Protein AF-0000000070055529 (afdb_homodimer)

Organism: Salmonella arizonae (strain ATCC BAA-731 / CDC346-86 / RSK2980) (NCBI:txid41514)

Secondary structure (DSSP, 8-state):
-PPEEEEEE-S-HHHHHHHHHHHGGGS-EEEEEE---SSHHHHHHHHHTT--SEEEE-S-TTSSS--S--HHHHHHHHHHHSTT--EEEEES-HHHHHHH-SSGGGEEETHHHHSS-HHHHHHHHHHHHHHHHHHHHHHHHHHHHHHHHHH-SS--HHHHHHHHHHHHHHHHHTT------THHHHS--THHHHHHHHHHHHHHHHHHHHHS-----/-PPEEEEEE-S-HHHHHHHHHHHGGGS-EEEEEE---SSHHHHHHHHHTT--SEEEE-S-TTSSS--S--HHHHHHHHHHHSTT--EEEEES-HHHHHHH-SSGGGEEETHHHHSS-HHHHHHHHHHHHHHHHHHHHHHHHHHHHHHHHHH-SS--HHHHHHHHHHHHHHHHHTT------THHHHS--THHHHHHHHHHHHHHHHHHHHHS-----

Nearest PDB structures (foldseek):
  6eo3-assembly1_B  TM=4.671E-01  e=2.169E-03  Salmonella enterica subsp. enterica serovar Typhimurium
  8gju-assembly1_J  TM=6.290E-01  e=1.145E-01  Homo sapiens
  8gju-assembly1_K  TM=6.561E-01  e=5.355E-01  Homo sapiens
  3ndn-assembly1_D  TM=5.455E-01  e=3.848E-01  Mycobacterium tuberculosis
  8rwj-assembly1_D  TM=6.544E-01  e=3.298E+00  Saccharomyces cerevisiae SK1

Foldseek 3Di:
DAAAEEEEEAADPVLLVLVCVLPVVVVRYDYHYDADDQDLVVRLLVVLVPLGLEYEFEFPRCPVPPHDHGRLVNVCVLCVLAPLRHYAYEYCPLVVCLVVHPPSPRYYYSCQSNPDDPVSSVVVVVVSVVSSVVVLVVLVVLLVLLLVLLPDPDDDPVSLVSNLVSLSNLCSNNSPPPDDDPVLSPDDDPPVSVVSNVVSVVSVVVSCVVPPDDPPD/DAAAEEEEEAADPVLLVLVCVLPVVVVRYDYHYDADDQDLVVRLLVVLVPLGLEYEYEFPRCPVPPHDHGRLVNVCVLCVLAPLRHYAYEYCPLVVCLVVHPPSPRYYYSCQSNHDDPVSSVVVVVVSVVSSVVVLVVLVVLLVLLLVLLPDPDDDPVSLVSNLVSLSNLCSNNSPPPDDDPVLSPDDDPPVSVVSNVVSVVSVVVSCVVPPDPPPD

Radius of gyration: 23.01 Å; Cα contacts (8 Å, |Δi|>4): 552; chains: 2; bounding box: 61×57×78 Å

pLDDT: mean 82.04, std 20.73, range [24.8, 98.81]

Sequence (434 aa):
MNKFRMGYLDEDESDIARFYDFIKKYDIYEFIDFKPKPSIEELIDEINSSNLDILVIDFQINEYVNINYNGVRVFDSIRNKRKNFPCIILTSFADDAISESFDTHIVYSKSIPFGCDTESKKLFELKIRKSIEHYISELQKASDEFAKLTSLTSLTLDQENRLVELDEFLESSLNNDVKIPKHLKTSQHIGNIKELINRAEDILEKMDTLYVPAEKKMNKFRMGYLDEDESDIARFYDFIKKYDIYEFIDFKPKPSIEELIDEINSSNLDILVIDFQINEYVNINYNGVRVFDSIRNKRKNFPCIILTSFADDAISESFDTHIVYSKSIPFGCDTESKKLFELKIRKSIEHYISELQKASDEFAKLTSLTSLTLDQENRLVELDEFLESSLNNDVKIPKHLKTSQHIGNIKELINRAEDILEKMDTLYVPAEKK

InterPro domains:
  IPR011006 CheY-like superfamily [SSF52172] (39-135)

Solvent-accessible surface area (backbone atoms only — not comparable to full-atom values): 24050 Å² total; per-residue (Å²): 128,89,53,45,33,35,35,36,37,46,70,49,65,67,60,52,50,51,50,48,62,53,54,59,75,69,71,50,60,41,84,44,78,39,60,81,45,81,45,66,65,59,40,51,50,53,53,55,71,61,71,57,49,29,39,40,26,25,39,75,44,34,76,89,38,94,43,94,57,42,25,58,56,52,51,48,56,49,41,72,51,19,74,82,56,40,62,36,35,43,21,91,54,45,70,61,47,28,70,67,30,70,68,22,56,43,54,37,49,41,63,42,68,70,44,85,53,63,65,57,33,51,51,50,50,49,34,52,53,40,28,35,53,45,44,53,50,50,51,50,52,44,47,53,50,45,51,53,59,60,69,47,92,74,74,53,73,66,51,48,52,48,47,44,51,41,50,53,52,51,35,35,63,59,60,46,82,70,74,76,59,69,72,71,58,69,63,92,73,76,68,55,52,48,54,48,40,53,46,46,50,51,48,46,50,49,47,43,67,71,66,50,74,78,71,89,119,128,90,53,44,34,35,35,36,38,47,69,49,66,67,59,52,51,52,50,48,64,51,54,57,74,70,71,48,59,40,84,43,78,40,61,82,45,80,45,66,65,60,40,51,51,53,54,55,70,60,70,57,47,30,39,40,26,25,40,76,43,34,74,90,38,94,43,92,56,40,25,58,56,52,52,50,56,48,42,72,51,19,73,81,55,38,60,36,36,42,21,90,52,44,70,62,47,28,70,68,30,69,68,22,56,42,54,37,49,42,62,43,69,71,45,84,53,64,67,58,33,50,52,51,50,48,33,52,52,38,29,33,52,43,44,52,49,51,51,50,52,45,46,51,50,45,52,54,58,59,69,45,93,74,73,52,73,67,51,47,52,48,47,45,52,41,50,54,52,52,36,35,64,60,60,47,82,71,73,75,61,68,70,73,60,69,66,94,72,79,68,55,54,48,54,48,40,54,46,46,50,51,48,45,50,49,46,41,65,71,66,50,75,79,71,90,120

Structure (mmCIF, N/CA/C/O backbone):
data_AF-0000000070055529-model_v1
#
loop_
_entity.id
_entity.type
_entity.pdbx_description
1 polymer 'Response regulatory domain-containing protein'
#
loop_
_atom_site.group_PDB
_atom_site.id
_atom_site.type_symbol
_atom_site.label_atom_id
_atom_site.label_alt_id
_atom_site.label_comp_id
_atom_site.label_asym_id
_atom_site.label_entity_id
_atom_site.label_seq_id
_atom_site.pdbx_PDB_ins_code
_atom_site.Cartn_x
_atom_site.Cartn_y
_atom_site.Cartn_z
_atom_site.occupancy
_atom_site.B_iso_or_equiv
_atom_site.auth_seq_id
_atom_site.auth_comp_id
_atom_site.auth_asym_id
_atom_site.auth_atom_id
_atom_site.pdbx_PDB_model_num
ATOM 1 N N . MET A 1 1 ? -0.042 6.52 28.141 1 55.47 1 MET A N 1
ATOM 2 C CA . MET A 1 1 ? 0.584 6.027 26.922 1 55.47 1 MET A CA 1
ATOM 3 C C . MET A 1 1 ? 0.494 7.066 25.812 1 55.47 1 MET A C 1
ATOM 5 O O . MET A 1 1 ? -0.478 7.82 25.734 1 55.47 1 MET A O 1
ATOM 9 N N . ASN A 1 2 ? 1.613 7.461 25.188 1 81.44 2 ASN A N 1
ATOM 10 C CA . ASN A 1 2 ? 1.598 8.57 24.234 1 81.44 2 ASN A CA 1
ATOM 11 C C . ASN A 1 2 ? 0.664 8.289 23.062 1 81.44 2 ASN A C 1
ATOM 13 O O . ASN A 1 2 ? 0.581 7.152 22.594 1 81.44 2 ASN A O 1
ATOM 17 N N . LYS A 1 3 ? -0.323 9.156 22.828 1 94.25 3 LYS A N 1
ATOM 18 C CA . LYS A 1 3 ? -1.304 9.039 21.75 1 94.25 3 LYS A CA 1
ATOM 19 C C . LYS A 1 3 ? -0.642 9.188 20.391 1 94.25 3 LYS A C 1
ATOM 21 O O . LYS A 1 3 ? 0.371 9.883 20.25 1 94.25 3 LYS A O 1
ATOM 26 N N . PHE A 1 4 ? -1.188 8.469 19.375 1 95.38 4 PHE A N 1
ATOM 27 C CA . PHE A 1 4 ? -0.739 8.641 18 1 95.38 4 PHE A CA 1
ATOM 28 C C . PHE A 1 4 ? -1.213 9.984 17.453 1 95.38 4 PHE A C 1
ATOM 30 O O . PHE A 1 4 ? -2.385 10.336 17.594 1 95.38 4 PHE A O 1
ATOM 37 N N . ARG A 1 5 ? -0.347 10.695 16.906 1 95.62 5 ARG A N 1
ATOM 38 C CA . ARG A 1 5 ? -0.714 11.969 16.297 1 95.62 5 ARG A CA 1
ATOM 39 C C . ARG A 1 5 ? -1.277 11.758 14.891 1 95.62 5 ARG A C 1
ATOM 41 O O . ARG A 1 5 ? -0.547 11.375 13.969 1 95.62 5 ARG A O 1
ATOM 48 N N . MET A 1 6 ? -2.539 12.062 14.75 1 98.12 6 MET A N 1
ATOM 49 C CA . MET A 1 6 ? -3.238 11.844 13.492 1 98.12 6 MET A CA 1
ATOM 50 C C . MET A 1 6 ? -3.586 13.172 12.82 1 98.12 6 MET A C 1
ATOM 52 O O . MET A 1 6 ? -4.293 13.992 13.398 1 98.12 6 MET A O 1
ATOM 56 N N . GLY A 1 7 ? -3.033 13.305 11.609 1 98.38 7 GLY A N 1
ATOM 57 C CA . GLY A 1 7 ? -3.439 14.43 10.789 1 98.38 7 GLY A CA 1
ATOM 58 C C . GLY A 1 7 ? -4.625 14.125 9.891 1 98.38 7 GLY A C 1
ATOM 59 O O . GLY A 1 7 ? -4.727 13.023 9.344 1 98.38 7 GLY A O 1
ATOM 60 N N . TYR A 1 8 ? -5.488 15.062 9.719 1 98.62 8 TYR A N 1
ATOM 61 C CA . TYR A 1 8 ? -6.633 14.977 8.82 1 98.62 8 TYR A CA 1
ATOM 62 C C . TYR A 1 8 ? -6.707 16.188 7.914 1 98.62 8 TYR A C 1
ATOM 64 O O . TYR A 1 8 ? -6.863 17.328 8.391 1 98.62 8 TYR A O 1
ATOM 72 N N . LEU A 1 9 ? -6.555 15.953 6.605 1 98.38 9 LEU A N 1
ATOM 73 C CA . LEU A 1 9 ? -6.613 17.031 5.625 1 98.38 9 LEU A CA 1
ATOM 74 C C . LEU A 1 9 ? -7.965 17.047 4.914 1 98.38 9 LEU A C 1
ATOM 76 O O . LEU A 1 9 ? -8.297 16.109 4.18 1 98.38 9 LEU A O 1
ATOM 80 N N . ASP A 1 10 ? -8.703 18.016 5.086 1 96.94 10 ASP A N 1
ATOM 81 C CA . ASP A 1 10 ? -10.039 18.203 4.527 1 96.94 10 ASP A CA 1
ATOM 82 C C . ASP A 1 10 ? -10.453 19.672 4.578 1 96.94 10 ASP A C 1
ATOM 84 O O . ASP A 1 10 ? -10.062 20.406 5.492 1 96.94 10 ASP A O 1
ATOM 88 N N . GLU A 1 11 ? -11.141 20.156 3.635 1 93.88 11 GLU A N 1
ATOM 89 C CA . GLU A 1 11 ? -11.562 21.547 3.641 1 93.88 11 GLU A CA 1
ATOM 90 C C . GLU A 1 11 ? -12.961 21.703 4.242 1 93.88 11 GLU A C 1
ATOM 92 O O . GLU A 1 11 ? -13.375 22.812 4.598 1 93.88 11 GLU A O 1
ATOM 97 N N . ASP A 1 12 ? -13.75 20.656 4.352 1 94.31 12 ASP A N 1
ATOM 98 C CA . ASP A 1 12 ? -15.133 20.688 4.82 1 94.31 12 ASP A CA 1
ATOM 99 C C . ASP A 1 12 ? -15.203 20.469 6.332 1 94.31 12 ASP A C 1
ATOM 101 O O . ASP A 1 12 ? -14.938 19.375 6.82 1 94.31 12 ASP A O 1
ATOM 105 N N . GLU A 1 13 ? -15.695 21.438 7.035 1 94.88 13 GLU A N 1
ATOM 106 C CA . GLU A 1 13 ? -15.75 21.406 8.492 1 94.88 13 GLU A CA 1
ATOM 107 C C . GLU A 1 13 ? -16.656 20.281 8.992 1 94.88 13 GLU A C 1
ATOM 109 O O . GLU A 1 13 ? -16.406 19.703 10.039 1 94.88 13 GLU A O 1
ATOM 114 N N . SER A 1 14 ? -17.688 20.031 8.297 1 96.25 14 SER A N 1
ATOM 115 C CA . SER A 1 14 ? -18.609 18.969 8.68 1 96.25 14 SER A CA 1
ATOM 116 C C . SER A 1 14 ? -17.922 17.609 8.617 1 96.25 14 SER A C 1
ATOM 118 O O . SER A 1 14 ? -18.078 16.781 9.523 1 96.25 14 SER A O 1
ATOM 120 N N . ASP A 1 15 ? -17.203 17.359 7.547 1 96.44 15 ASP A N 1
ATOM 121 C CA . ASP A 1 15 ? -16.484 16.094 7.402 1 96.44 15 ASP A CA 1
ATOM 122 C C . ASP A 1 15 ? -15.406 15.961 8.469 1 96.44 15 ASP A C 1
ATOM 124 O O . ASP A 1 15 ? -15.195 14.867 9.016 1 96.44 15 ASP A O 1
ATOM 128 N N . ILE A 1 16 ? -14.719 17.094 8.781 1 97.69 16 ILE A N 1
ATOM 129 C CA . ILE A 1 16 ? -13.695 17.094 9.82 1 97.69 16 ILE A CA 1
ATOM 130 C C . ILE A 1 16 ? -14.32 16.703 11.156 1 97.69 16 ILE A C 1
ATOM 132 O O . ILE A 1 16 ? -13.797 15.828 11.859 1 97.69 16 ILE A O 1
ATOM 136 N N . ALA A 1 17 ? -15.414 17.281 11.484 1 98 17 ALA A N 1
ATOM 137 C CA . ALA A 1 17 ? -16.094 17.016 12.75 1 98 17 ALA A CA 1
ATOM 138 C C . ALA A 1 17 ? -16.562 15.555 12.82 1 98 17 ALA A C 1
ATOM 140 O O . ALA A 1 17 ? -16.438 14.914 13.867 1 98 17 ALA A O 1
ATOM 141 N N . ARG A 1 18 ? -17.078 15.055 11.727 1 97.88 18 ARG A N 1
ATOM 142 C CA . ARG A 1 18 ? -17.562 13.68 11.688 1 97.88 18 ARG A CA 1
ATOM 143 C C . ARG A 1 18 ? -16.422 12.695 11.898 1 97.88 18 ARG A C 1
ATOM 145 O O . ARG A 1 18 ? -16.562 11.711 12.625 1 97.88 18 ARG A O 1
ATOM 152 N N . PHE A 1 19 ? -15.344 12.961 11.258 1 98.44 19 PHE A N 1
ATOM 153 C CA . PHE A 1 19 ? -14.203 12.062 11.43 1 98.44 19 PHE A CA 1
ATOM 154 C C . PHE A 1 19 ? -13.68 12.117 12.859 1 98.44 19 PHE A C 1
ATOM 156 O O . PHE A 1 19 ? -13.32 11.086 13.43 1 98.44 19 PHE A O 1
ATOM 163 N N . TYR A 1 20 ? -13.609 13.32 13.383 1 98.25 20 TYR A N 1
ATOM 164 C CA . TYR A 1 20 ? -13.203 13.461 14.773 1 98.25 20 TYR A CA 1
ATOM 165 C C . TYR A 1 20 ? -14.109 12.656 15.695 1 98.25 20 TYR A C 1
ATOM 167 O O . TYR A 1 20 ? -13.641 11.969 16.609 1 98.25 20 TYR A O 1
ATOM 175 N N . ASP A 1 21 ? -15.375 12.711 15.484 1 97.75 21 ASP A N 1
ATOM 176 C CA . ASP A 1 21 ? -16.344 11.969 16.297 1 97.75 21 ASP A CA 1
ATOM 177 C C . ASP A 1 21 ? -16.094 10.461 16.188 1 97.75 21 ASP A C 1
ATOM 179 O O . ASP A 1 21 ? -16.328 9.727 17.156 1 97.75 21 ASP A O 1
ATOM 183 N N . PHE A 1 22 ? -15.727 10.031 15.047 1 97.94 22 PHE A N 1
ATOM 184 C CA . PHE A 1 22 ? -15.43 8.625 14.828 1 97.94 22 PHE A CA 1
ATOM 185 C C . PHE A 1 22 ? -14.18 8.203 15.594 1 97.94 22 PHE A C 1
ATOM 187 O O . PHE A 1 22 ? -14.195 7.219 16.328 1 97.94 22 PHE A O 1
ATOM 194 N N . ILE A 1 23 ? -13.125 9.039 15.492 1 97.75 23 ILE A N 1
ATOM 195 C CA . ILE A 1 23 ? -11.812 8.586 15.93 1 97.75 23 ILE A CA 1
ATOM 196 C C . ILE A 1 23 ? -11.656 8.812 17.438 1 97.75 23 ILE A C 1
ATOM 198 O O . ILE A 1 23 ? -10.922 8.078 18.109 1 97.75 23 ILE A O 1
ATOM 202 N N . LYS A 1 24 ? -12.305 9.773 18 1 96.69 24 LYS A N 1
ATOM 203 C CA . LYS A 1 24 ? -12.156 10.125 19.422 1 96.69 24 LYS A CA 1
ATOM 204 C C . LYS A 1 24 ? -12.617 8.977 20.312 1 96.69 24 LYS A C 1
ATOM 206 O O . LYS A 1 24 ? -12.195 8.875 21.469 1 96.69 24 LYS A O 1
ATOM 211 N N . LYS A 1 25 ? -13.414 8.094 19.828 1 95.38 25 LYS A N 1
ATOM 212 C CA . LYS A 1 25 ? -13.961 6.977 20.594 1 95.38 25 LYS A CA 1
ATOM 213 C C . LYS A 1 25 ? -12.859 5.988 20.984 1 95.38 25 LYS A C 1
ATOM 215 O O . LYS A 1 25 ? -13.023 5.219 21.938 1 95.38 25 LYS A O 1
ATOM 220 N N . TYR A 1 26 ? -11.859 5.938 20.297 1 95.56 26 TYR A N 1
ATOM 221 C CA . TYR A 1 26 ? -10.797 4.969 20.531 1 95.56 26 TYR A CA 1
ATOM 222 C C . TYR A 1 26 ? -9.789 5.5 21.547 1 95.56 26 TYR A C 1
ATOM 224 O O . TYR A 1 26 ? -9.031 4.734 22.141 1 95.56 26 TYR A O 1
ATOM 232 N N . ASP A 1 27 ? -9.625 6.754 21.859 1 94.06 27 ASP A N 1
ATOM 233 C CA . ASP A 1 27 ? -8.867 7.453 22.906 1 94.06 27 ASP A CA 1
ATOM 234 C C . ASP A 1 27 ? -7.379 7.145 22.797 1 94.06 27 ASP A C 1
ATOM 236 O O . ASP A 1 27 ? -6.707 6.965 23.828 1 94.06 27 ASP A O 1
ATOM 240 N N . ILE A 1 28 ? -6.832 6.898 21.641 1 96.31 28 ILE A N 1
ATOM 241 C CA . ILE A 1 28 ? -5.406 6.641 21.469 1 96.31 28 ILE A CA 1
ATOM 242 C C . ILE A 1 28 ? -4.84 7.574 20.406 1 96.31 28 ILE A C 1
ATOM 244 O O . ILE A 1 28 ? -3.676 7.445 20.016 1 96.31 28 ILE A O 1
ATOM 248 N N . TYR A 1 29 ? -5.723 8.516 20 1 97.06 29 TYR A N 1
ATOM 249 C CA . TYR A 1 29 ? -5.285 9.422 18.953 1 97.06 29 TYR A CA 1
ATOM 250 C C . TYR A 1 29 ? -5.34 10.867 19.422 1 97.06 29 TYR A C 1
ATOM 252 O O . TYR A 1 29 ? -6.27 11.266 20.125 1 97.06 29 TYR A O 1
ATOM 260 N N . GLU A 1 30 ? -4.336 11.562 19.125 1 97.25 30 GLU A N 1
ATOM 261 C CA . GLU A 1 30 ? -4.379 13.016 19.094 1 97.25 30 GLU A CA 1
ATOM 262 C C . GLU A 1 30 ? -4.727 13.531 17.703 1 97.25 30 GLU A C 1
ATOM 264 O O . GLU A 1 30 ? -4.02 13.242 16.734 1 97.25 30 GLU A O 1
ATOM 269 N N . PHE A 1 31 ? -5.777 14.297 17.625 1 97.75 31 PHE A N 1
ATOM 270 C CA . PHE A 1 31 ? -6.348 14.68 16.344 1 97.75 31 PHE A CA 1
ATOM 271 C C . PHE A 1 31 ? -5.91 16.094 15.953 1 97.75 31 PHE A C 1
ATOM 273 O O . PHE A 1 31 ? -6.082 17.031 16.719 1 97.75 31 PHE A O 1
ATOM 280 N N . ILE A 1 32 ? -5.285 16.219 14.734 1 97.25 32 ILE A N 1
ATOM 281 C CA . ILE A 1 32 ? -4.848 17.484 14.172 1 97.25 32 ILE A CA 1
ATOM 282 C C . ILE A 1 32 ? -5.434 17.672 12.773 1 97.25 32 ILE A C 1
ATOM 284 O O . ILE A 1 32 ? -5.211 16.828 11.891 1 97.25 32 ILE A O 1
ATOM 288 N N . ASP A 1 33 ? -6.203 18.688 12.492 1 96.94 33 ASP A N 1
ATOM 289 C CA . ASP A 1 33 ? -6.785 18.891 11.164 1 96.94 33 ASP A CA 1
ATOM 290 C C . ASP A 1 33 ? -5.988 19.906 10.359 1 96.94 33 ASP A C 1
ATOM 292 O O . ASP A 1 33 ? -5.414 20.844 10.93 1 96.94 33 ASP A O 1
ATOM 296 N N . PHE A 1 34 ? -5.914 19.719 9.109 1 97.06 34 PHE A N 1
ATOM 297 C CA . PHE A 1 34 ? -5.254 20.594 8.156 1 97.06 34 PHE A CA 1
ATOM 298 C C . PHE A 1 34 ? -6.23 21.047 7.078 1 97.06 34 PHE A C 1
ATOM 300 O O . PHE A 1 34 ? -7.156 20.312 6.719 1 97.06 34 PHE A O 1
ATOM 307 N N . LYS A 1 35 ? -5.938 22.234 6.617 1 95.69 35 LYS A N 1
ATOM 308 C CA . LYS A 1 35 ? -6.66 22.781 5.469 1 95.69 35 LYS A CA 1
ATOM 309 C C . LYS A 1 35 ? -5.738 22.953 4.27 1 95.69 35 LYS A C 1
ATOM 311 O O . LYS A 1 35 ? -4.539 23.188 4.43 1 95.69 35 LYS A O 1
ATOM 316 N N . PRO A 1 36 ? -6.344 22.75 3.072 1 95.38 36 PRO A N 1
ATOM 317 C CA . PRO A 1 36 ? -5.5 22.984 1.898 1 95.38 36 PRO A CA 1
ATOM 318 C C . PRO A 1 36 ? -4.93 24.406 1.864 1 95.38 36 PRO A C 1
ATOM 320 O O . PRO A 1 36 ? -5.539 25.344 2.395 1 95.38 36 PRO A O 1
ATOM 323 N N . LYS A 1 37 ? -3.766 24.531 1.298 1 94.62 37 LYS A N 1
ATOM 324 C CA . LYS A 1 37 ? -3.074 25.812 1.127 1 94.62 37 LYS A CA 1
ATOM 325 C C . LYS A 1 37 ? -2.889 26.141 -0.351 1 94.62 37 LYS A C 1
ATOM 327 O O . LYS A 1 37 ? -2.936 25.25 -1.202 1 94.62 37 LYS A O 1
ATOM 332 N N . PRO A 1 38 ? -2.707 27.422 -0.632 1 92.44 38 PRO A N 1
ATOM 333 C CA . PRO A 1 38 ? -2.512 27.781 -2.037 1 92.44 38 PRO A CA 1
ATOM 334 C C . PRO A 1 38 ? -1.335 27.062 -2.678 1 92.44 38 PRO A C 1
ATOM 336 O O . PRO A 1 38 ? -1.435 26.594 -3.818 1 92.44 38 PRO A O 1
ATOM 339 N N . SER A 1 39 ? -0.312 26.906 -1.903 1 94 39 SER A N 1
ATOM 340 C CA . SER A 1 39 ? 0.854 26.172 -2.373 1 94 39 SER A CA 1
ATOM 341 C C . SER A 1 39 ? 0.933 24.781 -1.723 1 94 39 SER A C 1
ATOM 343 O O . SER A 1 39 ? 0.922 24.672 -0.496 1 94 39 SER A O 1
ATOM 345 N N . ILE A 1 40 ? 1.014 23.781 -2.561 1 95.69 40 ILE A N 1
ATOM 346 C CA . ILE A 1 40 ? 1.111 22.422 -2.035 1 95.69 40 ILE A CA 1
ATOM 347 C C . ILE A 1 40 ? 2.385 22.281 -1.205 1 95.69 40 ILE A C 1
ATOM 349 O O . ILE A 1 40 ? 2.41 21.531 -0.218 1 95.69 40 ILE A O 1
ATOM 353 N N . GLU A 1 41 ? 3.416 22.984 -1.6 1 94.81 41 GLU A N 1
ATOM 354 C CA . GLU A 1 41 ? 4.688 22.922 -0.883 1 94.81 41 GLU A CA 1
ATOM 355 C C . GLU A 1 41 ? 4.531 23.422 0.552 1 94.81 41 GLU A C 1
ATOM 357 O O . GLU A 1 41 ? 5.074 22.828 1.483 1 94.81 41 GLU A O 1
ATOM 362 N N . GLU A 1 42 ? 3.826 24.5 0.648 1 94.75 42 GLU A N 1
ATOM 363 C CA . GLU A 1 42 ? 3.58 25.047 1.979 1 94.75 42 GLU A CA 1
ATOM 364 C C . GLU A 1 42 ? 2.809 24.062 2.848 1 94.75 42 GLU A C 1
ATOM 366 O O . GLU A 1 42 ? 3.105 23.906 4.035 1 94.75 42 GLU A O 1
ATOM 371 N N . LEU A 1 43 ? 1.833 23.422 2.258 1 96.5 43 LEU A N 1
ATOM 372 C CA . LEU A 1 43 ? 1.037 22.438 2.977 1 96.5 43 LEU A CA 1
ATOM 373 C C . LEU A 1 43 ? 1.903 21.266 3.424 1 96.5 43 LEU A C 1
ATOM 375 O O . LEU A 1 43 ? 1.843 20.844 4.582 1 96.5 43 LEU A O 1
ATOM 379 N N . ILE A 1 44 ? 2.705 20.75 2.504 1 95.62 44 ILE A N 1
ATOM 380 C CA . ILE A 1 44 ? 3.566 19.609 2.783 1 95.62 44 ILE A CA 1
ATOM 381 C C . ILE A 1 44 ? 4.547 19.953 3.898 1 95.62 44 ILE A C 1
ATOM 383 O O . ILE A 1 44 ? 4.793 19.141 4.797 1 95.62 44 ILE A O 1
ATOM 387 N N . ASP A 1 45 ? 5.066 21.172 3.861 1 92 45 ASP A N 1
ATOM 388 C CA . ASP A 1 45 ? 5.988 21.625 4.898 1 92 45 ASP A CA 1
ATOM 389 C C . ASP A 1 45 ? 5.305 21.656 6.266 1 92 45 ASP A C 1
ATOM 391 O O . ASP A 1 45 ? 5.887 21.234 7.266 1 92 45 ASP A O 1
ATOM 395 N N . GLU A 1 46 ? 4.148 22.156 6.305 1 94.44 46 GLU A N 1
ATOM 396 C CA . GLU A 1 46 ? 3.387 22.219 7.551 1 94.44 46 GLU A CA 1
ATOM 397 C C . GLU A 1 46 ? 3.123 20.812 8.102 1 94.44 46 GLU A C 1
ATOM 399 O O . GLU A 1 46 ? 3.311 20.562 9.289 1 94.44 46 GLU A O 1
ATOM 404 N N . ILE A 1 47 ? 2.74 19.906 7.246 1 94.75 47 ILE A N 1
ATOM 405 C CA . ILE A 1 47 ? 2.428 18.531 7.637 1 94.75 47 ILE A CA 1
ATOM 406 C C . ILE A 1 47 ? 3.689 17.844 8.148 1 94.75 47 ILE A C 1
ATOM 408 O O . ILE A 1 47 ? 3.672 17.203 9.211 1 94.75 47 ILE A O 1
ATOM 412 N N . ASN A 1 48 ? 4.703 18 7.445 1 90.06 48 ASN A N 1
ATOM 413 C CA . ASN A 1 48 ? 5.961 17.344 7.809 1 90.06 48 ASN A CA 1
ATOM 414 C C . ASN A 1 48 ? 6.508 17.891 9.125 1 90.06 48 ASN A C 1
ATOM 416 O O . ASN A 1 48 ? 7.211 17.188 9.852 1 90.06 48 ASN A O 1
ATOM 420 N N . SER A 1 49 ? 6.18 19.125 9.461 1 87 49 SER A N 1
ATOM 421 C CA . SER A 1 49 ? 6.664 19.766 10.68 1 87 49 SER A CA 1
ATOM 422 C C . SER A 1 49 ? 5.777 19.422 11.875 1 87 49 SER A C 1
ATOM 424 O O . SER A 1 49 ? 6.066 19.828 13.008 1 87 49 SER A O 1
ATOM 426 N N . SER A 1 50 ? 4.762 18.656 11.695 1 90.69 50 SER A N 1
ATOM 427 C CA . SER A 1 50 ? 3.783 18.422 12.758 1 90.69 50 SER A CA 1
ATOM 428 C C . SER A 1 50 ? 4.008 17.062 13.422 1 90.69 50 SER A C 1
ATOM 430 O O . SER A 1 50 ? 3.213 16.641 14.266 1 90.69 50 SER A O 1
ATOM 432 N N . ASN A 1 51 ? 4.973 16.297 13.133 1 86.94 51 ASN A N 1
ATOM 433 C CA . ASN A 1 51 ? 5.348 15.023 13.75 1 86.94 51 ASN A CA 1
ATOM 434 C C . ASN A 1 51 ? 4.172 14.047 13.789 1 86.94 51 ASN A C 1
ATOM 436 O O . ASN A 1 51 ? 3.848 13.508 14.852 1 86.94 51 ASN A O 1
ATOM 440 N N . LEU A 1 52 ? 3.629 13.82 12.672 1 94.5 52 LEU A N 1
ATOM 441 C CA . LEU A 1 52 ? 2.463 12.945 12.57 1 94.5 52 LEU A CA 1
ATOM 442 C C . LEU A 1 52 ? 2.883 11.477 12.531 1 94.5 52 LEU A C 1
ATOM 444 O O . LEU A 1 52 ? 3.971 11.156 12.047 1 94.5 52 LEU A O 1
ATOM 448 N N . ASP A 1 53 ? 1.96 10.711 13.047 1 94.12 53 ASP A N 1
ATOM 449 C CA . ASP A 1 53 ? 2.125 9.273 12.914 1 94.12 53 ASP A CA 1
ATOM 450 C C . ASP A 1 53 ? 1.324 8.734 11.727 1 94.12 53 ASP A C 1
ATOM 452 O O . ASP A 1 53 ? 1.596 7.637 11.234 1 94.12 53 ASP A O 1
ATOM 456 N N . ILE A 1 54 ? 0.381 9.492 11.32 1 97.31 54 ILE A N 1
ATOM 457 C CA . ILE A 1 54 ? -0.418 9.133 10.156 1 97.31 54 ILE A CA 1
ATOM 458 C C . ILE A 1 54 ? -1.12 10.367 9.602 1 97.31 54 ILE A C 1
ATOM 460 O O . ILE A 1 54 ? -1.393 11.32 10.352 1 97.31 54 ILE A O 1
ATOM 464 N N . LEU A 1 55 ? -1.363 10.344 8.297 1 98.31 55 LEU A N 1
ATOM 465 C CA . LEU A 1 55 ? -2.131 11.391 7.637 1 98.31 55 LEU A CA 1
ATOM 466 C C . LEU A 1 55 ? -3.311 10.805 6.871 1 98.31 55 LEU A C 1
ATOM 468 O O . LEU A 1 55 ? -3.145 9.859 6.098 1 98.31 55 LEU A O 1
ATOM 472 N N . VAL A 1 56 ? -4.5 11.289 7.121 1 98.81 56 VAL A N 1
ATOM 473 C CA . VAL A 1 56 ? -5.715 10.961 6.383 1 98.81 56 VAL A CA 1
ATOM 474 C C . VAL A 1 56 ? -6.098 12.133 5.477 1 98.81 56 VAL A C 1
ATOM 476 O O . VAL A 1 56 ? -6.258 13.258 5.941 1 98.81 56 VAL A O 1
ATOM 479 N N . ILE A 1 57 ? -6.281 11.828 4.188 1 98.62 57 ILE A N 1
ATOM 480 C CA . ILE A 1 57 ? -6.402 12.906 3.213 1 98.62 57 ILE A CA 1
ATOM 481 C C . ILE A 1 57 ? -7.727 12.781 2.465 1 98.62 57 ILE A C 1
ATOM 483 O O . ILE A 1 57 ? -8.055 11.711 1.949 1 98.62 57 ILE A O 1
ATOM 487 N N . ASP A 1 58 ? -8.484 13.797 2.375 1 97.94 58 ASP A N 1
ATOM 488 C CA . ASP A 1 58 ? -9.617 13.836 1.453 1 97.94 58 ASP A CA 1
ATOM 489 C C . ASP A 1 58 ? -9.141 13.969 0.008 1 97.94 58 ASP A C 1
ATOM 491 O O . ASP A 1 58 ? -8.148 14.648 -0.263 1 97.94 58 ASP A O 1
ATOM 495 N N . PHE A 1 59 ? -9.852 13.414 -0.925 1 97.62 59 PHE A N 1
ATOM 496 C CA . PHE A 1 59 ? -9.477 13.391 -2.334 1 97.62 59 PHE A CA 1
ATOM 497 C C . PHE A 1 59 ? -9.789 14.727 -3 1 97.62 59 PHE A C 1
ATOM 499 O O . PHE A 1 59 ? -8.922 15.328 -3.639 1 97.62 59 PHE A O 1
ATOM 506 N N . GLN A 1 60 ? -11.008 15.18 -2.795 1 94 60 GLN A N 1
ATOM 507 C CA . GLN A 1 60 ? -11.445 16.422 -3.422 1 94 60 GLN A CA 1
ATOM 508 C C . GLN A 1 60 ? -11.266 17.609 -2.477 1 94 60 GLN A C 1
ATOM 510 O O . GLN A 1 60 ? -12.242 18.188 -2.002 1 94 60 GLN A O 1
ATOM 515 N N . ILE A 1 61 ? -10.148 18.031 -2.322 1 91.94 61 ILE A N 1
ATOM 516 C CA . ILE A 1 61 ? -9.883 19.141 -1.421 1 91.94 61 ILE A CA 1
ATOM 517 C C . ILE A 1 61 ? -9.883 20.453 -2.203 1 91.94 61 ILE A C 1
ATOM 519 O O . ILE A 1 61 ? -9.664 21.516 -1.634 1 91.94 61 ILE A O 1
ATOM 523 N N . ASN A 1 62 ? -10.062 20.375 -3.447 1 83.12 62 ASN A N 1
ATOM 524 C CA . ASN A 1 62 ? -10.086 21.562 -4.309 1 83.12 62 ASN A CA 1
ATOM 525 C C . ASN A 1 62 ? -11.508 21.938 -4.703 1 83.12 62 ASN A C 1
ATOM 527 O O . ASN A 1 62 ? -11.711 22.75 -5.609 1 83.12 62 ASN A O 1
ATOM 531 N N . GLU A 1 63 ? -12.422 21.344 -4.105 1 75.12 63 GLU A N 1
ATOM 532 C CA . GLU A 1 63 ? -13.812 21.609 -4.473 1 75.12 63 GLU A CA 1
ATOM 533 C C . GLU A 1 63 ? -14.234 23.016 -4.098 1 75.12 63 GLU A C 1
ATOM 535 O O . GLU A 1 63 ? -14.898 23.703 -4.879 1 75.12 63 GLU A O 1
ATOM 540 N N . TYR A 1 64 ? -13.836 23.438 -2.949 1 73.12 64 TYR A N 1
ATOM 541 C CA . TYR A 1 64 ? -14.32 24.734 -2.469 1 73.12 64 TYR A CA 1
ATOM 542 C C . TYR A 1 64 ? -13.172 25.719 -2.344 1 73.12 64 TYR A C 1
ATOM 544 O O . TYR A 1 64 ? -13.344 26.812 -1.796 1 73.12 64 TYR A O 1
ATOM 552 N N . VAL A 1 65 ? -12.008 25.25 -2.756 1 78.12 65 VAL A N 1
ATOM 553 C CA . VAL A 1 65 ? -10.828 26.109 -2.645 1 78.12 65 VAL A CA 1
ATOM 554 C C . VAL A 1 65 ? -10.117 26.203 -3.994 1 78.12 65 VAL A C 1
ATOM 556 O O . VAL A 1 65 ? -10.047 25.203 -4.73 1 78.12 65 VAL A O 1
ATOM 559 N N . ASN A 1 66 ? -9.648 27.312 -4.32 1 85.69 66 ASN A N 1
ATOM 560 C CA . ASN A 1 66 ? -8.969 27.531 -5.598 1 85.69 66 ASN A CA 1
ATOM 561 C C . ASN A 1 66 ? -7.531 27.016 -5.559 1 85.69 66 ASN A C 1
ATOM 563 O O . ASN A 1 66 ? -6.59 27.812 -5.48 1 85.69 66 ASN A O 1
ATOM 567 N N . ILE A 1 67 ? -7.395 25.734 -5.625 1 89.5 67 ILE A N 1
ATOM 568 C CA . ILE A 1 67 ? -6.07 25.125 -5.664 1 89.5 67 ILE A CA 1
ATOM 569 C C . ILE A 1 67 ? -5.977 24.188 -6.863 1 89.5 67 ILE A C 1
ATOM 571 O O . ILE A 1 67 ? -6.996 23.719 -7.379 1 89.5 67 ILE A O 1
ATOM 575 N N . ASN A 1 68 ? -4.719 23.844 -7.219 1 91.06 68 ASN A N 1
ATOM 576 C CA . ASN A 1 68 ? -4.5 23.094 -8.445 1 91.06 68 ASN A CA 1
ATOM 577 C C . ASN A 1 68 ? -4.055 21.656 -8.156 1 91.06 68 ASN A C 1
ATOM 579 O O . ASN A 1 68 ? -3.441 21.016 -9 1 91.06 68 ASN A O 1
ATOM 583 N N . TYR A 1 69 ? -4.211 21.266 -6.949 1 95.75 69 TYR A N 1
ATOM 584 C CA . TYR A 1 69 ? -3.855 19.891 -6.605 1 95.75 69 TYR A CA 1
ATOM 585 C C . TYR A 1 69 ? -4.973 19.219 -5.824 1 95.75 69 TYR A C 1
ATOM 587 O O . TYR A 1 69 ? -5.844 19.891 -5.266 1 95.75 69 TYR A O 1
ATOM 595 N N . ASN A 1 70 ? -5 17.922 -5.848 1 95.94 70 ASN A N 1
ATOM 596 C CA . ASN A 1 70 ? -5.992 17.141 -5.105 1 95.94 70 ASN A CA 1
ATOM 597 C C . ASN A 1 70 ? -5.336 16.25 -4.059 1 95.94 70 ASN A C 1
ATOM 599 O O . ASN A 1 70 ? -4.133 16.344 -3.82 1 95.94 70 ASN A O 1
ATOM 603 N N . GLY A 1 71 ? -6.105 15.477 -3.418 1 97.56 71 GLY A N 1
ATOM 604 C CA . GLY A 1 71 ? -5.609 14.656 -2.326 1 97.56 71 GLY A CA 1
ATOM 605 C C . GLY A 1 71 ? -4.562 13.648 -2.766 1 97.56 71 GLY A C 1
ATOM 606 O O . GLY A 1 71 ? -3.656 13.312 -2 1 97.56 71 GLY A O 1
ATOM 607 N N . VAL A 1 72 ? -4.68 13.109 -3.963 1 97.44 72 VAL A N 1
ATOM 608 C CA . VAL A 1 72 ? -3.732 12.125 -4.477 1 97.44 72 VAL A CA 1
ATOM 609 C C . VAL A 1 72 ? -2.355 12.766 -4.629 1 97.44 72 VAL A C 1
ATOM 611 O O . VAL A 1 72 ? -1.338 12.148 -4.301 1 97.44 72 VAL A O 1
ATOM 614 N N . ARG A 1 73 ? -2.322 13.977 -5.066 1 96.81 73 ARG A N 1
ATOM 615 C CA . ARG A 1 73 ? -1.06 14.695 -5.211 1 96.81 73 ARG A CA 1
ATOM 616 C C . ARG A 1 73 ? -0.395 14.914 -3.857 1 96.81 73 ARG A C 1
ATOM 618 O O . ARG A 1 73 ? 0.829 14.828 -3.738 1 96.81 73 ARG A O 1
ATOM 625 N N . VAL A 1 74 ? -1.205 15.25 -2.879 1 97.56 74 VAL A N 1
ATOM 626 C CA . VAL A 1 74 ? -0.674 15.406 -1.528 1 97.56 74 VAL A CA 1
ATOM 627 C C . VAL A 1 74 ? -0.081 14.086 -1.045 1 97.56 74 VAL A C 1
ATOM 629 O O . VAL A 1 74 ? 1.04 14.055 -0.533 1 97.56 74 VAL A O 1
ATOM 632 N N . PHE A 1 75 ? -0.817 13 -1.214 1 97.75 75 PHE A N 1
ATOM 633 C CA . PHE A 1 75 ? -0.354 11.672 -0.836 1 97.75 75 PHE A CA 1
ATOM 634 C C . PHE A 1 75 ? 1.001 11.367 -1.467 1 97.75 75 PHE A C 1
ATOM 636 O O . PHE A 1 75 ? 1.939 10.969 -0.773 1 97.75 75 PHE A O 1
ATOM 643 N N . ASP A 1 76 ? 1.011 11.586 -2.768 1 96.75 76 ASP A N 1
ATOM 644 C CA . ASP A 1 76 ? 2.236 11.297 -3.506 1 96.75 76 ASP A CA 1
ATOM 645 C C . ASP A 1 76 ? 3.402 12.133 -2.988 1 96.75 76 ASP A C 1
ATOM 647 O O . ASP A 1 76 ? 4.52 11.641 -2.848 1 96.75 76 ASP A O 1
ATOM 651 N N . SER A 1 77 ? 3.141 13.391 -2.709 1 95.5 77 SER A N 1
ATOM 652 C CA . SER A 1 77 ? 4.184 14.289 -2.232 1 95.5 77 SER A CA 1
ATOM 653 C C . SER A 1 77 ? 4.727 13.844 -0.88 1 95.5 77 SER A C 1
ATOM 655 O O . SER A 1 77 ? 5.941 13.836 -0.663 1 95.5 77 SER A O 1
ATOM 657 N N . ILE A 1 78 ? 3.852 13.422 -0.029 1 94.75 78 ILE A N 1
ATOM 658 C CA . ILE A 1 78 ? 4.25 12.984 1.306 1 94.75 78 ILE A CA 1
ATOM 659 C C . ILE A 1 78 ? 5.047 11.68 1.207 1 94.75 78 ILE A C 1
ATOM 661 O O . ILE A 1 78 ? 6.121 11.562 1.799 1 94.75 78 ILE A O 1
ATOM 665 N N . ARG A 1 79 ? 4.566 10.734 0.437 1 93.56 79 ARG A N 1
ATOM 666 C CA . ARG A 1 79 ? 5.18 9.406 0.344 1 93.56 79 ARG A CA 1
ATOM 667 C C . ARG A 1 79 ? 6.504 9.469 -0.409 1 93.56 79 ARG A C 1
ATOM 669 O O . ARG A 1 79 ? 7.398 8.656 -0.17 1 93.56 79 ARG A O 1
ATOM 676 N N . ASN A 1 80 ? 6.59 10.406 -1.277 1 90.62 80 ASN A N 1
ATOM 677 C CA . ASN A 1 80 ? 7.863 10.609 -1.957 1 90.62 80 ASN A CA 1
ATOM 678 C C . ASN A 1 80 ? 8.953 11.047 -0.985 1 90.62 80 ASN A C 1
ATOM 680 O O . ASN A 1 80 ? 10.125 10.719 -1.17 1 90.62 80 ASN A O 1
ATOM 684 N N . LYS A 1 81 ? 8.562 11.758 -0.002 1 86.62 81 LYS A N 1
ATOM 685 C CA . LYS A 1 81 ? 9.523 12.258 0.977 1 86.62 81 LYS A CA 1
ATOM 686 C C . LYS A 1 81 ? 9.688 11.281 2.141 1 86.62 81 LYS A C 1
ATOM 688 O O . LYS A 1 81 ? 10.781 11.133 2.684 1 86.62 81 LYS A O 1
ATOM 693 N N . ARG A 1 82 ? 8.609 10.703 2.5 1 88.81 82 ARG A N 1
ATOM 694 C CA . ARG A 1 82 ? 8.602 9.773 3.619 1 88.81 82 ARG A CA 1
ATOM 695 C C . ARG A 1 82 ? 8.109 8.398 3.182 1 88.81 82 ARG A C 1
ATOM 697 O O . ARG A 1 82 ? 6.91 8.117 3.234 1 88.81 82 ARG A O 1
ATOM 704 N N . LYS A 1 83 ? 9.07 7.539 2.953 1 89.19 83 LYS A N 1
ATOM 705 C CA . LYS A 1 83 ? 8.742 6.211 2.451 1 89.19 83 LYS A CA 1
ATOM 706 C C . LYS A 1 83 ? 7.93 5.422 3.477 1 89.19 83 LYS A C 1
ATOM 708 O O . LYS A 1 83 ? 8.242 5.438 4.668 1 89.19 83 LYS A O 1
ATOM 713 N N . ASN A 1 84 ? 6.91 4.781 3.105 1 91.44 84 ASN A N 1
ATOM 714 C CA . ASN A 1 84 ? 6.074 3.859 3.869 1 91.44 84 ASN A CA 1
ATOM 715 C C . ASN A 1 84 ? 5.305 4.582 4.969 1 91.44 84 ASN A C 1
ATOM 717 O O . ASN A 1 84 ? 4.629 3.943 5.781 1 91.44 84 ASN A O 1
ATOM 721 N N . PHE A 1 85 ? 5.453 5.957 5.012 1 94.31 85 PHE A N 1
ATOM 722 C CA . PHE A 1 85 ? 4.715 6.703 6.023 1 94.31 85 PHE A CA 1
ATOM 723 C C . PHE A 1 85 ? 3.223 6.395 5.941 1 94.31 85 PHE A C 1
ATOM 725 O O . PHE A 1 85 ? 2.641 6.398 4.855 1 94.31 85 PHE A O 1
ATOM 732 N N . PRO A 1 86 ? 2.609 6.082 7.102 1 97.12 86 PRO A N 1
ATOM 733 C CA . PRO A 1 86 ? 1.176 5.781 7.09 1 97.12 86 PRO A CA 1
ATOM 734 C C . PRO A 1 86 ? 0.335 6.945 6.566 1 97.12 86 PRO A C 1
ATOM 736 O O . PRO A 1 86 ? 0.328 8.023 7.168 1 97.12 86 PRO A O 1
ATOM 739 N N . CYS A 1 87 ? -0.286 6.727 5.484 1 97.94 87 CYS A N 1
ATOM 740 C CA . CYS A 1 87 ? -1.086 7.734 4.801 1 97.94 87 CYS A CA 1
ATOM 741 C C . CYS A 1 87 ? -2.203 7.09 3.99 1 97.94 87 CYS A C 1
ATOM 743 O O . CYS A 1 87 ? -1.978 6.098 3.295 1 97.94 87 CYS A O 1
ATOM 745 N N . ILE A 1 88 ? -3.422 7.637 4.141 1 98.69 88 ILE A N 1
ATOM 746 C CA . ILE A 1 88 ? -4.535 7.074 3.385 1 98.69 88 ILE A CA 1
ATOM 747 C C . ILE A 1 88 ? -5.375 8.203 2.787 1 98.69 88 ILE A C 1
ATOM 749 O O . ILE A 1 88 ? -5.25 9.359 3.193 1 98.69 88 ILE A O 1
ATOM 753 N N . ILE A 1 89 ? -6.16 7.867 1.802 1 98.62 89 ILE A N 1
ATOM 754 C CA . ILE A 1 89 ? -7.141 8.773 1.203 1 98.62 89 ILE A CA 1
ATOM 755 C C . ILE A 1 89 ? -8.547 8.352 1.623 1 98.62 89 ILE A C 1
ATOM 757 O O . ILE A 1 89 ? -8.922 7.184 1.499 1 98.62 89 ILE A O 1
ATOM 761 N N . LEU A 1 90 ? -9.297 9.227 2.205 1 98.56 90 LEU A N 1
ATOM 762 C CA . LEU A 1 90 ? -10.68 9.039 2.629 1 98.56 90 LEU A CA 1
ATOM 763 C C . LEU A 1 90 ? -11.617 9.992 1.891 1 98.56 90 LEU A C 1
ATOM 765 O O . LEU A 1 90 ? -11.516 11.211 2.047 1 98.56 90 LEU A O 1
ATOM 769 N N . THR A 1 91 ? -12.578 9.445 1.114 1 97.69 91 THR A N 1
ATOM 770 C CA . THR A 1 91 ? -13.32 10.328 0.217 1 97.69 91 THR A CA 1
ATOM 771 C C . THR A 1 91 ? -14.703 9.758 -0.077 1 97.69 91 THR A C 1
ATOM 773 O O . THR A 1 91 ? -14.953 8.57 0.127 1 97.69 91 THR A O 1
ATOM 776 N N . SER A 1 92 ? -15.594 10.625 -0.536 1 95.69 92 SER A N 1
ATOM 777 C CA . SER A 1 92 ? -16.891 10.203 -1.048 1 95.69 92 SER A CA 1
ATOM 778 C C . SER A 1 92 ? -16.812 9.852 -2.531 1 95.69 92 SER A C 1
ATOM 780 O O . SER A 1 92 ? -17.797 9.398 -3.119 1 95.69 92 SER A O 1
ATOM 782 N N . PHE A 1 93 ? -15.664 10.07 -3.156 1 95.69 93 PHE A N 1
ATOM 783 C CA . PHE A 1 93 ? -15.43 9.828 -4.574 1 95.69 93 PHE A CA 1
ATOM 784 C C . PHE A 1 93 ? -14.398 8.719 -4.762 1 95.69 93 PHE A C 1
ATOM 786 O O . PHE A 1 93 ? -13.43 8.883 -5.5 1 95.69 93 PHE A O 1
ATOM 793 N N . ALA A 1 94 ? -14.664 7.609 -4.203 1 95.62 94 ALA A N 1
ATOM 794 C CA . ALA A 1 94 ? -13.703 6.512 -4.141 1 95.62 94 ALA A CA 1
ATOM 795 C C . ALA A 1 94 ? -13.336 6.027 -5.539 1 95.62 94 ALA A C 1
ATOM 797 O O . ALA A 1 94 ? -12.164 5.758 -5.824 1 95.62 94 ALA A O 1
ATOM 798 N N . ASP A 1 95 ? -14.273 5.961 -6.488 1 96.38 95 ASP A N 1
ATOM 799 C CA . ASP A 1 95 ? -14 5.484 -7.844 1 96.38 95 ASP A CA 1
ATOM 800 C C . ASP A 1 95 ? -12.938 6.348 -8.523 1 96.38 95 ASP A C 1
ATOM 802 O O . ASP A 1 95 ? -11.977 5.828 -9.094 1 96.38 95 ASP A O 1
ATOM 806 N N . ASP A 1 96 ? -13.141 7.629 -8.414 1 96.69 96 ASP A N 1
ATOM 807 C CA . ASP A 1 96 ? -12.203 8.562 -9.031 1 96.69 96 ASP A CA 1
ATOM 808 C C . ASP A 1 96 ? -10.836 8.5 -8.359 1 96.69 96 ASP A C 1
ATOM 810 O O . ASP A 1 96 ? -9.805 8.5 -9.039 1 96.69 96 ASP A O 1
ATOM 814 N N . ALA A 1 97 ? -10.844 8.461 -7.051 1 97.5 97 ALA A N 1
ATOM 815 C CA . ALA A 1 97 ? -9.594 8.422 -6.305 1 97.5 97 ALA A CA 1
ATOM 816 C C . ALA A 1 97 ? -8.805 7.152 -6.613 1 97.5 97 ALA A C 1
ATOM 818 O O . ALA A 1 97 ? -7.586 7.191 -6.781 1 97.5 97 ALA A O 1
ATOM 819 N N . ILE A 1 98 ? -9.477 6.02 -6.707 1 97.88 98 ILE A N 1
ATOM 820 C CA . ILE A 1 98 ? -8.859 4.738 -7.023 1 97.88 98 ILE A CA 1
ATOM 821 C C . ILE A 1 98 ? -8.234 4.793 -8.414 1 97.88 98 ILE A C 1
ATOM 823 O O . ILE A 1 98 ? -7.125 4.297 -8.625 1 97.88 98 ILE A O 1
ATOM 827 N N . SER A 1 99 ? -8.859 5.402 -9.32 1 97.31 99 SER A N 1
ATOM 828 C CA . SER A 1 99 ? -8.391 5.496 -10.695 1 97.31 99 SER A CA 1
ATOM 829 C C . SER A 1 99 ? -7.141 6.371 -10.797 1 97.31 99 SER A C 1
ATOM 831 O O . SER A 1 99 ? -6.281 6.141 -11.648 1 97.31 99 SER A O 1
ATOM 833 N N . GLU A 1 100 ? -7.055 7.25 -9.922 1 96.5 100 GLU A N 1
ATOM 834 C CA . GLU A 1 100 ? -5.969 8.219 -10.031 1 96.5 100 GLU A CA 1
ATOM 835 C C . GLU A 1 100 ? -4.781 7.816 -9.164 1 96.5 100 GLU A C 1
ATOM 837 O O . GLU A 1 100 ? -3.631 8.094 -9.508 1 96.5 100 GLU A O 1
ATOM 842 N N . SER A 1 101 ? -5.051 7.199 -8.062 1 96.81 101 SER A N 1
ATOM 843 C CA . SER A 1 101 ? -4.004 6.84 -7.117 1 96.81 101 SER A CA 1
ATOM 844 C C . SER A 1 101 ? -3.254 5.59 -7.562 1 96.81 101 SER A C 1
ATOM 846 O O . SER A 1 101 ? -3.871 4.566 -7.863 1 96.81 101 SER A O 1
ATOM 848 N N . PHE A 1 102 ? -1.96 5.645 -7.566 1 95.38 102 PHE A N 1
ATOM 849 C CA . PHE A 1 102 ? -1.192 4.445 -7.883 1 95.38 102 PHE A CA 1
ATOM 850 C C . PHE A 1 102 ? -1.478 3.338 -6.875 1 95.38 102 PHE A C 1
ATOM 852 O O . PHE A 1 102 ? -1.766 2.201 -7.258 1 95.38 102 PHE A O 1
ATOM 859 N N . ASP A 1 103 ? -1.376 3.686 -5.609 1 95.19 103 ASP A N 1
ATOM 860 C CA . ASP A 1 103 ? -1.744 2.742 -4.559 1 95.19 103 ASP A CA 1
ATOM 861 C C . ASP A 1 103 ? -3.256 2.727 -4.34 1 95.19 103 ASP A C 1
ATOM 863 O O . ASP A 1 103 ? -3.783 3.525 -3.562 1 95.19 103 ASP A O 1
ATOM 867 N N . THR A 1 104 ? -3.891 1.859 -4.926 1 98 104 THR A N 1
ATOM 868 C CA . THR A 1 104 ? -5.348 1.852 -4.945 1 98 104 THR A CA 1
ATOM 869 C C . THR A 1 104 ? -5.906 1.427 -3.592 1 98 104 THR A C 1
ATOM 871 O O . THR A 1 104 ? -7.027 1.8 -3.232 1 98 104 THR A O 1
ATOM 874 N N . HIS A 1 105 ? -5.121 0.716 -2.844 1 97.88 105 HIS A N 1
ATOM 875 C CA . HIS A 1 105 ? -5.648 0.037 -1.666 1 97.88 105 HIS A CA 1
ATOM 876 C C . HIS A 1 105 ? -5.664 0.965 -0.456 1 97.88 105 HIS A C 1
ATOM 878 O O . HIS A 1 105 ? -6.27 0.646 0.569 1 97.88 105 HIS A O 1
ATOM 884 N N . ILE A 1 106 ? -5.102 2.145 -0.577 1 98 106 ILE A N 1
ATOM 885 C CA . ILE A 1 106 ? -5.098 3.107 0.52 1 98 106 ILE A CA 1
ATOM 886 C C . ILE A 1 106 ? -6.32 4.012 0.418 1 98 106 ILE A C 1
ATOM 888 O O . ILE A 1 106 ? -6.531 4.883 1.265 1 98 106 ILE A O 1
ATOM 892 N N . VAL A 1 107 ? -7.176 3.82 -0.567 1 98.5 107 VAL A N 1
ATOM 893 C CA . VAL A 1 107 ? -8.359 4.652 -0.773 1 98.5 107 VAL A CA 1
ATOM 894 C C . VAL A 1 107 ? -9.555 4.043 -0.047 1 98.5 107 VAL A C 1
ATOM 896 O O . VAL A 1 107 ? -9.883 2.871 -0.255 1 98.5 107 VAL A O 1
ATOM 899 N N . TYR A 1 108 ? -10.188 4.832 0.781 1 98.12 108 TYR A N 1
ATOM 900 C CA . TYR A 1 108 ? -11.367 4.406 1.529 1 98.12 108 TYR A CA 1
ATOM 901 C C . TYR A 1 108 ? -12.531 5.355 1.294 1 98.12 108 TYR A C 1
ATOM 903 O O . TYR A 1 108 ? -12.336 6.559 1.111 1 98.12 108 TYR A O 1
ATOM 911 N N . SER A 1 109 ? -13.703 4.762 1.343 1 97.19 109 SER A N 1
ATOM 912 C CA . SER A 1 109 ? -14.914 5.57 1.282 1 97.19 109 SER A CA 1
ATOM 913 C C . SER A 1 109 ? -15.258 6.16 2.646 1 97.19 109 SER A C 1
ATOM 915 O O . SER A 1 109 ? -15.141 5.477 3.668 1 97.19 109 SER A O 1
ATOM 917 N N . LYS A 1 110 ? -15.711 7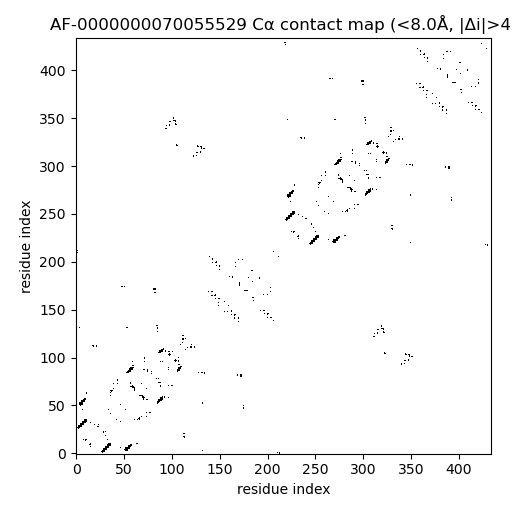.367 2.68 1 97.62 110 LYS A N 1
ATOM 918 C CA . LYS A 1 110 ? -16.156 8.008 3.916 1 97.62 110 LYS A CA 1
ATOM 919 C C . LYS A 1 110 ? -17.344 7.258 4.516 1 97.62 110 LYS A C 1
ATOM 921 O O . LYS A 1 110 ? -17.625 7.387 5.711 1 97.62 110 LYS A O 1
ATOM 926 N N . SER A 1 111 ? -18 6.438 3.705 1 95.81 111 SER A N 1
ATOM 927 C CA . SER A 1 111 ? -19.141 5.676 4.191 1 95.81 111 SER A CA 1
ATOM 928 C C . SER A 1 111 ? -18.719 4.645 5.23 1 95.81 111 SER A C 1
ATOM 930 O O . SER A 1 111 ? -19.547 4.137 5.984 1 95.81 111 SER A O 1
ATOM 932 N N . ILE A 1 112 ? -17.453 4.371 5.301 1 96.12 112 ILE A N 1
ATOM 933 C CA . ILE A 1 112 ? -16.969 3.373 6.25 1 96.12 112 ILE A CA 1
ATOM 934 C C . ILE A 1 112 ? -16.938 3.971 7.656 1 96.12 112 ILE A C 1
ATOM 936 O O . ILE A 1 112 ? -17.75 3.6 8.516 1 96.12 112 ILE A O 1
ATOM 940 N N . PRO A 1 113 ? -16.156 5.016 7.895 1 97.19 113 PRO A N 1
ATOM 941 C CA . PRO A 1 113 ? -16.156 5.582 9.242 1 97.19 113 PRO A CA 1
ATOM 942 C C . PRO A 1 113 ? -17.438 6.348 9.57 1 97.19 113 PRO A C 1
ATOM 944 O O . PRO A 1 113 ? -17.781 6.516 10.742 1 97.19 113 PRO A O 1
ATOM 947 N N . PHE A 1 114 ? -18.125 6.836 8.516 1 96.56 114 PHE A N 1
ATOM 948 C CA . PHE A 1 114 ? -19.297 7.672 8.75 1 96.56 114 PHE A CA 1
ATOM 949 C C . PHE A 1 114 ? -20.578 6.836 8.75 1 96.56 114 PHE A C 1
ATOM 951 O O . PHE A 1 114 ? -21.656 7.336 9.078 1 96.56 114 PHE A O 1
ATOM 958 N N . GLY A 1 115 ? -20.422 5.578 8.414 1 93.5 115 GLY A N 1
ATOM 959 C CA . GLY A 1 115 ? -21.578 4.715 8.305 1 93.5 115 GLY A CA 1
ATOM 960 C C . GLY A 1 115 ? -21.953 4.059 9.625 1 93.5 115 GLY A C 1
ATOM 961 O O . GLY A 1 115 ? -21.531 4.512 10.688 1 93.5 115 GLY A O 1
ATOM 962 N N . CYS A 1 116 ? -22.844 2.992 9.477 1 91.62 116 CYS A N 1
ATOM 963 C CA . CYS A 1 116 ? -23.391 2.377 10.672 1 91.62 116 CYS A CA 1
ATOM 964 C C . CYS A 1 116 ? -22.859 0.96 10.852 1 91.62 116 CYS A C 1
ATOM 966 O O . CYS A 1 116 ? -23.156 0.3 11.852 1 91.62 116 CYS A O 1
ATOM 968 N N . ASP A 1 117 ? -22.062 0.542 9.922 1 92.56 117 ASP A N 1
ATOM 969 C CA . ASP A 1 117 ? -21.516 -0.813 10.016 1 92.56 117 ASP A CA 1
ATOM 970 C C . ASP A 1 117 ? -20.391 -0.887 11.031 1 92.56 117 ASP A C 1
ATOM 972 O O . ASP A 1 117 ? -19.25 -0.536 10.727 1 92.56 117 ASP A O 1
ATOM 976 N N . THR A 1 118 ? -20.625 -1.505 12.133 1 93.62 118 THR A N 1
ATOM 977 C CA . THR A 1 118 ? -19.688 -1.535 13.25 1 93.62 118 THR A CA 1
ATOM 978 C C . THR A 1 118 ? -18.453 -2.361 12.898 1 93.62 118 THR A C 1
ATOM 980 O O . THR A 1 118 ? -17.344 -2.008 13.281 1 93.62 118 THR A O 1
ATOM 983 N N . GLU A 1 119 ? -18.594 -3.389 12.211 1 92.31 119 GLU A N 1
ATOM 984 C CA . GLU A 1 119 ? -17.484 -4.258 11.852 1 92.31 119 GLU A CA 1
ATOM 985 C C . GLU A 1 119 ? -16.516 -3.561 10.891 1 92.31 119 GLU A C 1
ATOM 987 O O . GLU A 1 119 ? -15.305 -3.611 11.078 1 92.31 119 GLU A O 1
ATOM 992 N N . SER A 1 120 ? -17.062 -2.928 9.906 1 93.38 120 SER A N 1
ATOM 993 C CA . SER A 1 120 ? -16.234 -2.197 8.945 1 93.38 120 SER A CA 1
ATOM 994 C C . SER A 1 120 ? -15.484 -1.055 9.617 1 93.38 120 SER A C 1
ATOM 996 O O . SER A 1 120 ? -14.32 -0.792 9.297 1 93.38 120 SER A O 1
ATOM 998 N N . LYS A 1 121 ? -16.125 -0.414 10.594 1 96.25 121 LYS A N 1
ATOM 999 C CA . LYS A 1 121 ? -15.492 0.677 11.328 1 96.25 121 LYS A CA 1
ATOM 1000 C C . LYS A 1 121 ? -14.312 0.172 12.156 1 96.25 121 LYS A C 1
ATOM 1002 O O . LYS A 1 121 ? -13.242 0.788 12.164 1 96.25 121 LYS A O 1
ATOM 1007 N N . LYS A 1 122 ? -14.555 -0.935 12.758 1 96 122 LYS A N 1
ATOM 1008 C CA . LYS A 1 122 ? -13.516 -1.532 13.602 1 96 122 LYS A CA 1
ATOM 1009 C C . LYS A 1 122 ? -12.312 -1.958 12.766 1 96 122 LYS A C 1
ATOM 1011 O O . LYS A 1 122 ? -11.172 -1.716 13.148 1 96 122 LYS A O 1
ATOM 1016 N N . LEU A 1 123 ? -12.594 -2.594 11.664 1 96.44 123 LEU A N 1
ATOM 1017 C CA . LEU A 1 123 ? -11.523 -3.051 10.797 1 96.44 123 LEU A CA 1
ATOM 1018 C C . LEU A 1 123 ? -10.75 -1.868 10.219 1 96.44 123 LEU A C 1
ATOM 1020 O O . LEU A 1 123 ? -9.523 -1.929 10.086 1 96.44 123 LEU A O 1
ATOM 1024 N N . PHE A 1 124 ? -11.492 -0.835 9.898 1 97.62 124 PHE A N 1
ATOM 1025 C CA . PHE A 1 124 ? -10.875 0.374 9.375 1 97.62 124 PHE A CA 1
ATOM 1026 C C . PHE A 1 124 ? -9.898 0.965 10.383 1 97.62 124 PHE A C 1
ATOM 1028 O O . PHE A 1 124 ? -8.742 1.239 10.047 1 97.62 124 PHE A O 1
ATOM 1035 N N . GLU A 1 125 ? -10.312 1.128 11.562 1 98.25 125 GLU A N 1
ATOM 1036 C CA . GLU A 1 125 ? -9.453 1.668 12.617 1 98.25 125 GLU A CA 1
ATOM 1037 C C . GLU A 1 125 ? -8.289 0.729 12.914 1 98.25 125 GLU A C 1
ATOM 1039 O O . GLU A 1 125 ? -7.164 1.181 13.156 1 98.25 125 GLU A O 1
ATOM 1044 N N . LEU A 1 126 ? -8.555 -0.546 12.891 1 98.06 126 LEU A N 1
ATOM 1045 C CA . LEU A 1 126 ? -7.488 -1.514 13.125 1 98.06 126 LEU A CA 1
ATOM 1046 C C . LEU A 1 126 ? -6.395 -1.378 12.078 1 98.06 126 LEU A C 1
ATOM 1048 O O . LEU A 1 126 ? -5.207 -1.403 12.406 1 98.06 126 LEU A O 1
ATOM 1052 N N . LYS A 1 127 ? -6.781 -1.222 10.82 1 98.38 127 LYS A N 1
ATOM 1053 C CA . LYS A 1 127 ? -5.805 -1.039 9.75 1 98.38 127 LYS A CA 1
ATOM 1054 C C . LYS A 1 127 ? -4.953 0.206 9.984 1 98.38 127 LYS A C 1
ATOM 1056 O O . LYS A 1 127 ? -3.738 0.179 9.789 1 98.38 127 LYS A O 1
ATOM 1061 N N . ILE A 1 128 ? -5.598 1.235 10.398 1 98.12 128 ILE A N 1
ATOM 1062 C CA . ILE A 1 128 ? -4.918 2.494 10.68 1 98.12 128 ILE A CA 1
ATOM 1063 C C . ILE A 1 128 ? -3.926 2.297 11.828 1 98.12 128 ILE A C 1
ATOM 1065 O O . ILE A 1 128 ? -2.738 2.607 11.688 1 98.12 128 ILE A O 1
ATOM 1069 N N . ARG A 1 129 ? -4.406 1.762 12.875 1 97.88 129 ARG A N 1
ATOM 1070 C CA . ARG A 1 129 ? -3.6 1.584 14.078 1 97.88 129 ARG A CA 1
ATOM 1071 C C . ARG A 1 129 ? -2.396 0.688 13.805 1 97.88 129 ARG A C 1
ATOM 1073 O O . ARG A 1 129 ? -1.268 1.026 14.164 1 97.88 129 ARG A O 1
ATOM 1080 N N . LYS A 1 130 ? -2.625 -0.39 13.164 1 98.06 130 LYS A N 1
ATOM 1081 C CA . LYS A 1 130 ? -1.539 -1.328 12.898 1 98.06 130 LYS A CA 1
ATOM 1082 C C . LYS A 1 130 ? -0.546 -0.749 11.891 1 98.06 130 LYS A C 1
ATOM 1084 O O . LYS A 1 130 ? 0.654 -1.017 11.977 1 98.06 130 LYS A O 1
ATOM 1089 N N . SER A 1 131 ? -1.048 0.039 10.945 1 97.69 131 SER A N 1
ATOM 1090 C CA . SER A 1 131 ? -0.129 0.692 10.016 1 97.69 131 SER A CA 1
ATOM 1091 C C . SER A 1 131 ? 0.84 1.61 10.758 1 97.69 131 SER A C 1
ATOM 1093 O O . SER A 1 131 ? 2.025 1.668 10.422 1 97.69 131 SER A O 1
ATOM 1095 N N . ILE A 1 132 ? 0.376 2.311 11.773 1 95.62 132 ILE A N 1
ATOM 1096 C CA . ILE A 1 132 ? 1.203 3.195 12.594 1 95.62 132 ILE A CA 1
ATOM 1097 C C . ILE A 1 132 ? 2.215 2.369 13.383 1 95.62 132 ILE A C 1
ATOM 1099 O O . ILE A 1 132 ? 3.416 2.646 13.352 1 95.62 132 ILE A O 1
ATOM 1103 N N . GLU A 1 133 ? 1.689 1.384 14.008 1 95.06 133 GLU A N 1
ATOM 1104 C CA . GLU A 1 133 ? 2.533 0.547 14.859 1 95.06 133 GLU A CA 1
ATOM 1105 C C . GLU A 1 133 ? 3.643 -0.118 14.047 1 95.06 133 GLU A C 1
ATOM 1107 O O . GLU A 1 133 ? 4.793 -0.168 14.492 1 95.06 133 GLU A O 1
ATOM 1112 N N . HIS A 1 134 ? 3.234 -0.641 12.93 1 95.94 134 HIS A N 1
ATOM 1113 C CA . HIS A 1 134 ? 4.219 -1.29 12.07 1 95.94 134 HIS A CA 1
ATOM 1114 C C . HIS A 1 134 ? 5.273 -0.297 11.594 1 95.94 134 HIS A C 1
ATOM 1116 O O . HIS A 1 134 ? 6.461 -0.628 11.523 1 95.94 134 HIS A O 1
ATOM 1122 N N . TYR A 1 135 ? 4.891 0.874 11.219 1 92.69 135 TYR A N 1
ATOM 1123 C CA . TYR A 1 135 ? 5.824 1.898 10.766 1 92.69 135 TYR A CA 1
ATOM 1124 C C . TYR A 1 135 ? 6.785 2.293 11.883 1 92.69 135 TYR A C 1
ATOM 1126 O O . TYR A 1 135 ? 7.992 2.4 11.656 1 92.69 135 TYR A O 1
ATOM 1134 N N . ILE A 1 136 ? 6.273 2.467 13.086 1 89.69 136 ILE A N 1
ATOM 1135 C CA . ILE A 1 136 ? 7.098 2.809 14.234 1 89.69 136 ILE A CA 1
ATOM 1136 C C . ILE A 1 136 ? 8.109 1.694 14.5 1 89.69 136 ILE A C 1
ATOM 1138 O O . ILE A 1 136 ? 9.289 1.961 14.742 1 89.69 136 ILE A O 1
ATOM 1142 N N . SER A 1 137 ? 7.617 0.504 14.43 1 90.44 137 SER A N 1
ATOM 1143 C CA . SER A 1 137 ? 8.5 -0.645 14.633 1 90.44 137 SER A CA 1
ATOM 1144 C C . SER A 1 137 ? 9.602 -0.681 13.578 1 90.44 137 SER A C 1
ATOM 1146 O O . SER A 1 137 ? 10.758 -0.987 13.898 1 90.44 137 SER A O 1
ATOM 1148 N N . GLU A 1 138 ? 9.203 -0.407 12.344 1 90.56 138 GLU A N 1
ATOM 1149 C CA . GLU A 1 138 ? 10.188 -0.371 11.266 1 90.56 138 GLU A CA 1
ATOM 1150 C C . GLU A 1 138 ? 11.25 0.692 11.523 1 90.56 138 GLU A C 1
ATOM 1152 O O . GLU A 1 138 ? 12.438 0.453 11.297 1 90.56 138 GLU A O 1
ATOM 1157 N N . LEU A 1 139 ? 10.836 1.802 11.961 1 84.06 139 LEU A N 1
ATOM 1158 C CA . LEU A 1 139 ? 11.758 2.889 12.273 1 84.06 139 LEU A CA 1
ATOM 1159 C C . LEU A 1 139 ? 12.703 2.49 13.406 1 84.06 139 LEU A C 1
ATOM 1161 O O . LEU A 1 139 ? 13.906 2.756 13.336 1 84.06 139 LEU A O 1
ATOM 1165 N N . GLN A 1 140 ? 12.188 1.861 14.375 1 83.38 140 GLN A N 1
ATOM 1166 C CA . GLN A 1 140 ? 13 1.423 15.508 1 83.38 140 GLN A CA 1
ATOM 1167 C C . GLN A 1 140 ? 14.031 0.386 15.078 1 83.38 140 GLN A C 1
ATOM 1169 O O . GLN A 1 140 ? 15.195 0.469 15.461 1 83.38 140 GLN A O 1
ATOM 1174 N N . LYS A 1 141 ? 13.578 -0.561 14.32 1 88.25 141 LYS A N 1
ATOM 1175 C CA . LYS A 1 141 ? 14.5 -1.583 13.82 1 88.25 141 LYS A CA 1
ATOM 1176 C C . LYS A 1 141 ? 15.617 -0.963 12.984 1 88.25 141 LYS A C 1
ATOM 1178 O O . LYS A 1 141 ? 16.781 -1.352 13.109 1 88.25 141 LYS A O 1
ATOM 1183 N N . ALA A 1 142 ? 15.203 -0.046 12.156 1 84.19 142 ALA A N 1
ATOM 1184 C CA . ALA A 1 142 ? 16.172 0.646 11.32 1 84.19 142 ALA A CA 1
ATOM 1185 C C . ALA A 1 142 ? 17.172 1.428 12.172 1 84.19 142 ALA A C 1
ATOM 1187 O O . ALA A 1 142 ? 18.375 1.433 11.883 1 84.19 142 ALA A O 1
ATOM 1188 N N . SER A 1 143 ? 16.688 2.025 13.148 1 81.25 143 SER A N 1
ATOM 1189 C CA . SER A 1 143 ? 17.531 2.783 14.062 1 81.25 143 SER A CA 1
ATOM 1190 C C . SER A 1 143 ? 18.5 1.868 14.797 1 81.25 143 SER A C 1
ATOM 1192 O O . SER A 1 143 ? 19.703 2.18 14.906 1 81.25 143 SER A O 1
ATOM 1194 N N . ASP A 1 144 ? 18 0.773 15.266 1 80.94 144 ASP A N 1
ATOM 1195 C CA . ASP A 1 144 ? 18.844 -0.193 15.969 1 80.94 144 ASP A CA 1
ATOM 1196 C C . ASP A 1 144 ? 19.922 -0.747 15.047 1 80.94 144 ASP A C 1
ATOM 1198 O O . ASP A 1 144 ? 21.078 -0.875 15.453 1 80.94 144 ASP A O 1
ATOM 1202 N N . GLU A 1 145 ? 19.531 -1.085 13.852 1 87.44 145 GLU A N 1
ATOM 1203 C CA . GLU A 1 145 ? 20.484 -1.597 12.883 1 87.44 145 GLU A CA 1
ATOM 1204 C C . GLU A 1 145 ? 21.547 -0.544 12.539 1 87.44 145 GLU A C 1
ATOM 1206 O O . GLU A 1 145 ? 22.719 -0.863 12.398 1 87.44 145 GLU A O 1
ATOM 1211 N N . PHE A 1 146 ? 21.078 0.608 12.391 1 80.75 146 PHE A N 1
ATOM 1212 C CA . PHE A 1 146 ? 21.984 1.722 12.117 1 80.75 146 PHE A CA 1
ATOM 1213 C C . PHE A 1 146 ? 23.016 1.8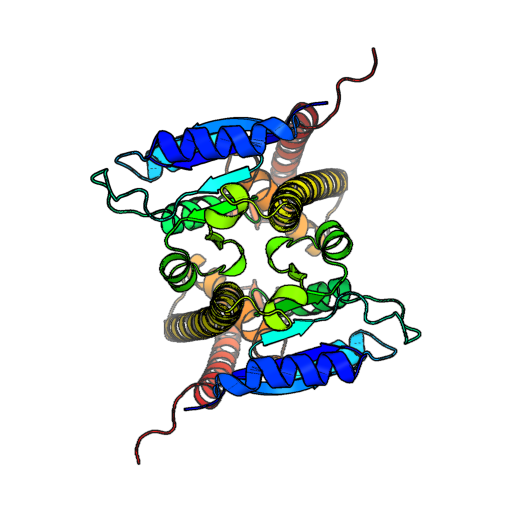8 13.227 1 80.75 146 PHE A C 1
ATOM 1215 O O . PHE A 1 146 ? 24.203 2.01 12.961 1 80.75 146 PHE A O 1
ATOM 1222 N N . ALA A 1 147 ? 22.562 1.825 14.422 1 75.88 147 ALA A N 1
ATOM 1223 C CA . ALA A 1 147 ? 23.438 1.942 15.586 1 75.88 147 ALA A CA 1
ATOM 1224 C C . ALA A 1 147 ? 24.438 0.789 15.641 1 75.88 147 ALA A C 1
ATOM 1226 O O . ALA A 1 147 ? 25.625 0.997 15.922 1 75.88 147 ALA A O 1
ATOM 1227 N N . LYS A 1 148 ? 23.969 -0.354 15.32 1 83.62 148 LYS A N 1
ATOM 1228 C CA . LYS A 1 148 ? 24.828 -1.536 15.328 1 83.62 148 LYS A CA 1
ATOM 1229 C C . LYS A 1 148 ? 25.938 -1.424 14.281 1 83.62 148 LYS A C 1
ATOM 1231 O O . LYS A 1 148 ? 27.109 -1.682 14.57 1 83.62 148 LYS A O 1
ATOM 1236 N N . LEU A 1 149 ? 25.562 -1.004 13.125 1 80.44 149 LEU A N 1
ATOM 1237 C CA . LEU A 1 149 ? 26.531 -0.9 12.031 1 80.44 149 LEU A CA 1
ATOM 1238 C C . LEU A 1 149 ? 27.547 0.2 12.305 1 80.44 149 LEU A C 1
ATOM 1240 O O . LEU A 1 149 ? 28.719 0.06 11.961 1 80.44 149 LEU A O 1
ATOM 1244 N N . THR A 1 150 ? 27.078 1.214 12.898 1 78 150 THR A N 1
ATOM 1245 C CA . THR A 1 150 ? 27.969 2.34 13.18 1 78 150 THR A CA 1
ATOM 1246 C C . THR A 1 150 ? 28.922 2.002 14.312 1 78 150 THR A C 1
ATOM 1248 O O . THR A 1 150 ? 29.969 2.641 14.453 1 78 150 THR A O 1
ATOM 1251 N N . SER A 1 151 ? 28.625 1.011 15.094 1 75.75 151 SER A N 1
ATOM 1252 C CA . SER A 1 151 ? 29.484 0.606 16.203 1 75.75 151 SER A CA 1
ATOM 1253 C C . SER A 1 151 ? 30.609 -0.311 15.742 1 75.75 151 SER A C 1
ATOM 1255 O O . SER A 1 151 ? 31.578 -0.537 16.469 1 75.75 151 SER A O 1
ATOM 1257 N N . LEU A 1 152 ? 30.484 -0.719 14.508 1 73.31 152 LEU A N 1
ATOM 1258 C CA . LEU A 1 152 ? 31.516 -1.604 13.977 1 73.31 152 LEU A CA 1
ATOM 1259 C C . LEU A 1 152 ? 32.75 -0.812 13.555 1 73.31 152 LEU A C 1
ATOM 1261 O O . LEU A 1 152 ? 32.625 0.323 13.086 1 73.31 152 LEU A O 1
ATOM 1265 N N . THR A 1 153 ? 33.938 -1.367 13.758 1 74.12 153 THR A N 1
ATOM 1266 C CA . THR A 1 153 ? 35.188 -0.703 13.461 1 74.12 153 THR A CA 1
ATOM 1267 C C . THR A 1 153 ? 35.469 -0.702 11.953 1 74.12 153 THR A C 1
ATOM 1269 O O . THR A 1 153 ? 36.125 0.209 11.438 1 74.12 153 THR A O 1
ATOM 1272 N N . SER A 1 154 ? 35.062 -1.739 11.258 1 80.25 154 SER A N 1
ATOM 1273 C CA . SER A 1 154 ? 35.219 -1.869 9.812 1 80.25 154 SER A CA 1
ATOM 1274 C C . SER A 1 154 ? 33.938 -2.428 9.156 1 80.25 154 SER A C 1
ATOM 1276 O O . SER A 1 154 ? 33.312 -3.32 9.711 1 80.25 154 SER A O 1
ATOM 1278 N N . LEU A 1 155 ? 33.625 -1.701 7.996 1 76.5 155 LEU A N 1
ATOM 1279 C CA . LEU A 1 155 ? 32.438 -2.145 7.305 1 76.5 155 LEU A CA 1
ATOM 1280 C C . LEU A 1 155 ? 32.781 -2.781 5.961 1 76.5 155 LEU A C 1
ATOM 1282 O O . LEU A 1 155 ? 33.688 -2.314 5.266 1 76.5 155 LEU A O 1
ATOM 1286 N N . THR A 1 156 ? 32.062 -3.891 5.754 1 85.88 156 THR A N 1
ATOM 1287 C CA . THR A 1 156 ? 32.125 -4.434 4.402 1 85.88 156 THR A CA 1
ATOM 1288 C C . THR A 1 156 ? 31.391 -3.527 3.42 1 85.88 156 THR A C 1
ATOM 1290 O O . THR A 1 156 ? 30.672 -2.615 3.828 1 85.88 156 THR A O 1
ATOM 1293 N N . LEU A 1 157 ? 31.609 -3.742 2.162 1 78.94 157 LEU A N 1
ATOM 1294 C CA . LEU A 1 157 ? 30.938 -2.951 1.143 1 78.94 157 LEU A CA 1
ATOM 1295 C C . LEU A 1 157 ? 29.422 -3.082 1.275 1 78.94 157 LEU A C 1
ATOM 1297 O O . LEU A 1 157 ? 28.688 -2.092 1.158 1 78.94 157 LEU A O 1
ATOM 1301 N N . ASP A 1 158 ? 29 -4.23 1.606 1 83.69 158 ASP A N 1
ATOM 1302 C CA . ASP A 1 158 ? 27.578 -4.48 1.771 1 83.69 158 ASP A CA 1
ATOM 1303 C C . ASP A 1 158 ? 27.031 -3.75 2.992 1 83.69 158 ASP A C 1
ATOM 1305 O O . ASP A 1 158 ? 25.922 -3.191 2.945 1 83.69 158 ASP A O 1
ATOM 1309 N N . GLN A 1 159 ? 27.797 -3.77 3.957 1 81.62 159 GLN A N 1
ATOM 1310 C CA . GLN A 1 159 ? 27.375 -3.109 5.188 1 81.62 159 GLN A CA 1
ATOM 1311 C C . GLN A 1 159 ? 27.359 -1.593 5.023 1 81.62 159 GLN A C 1
ATOM 1313 O O . GLN A 1 159 ? 26.5 -0.913 5.566 1 81.62 159 GLN A O 1
ATOM 1318 N N . GLU A 1 160 ? 28.281 -1.123 4.266 1 77.88 160 GLU A N 1
ATOM 1319 C CA . GLU A 1 160 ? 28.312 0.305 3.967 1 77.88 160 GLU A CA 1
ATOM 1320 C C . GLU A 1 160 ? 27.078 0.729 3.17 1 77.88 160 GLU A C 1
ATOM 1322 O O . GLU A 1 160 ? 26.453 1.75 3.473 1 77.88 160 GLU A O 1
ATOM 1327 N N . ASN A 1 161 ? 26.828 -0.055 2.197 1 81.44 161 ASN A N 1
ATOM 1328 C CA . ASN A 1 161 ? 25.656 0.229 1.387 1 81.44 161 ASN A CA 1
ATOM 1329 C C . ASN A 1 161 ? 24.375 0.195 2.221 1 81.44 161 ASN A C 1
ATOM 1331 O O . ASN A 1 161 ? 23.5 1.04 2.051 1 81.44 161 ASN A O 1
ATOM 1335 N N . ARG A 1 162 ? 24.359 -0.749 3.09 1 86.25 162 ARG A N 1
ATOM 1336 C CA . ARG A 1 162 ? 23.203 -0.867 3.969 1 86.25 162 ARG A CA 1
ATOM 1337 C C . ARG A 1 162 ? 23.094 0.339 4.895 1 86.25 162 ARG A C 1
ATOM 1339 O O . ARG A 1 162 ? 22 0.843 5.137 1 86.25 162 ARG A O 1
ATOM 1346 N N . LEU A 1 163 ? 24.141 0.78 5.363 1 80.69 163 LEU A N 1
ATOM 1347 C CA . LEU A 1 163 ? 24.188 1.94 6.246 1 80.69 163 LEU A CA 1
ATOM 1348 C C . LEU A 1 163 ? 23.641 3.178 5.539 1 80.69 163 LEU A C 1
ATOM 1350 O O . LEU A 1 163 ? 22.875 3.953 6.129 1 80.69 163 LEU A O 1
ATOM 1354 N N . VAL A 1 164 ? 23.984 3.307 4.262 1 78.56 164 VAL A N 1
ATOM 1355 C CA . VAL A 1 164 ? 23.516 4.434 3.465 1 78.56 164 VAL A CA 1
ATOM 1356 C C . VAL A 1 164 ? 22 4.344 3.283 1 78.56 164 VAL A C 1
ATOM 1358 O O . VAL A 1 164 ? 21.297 5.348 3.42 1 78.56 164 VAL A O 1
ATOM 1361 N N . GLU A 1 165 ? 21.547 3.174 3.061 1 84.62 165 GLU A N 1
ATOM 1362 C CA . GLU A 1 165 ? 20.109 2.957 2.896 1 84.62 165 GLU A CA 1
ATOM 1363 C C . GLU A 1 165 ? 19.344 3.311 4.172 1 84.62 165 GLU A C 1
ATOM 1365 O O . GLU A 1 165 ? 18.297 3.965 4.117 1 84.62 165 GLU A O 1
ATOM 1370 N N . LEU A 1 166 ? 19.922 2.881 5.262 1 84.44 166 LEU A N 1
ATOM 1371 C CA . LEU A 1 166 ? 19.297 3.135 6.555 1 84.44 166 LEU A CA 1
ATOM 1372 C C . LEU A 1 166 ? 19.281 4.625 6.875 1 84.44 166 LEU A C 1
ATOM 1374 O O . LEU A 1 166 ? 18.297 5.156 7.375 1 84.44 166 LEU A O 1
ATOM 1378 N N . ASP A 1 167 ? 20.312 5.273 6.543 1 78.62 167 ASP A N 1
ATOM 1379 C CA . ASP A 1 167 ? 20.422 6.711 6.773 1 78.62 167 ASP A CA 1
ATOM 1380 C C . ASP A 1 167 ? 19.375 7.477 5.965 1 78.62 167 ASP A C 1
ATOM 1382 O O . ASP A 1 167 ? 18.703 8.367 6.496 1 78.62 167 ASP A O 1
ATOM 1386 N N . GLU A 1 168 ? 19.25 7.105 4.746 1 80 168 GLU A N 1
ATOM 1387 C CA . GLU A 1 168 ? 18.266 7.754 3.877 1 80 168 GLU A CA 1
ATOM 1388 C C . GLU A 1 168 ? 16.844 7.531 4.387 1 80 168 GLU A C 1
ATOM 1390 O O . GLU A 1 168 ? 16.047 8.461 4.406 1 80 168 GLU A O 1
ATOM 1395 N N . PHE A 1 169 ? 16.641 6.355 4.832 1 85.12 169 PHE A N 1
ATOM 1396 C CA . PHE A 1 169 ? 15.32 6 5.34 1 85.12 169 PHE A CA 1
ATOM 1397 C C . PHE A 1 169 ? 15 6.777 6.613 1 85.12 169 PHE A C 1
ATOM 1399 O O . PHE A 1 169 ? 13.93 7.379 6.727 1 85.12 169 PHE A O 1
ATOM 1406 N N . LEU A 1 170 ? 15.883 6.812 7.484 1 80.69 170 LEU A N 1
ATOM 1407 C CA . LEU A 1 170 ? 15.664 7.457 8.773 1 80.69 170 LEU A CA 1
ATOM 1408 C C . LEU A 1 170 ? 15.594 8.977 8.617 1 80.69 170 LEU A C 1
ATOM 1410 O O . LEU A 1 170 ? 14.797 9.633 9.289 1 80.69 170 LEU A O 1
ATOM 1414 N N . GLU A 1 171 ? 16.312 9.5 7.711 1 75.38 171 GLU A N 1
ATOM 1415 C CA . GLU A 1 171 ? 16.297 10.938 7.457 1 75.38 171 GLU A CA 1
ATOM 1416 C C . GLU A 1 171 ? 14.969 11.375 6.848 1 75.38 171 GLU A C 1
ATOM 1418 O O . GLU A 1 171 ? 14.438 12.43 7.191 1 75.38 171 GLU A O 1
ATOM 1423 N N . SER A 1 172 ? 14.562 10.578 6.008 1 76.31 172 SER A N 1
ATOM 1424 C CA . SER A 1 172 ? 13.312 10.898 5.332 1 76.31 172 SER A CA 1
ATOM 1425 C C . SER A 1 172 ? 12.133 10.836 6.297 1 76.31 172 SER A C 1
ATOM 1427 O O . SER A 1 172 ? 11.125 11.523 6.098 1 76.31 172 SER A O 1
ATOM 1429 N N . SER A 1 173 ? 12.305 10.047 7.27 1 74.69 173 SER A N 1
ATOM 1430 C CA . SER A 1 173 ? 11.211 9.859 8.219 1 74.69 173 SER A CA 1
ATOM 1431 C C . SER A 1 173 ? 11.211 10.953 9.289 1 74.69 173 SER A C 1
ATOM 1433 O O . SER A 1 173 ? 10.164 11.289 9.836 1 74.69 173 SER A O 1
ATOM 1435 N N . LEU A 1 174 ? 12.422 11.359 9.68 1 60.66 174 LEU A N 1
ATOM 1436 C CA . LEU A 1 174 ? 12.562 12.289 10.797 1 60.66 174 LEU A CA 1
ATOM 1437 C C . LEU A 1 174 ? 12.508 13.734 10.305 1 60.66 174 LEU A C 1
ATOM 1439 O O . LEU A 1 174 ? 12.477 14.672 11.109 1 60.66 174 LEU A O 1
ATOM 1443 N N . ASN A 1 175 ? 11.633 14.062 9.336 1 50.88 175 ASN A N 1
ATOM 1444 C CA . ASN A 1 175 ? 11.555 15.445 8.883 1 50.88 175 ASN A CA 1
ATOM 1445 C C . ASN A 1 175 ? 12.867 16.188 9.109 1 50.88 175 ASN A C 1
ATOM 1447 O O . ASN A 1 175 ? 12.883 17.406 9.297 1 50.88 175 ASN A O 1
ATOM 1451 N N . ASN A 1 176 ? 13.891 15.57 9.422 1 42.5 176 ASN A N 1
ATOM 1452 C CA . ASN A 1 176 ? 15.078 16.359 9.727 1 42.5 176 ASN A CA 1
ATOM 1453 C C . ASN A 1 176 ? 15.781 16.828 8.461 1 42.5 176 ASN A C 1
ATOM 1455 O O . ASN A 1 176 ? 15.93 16.078 7.504 1 42.5 176 ASN A O 1
ATOM 1459 N N . ASP A 1 177 ? 15.562 18.047 8.078 1 39.41 177 ASP A N 1
ATOM 1460 C CA . ASP A 1 177 ? 16.234 18.828 7.043 1 39.41 177 ASP A CA 1
ATOM 1461 C C . ASP A 1 177 ? 17.719 18.438 6.934 1 39.41 177 ASP A C 1
ATOM 1463 O O . ASP A 1 177 ? 18.5 19.125 6.273 1 39.41 177 ASP A O 1
ATOM 1467 N N . VAL A 1 178 ? 18.172 17.703 7.684 1 37.56 178 VAL A N 1
ATOM 1468 C CA . VAL A 1 178 ? 19.609 17.547 7.516 1 37.56 178 VAL A CA 1
ATOM 1469 C C . VAL A 1 178 ? 19.906 16.422 6.531 1 37.56 178 VAL A C 1
ATOM 1471 O O . VAL A 1 178 ? 19.844 15.234 6.891 1 37.56 178 VAL A O 1
ATOM 1474 N N . LYS A 1 179 ? 19.656 16.734 5.254 1 42.69 179 LYS A N 1
ATOM 1475 C CA . LYS A 1 179 ? 19.969 15.797 4.172 1 42.69 179 LYS A CA 1
ATOM 1476 C C . LYS A 1 179 ? 21.469 15.602 4.02 1 42.69 179 LYS A C 1
ATOM 1478 O O . LYS A 1 179 ? 22.219 16.578 3.928 1 42.69 179 LYS A O 1
ATOM 1483 N N . ILE A 1 180 ? 22.047 14.531 4.309 1 41.41 180 ILE A N 1
ATOM 1484 C CA . ILE A 1 180 ? 23.406 14.258 3.859 1 41.41 180 ILE A CA 1
ATOM 1485 C C . ILE A 1 180 ? 23.422 14.047 2.346 1 41.41 180 ILE A C 1
ATOM 1487 O O . ILE A 1 180 ? 22.672 13.227 1.82 1 41.41 180 ILE A O 1
ATOM 1491 N N . PRO A 1 181 ? 24.078 14.805 1.51 1 36.75 181 PRO A N 1
ATOM 1492 C CA . PRO A 1 181 ? 24.156 14.648 0.055 1 36.75 181 PRO A CA 1
ATOM 1493 C C . PRO A 1 181 ? 24.516 13.227 -0.371 1 36.75 181 PRO A C 1
ATOM 1495 O O . PRO A 1 181 ? 25.344 12.586 0.262 1 36.75 181 PRO A O 1
ATOM 1498 N N . LYS A 1 182 ? 23.859 12.625 -1.37 1 40.91 182 LYS A N 1
ATOM 1499 C CA . LYS A 1 182 ? 24 11.266 -1.891 1 40.91 182 LYS A CA 1
ATOM 1500 C C . LYS A 1 182 ? 25.453 10.922 -2.154 1 40.91 182 LYS A C 1
ATOM 1502 O O . LYS A 1 182 ? 25.891 9.805 -1.893 1 40.91 182 LYS A O 1
ATOM 1507 N N . HIS A 1 183 ? 26.078 11.852 -2.811 1 39.72 183 HIS A N 1
ATOM 1508 C CA . HIS A 1 183 ? 27.469 11.641 -3.207 1 39.72 183 HIS A CA 1
ATOM 1509 C C . HIS A 1 183 ? 28.375 11.469 -1.989 1 39.72 183 HIS A C 1
ATOM 1511 O O . HIS A 1 183 ? 29.484 10.945 -2.1 1 39.72 183 HIS A O 1
ATOM 1517 N N . LEU A 1 184 ? 28.078 12.117 -0.995 1 38.91 184 LEU A N 1
ATOM 1518 C CA . LEU A 1 184 ? 28.844 11.969 0.23 1 38.91 184 LEU A CA 1
ATOM 1519 C C . LEU A 1 184 ? 28.609 10.602 0.858 1 38.91 184 LEU A C 1
ATOM 1521 O O . LEU A 1 184 ? 29.328 10.203 1.779 1 38.91 184 LEU A O 1
ATOM 1525 N N . LYS A 1 185 ? 27.531 9.883 0.358 1 41.22 185 LYS A N 1
ATOM 1526 C CA . LYS A 1 185 ? 27.141 8.562 0.85 1 41.22 185 LYS A CA 1
ATOM 1527 C C . LYS A 1 185 ? 27.953 7.469 0.154 1 41.22 185 LYS A C 1
ATOM 1529 O O . LYS A 1 185 ? 28 6.332 0.629 1 41.22 185 LYS A O 1
ATOM 1534 N N . THR A 1 186 ? 28.219 7.543 -1.034 1 36.81 186 THR A N 1
ATOM 1535 C CA . THR A 1 186 ? 28.953 6.562 -1.834 1 36.81 186 THR A CA 1
ATOM 1536 C C . THR A 1 186 ? 30.438 6.57 -1.486 1 36.81 186 THR A C 1
ATOM 1538 O O . THR A 1 186 ? 31.203 5.738 -1.985 1 36.81 186 THR A O 1
ATOM 1541 N N . SER A 1 187 ? 31.125 7.758 -1.561 1 34.41 187 SER A N 1
ATOM 1542 C CA . SER A 1 187 ? 32.562 7.633 -1.549 1 34.41 187 SER A CA 1
ATOM 1543 C C . SER A 1 187 ? 33.062 6.883 -0.31 1 34.41 187 SER A C 1
ATOM 1545 O O . SER A 1 187 ? 32.344 6.84 0.706 1 34.41 187 SER A O 1
ATOM 1547 N N . GLN A 1 188 ? 34.469 6.484 -0.13 1 35.06 188 GLN A N 1
ATOM 1548 C CA . GLN A 1 188 ? 35.438 5.746 0.64 1 35.06 188 GLN A CA 1
ATOM 1549 C C . GLN A 1 188 ? 35.312 6.031 2.133 1 35.06 188 GLN A C 1
ATOM 1551 O O . GLN A 1 188 ? 35.375 5.113 2.955 1 35.06 188 GLN A O 1
ATOM 1556 N N . HIS A 1 189 ? 36.125 7.203 2.863 1 34.66 189 HIS A N 1
ATOM 1557 C CA . HIS A 1 189 ? 36.906 7.332 4.09 1 34.66 189 HIS A CA 1
ATOM 1558 C C . HIS A 1 189 ? 36 7.5 5.305 1 34.66 189 HIS A C 1
ATOM 1560 O O . HIS A 1 189 ? 34.844 7.934 5.172 1 34.66 189 HIS A O 1
ATOM 1566 N N . ILE A 1 190 ? 36.438 7.191 6.664 1 37.06 190 ILE A N 1
ATOM 1567 C CA . ILE A 1 190 ? 36.219 7.145 8.109 1 37.06 190 ILE A CA 1
ATOM 1568 C C . ILE A 1 190 ? 35.438 8.375 8.547 1 37.06 190 ILE A C 1
ATOM 1570 O O . ILE A 1 190 ? 34.812 8.367 9.617 1 37.06 190 ILE A O 1
ATOM 1574 N N . GLY A 1 191 ? 35.719 9.461 7.855 1 39.34 191 GLY A N 1
ATOM 1575 C CA . GLY A 1 191 ? 35.188 10.672 8.461 1 39.34 191 GLY A CA 1
ATOM 1576 C C . GLY A 1 191 ? 33.688 10.766 8.391 1 39.34 191 GLY A C 1
ATOM 1577 O O . GLY A 1 191 ? 33.031 11.352 9.266 1 39.34 191 GLY A O 1
ATOM 1578 N N . ASN A 1 192 ? 33.094 10.305 7.312 1 45.53 192 ASN A N 1
ATOM 1579 C CA . ASN A 1 192 ? 31.688 10.469 7.012 1 45.53 192 ASN A CA 1
ATOM 1580 C C . ASN A 1 192 ? 30.828 9.523 7.844 1 45.53 192 ASN A C 1
ATOM 1582 O O . ASN A 1 192 ? 29.641 9.766 8.039 1 45.53 192 ASN A O 1
ATOM 1586 N N . ILE A 1 193 ? 31.422 8.516 8.195 1 47.28 193 ILE A N 1
ATOM 1587 C CA . ILE A 1 193 ? 30.734 7.586 9.086 1 47.28 193 ILE A CA 1
ATOM 1588 C C . ILE A 1 193 ? 30.422 8.273 10.414 1 47.28 193 ILE A C 1
ATOM 1590 O O . ILE A 1 193 ? 29.344 8.086 10.984 1 47.28 193 ILE A O 1
ATOM 1594 N N . LYS A 1 194 ? 31.422 9.047 10.766 1 46.34 194 LYS A N 1
ATOM 1595 C CA . LYS A 1 194 ? 31.203 9.734 12.039 1 46.34 194 LYS A CA 1
ATOM 1596 C C . LYS A 1 194 ? 29.969 10.625 11.977 1 46.34 194 LYS A C 1
ATOM 1598 O O . LYS A 1 194 ? 29.188 10.688 12.922 1 46.34 194 LYS A O 1
ATOM 1603 N N . GLU A 1 195 ? 29.953 11.234 10.859 1 50.72 195 GLU A N 1
ATOM 1604 C CA . GLU A 1 195 ? 28.797 12.117 10.711 1 50.72 195 GLU A CA 1
ATOM 1605 C C . GLU A 1 195 ? 27.5 11.312 10.656 1 50.72 195 GLU A C 1
ATOM 1607 O O . GLU A 1 195 ? 26.484 11.727 11.211 1 50.72 195 GLU A O 1
ATOM 1612 N N . LEU A 1 196 ? 27.703 10.195 10.141 1 51.59 196 LEU A N 1
ATOM 1613 C CA . LEU A 1 196 ? 26.547 9.312 10.086 1 51.59 196 LEU A CA 1
ATOM 1614 C C . LEU A 1 196 ? 26.172 8.82 11.477 1 51.59 196 LEU A C 1
ATOM 1616 O O . LEU A 1 196 ? 24.984 8.734 11.82 1 51.59 196 LEU A O 1
ATOM 1620 N N . ILE A 1 197 ? 27.266 8.57 12.18 1 50.16 197 ILE A N 1
ATOM 1621 C CA . ILE A 1 197 ? 27.047 8.086 13.539 1 50.16 197 ILE A CA 1
ATOM 1622 C C . ILE A 1 197 ? 26.391 9.18 14.375 1 50.16 197 ILE A C 1
ATOM 1624 O O . ILE A 1 197 ? 25.438 8.914 15.117 1 50.16 197 ILE A O 1
ATOM 1628 N N . ASN A 1 198 ? 26.938 10.312 14.242 1 52.03 198 ASN A N 1
ATOM 1629 C CA . ASN A 1 198 ? 26.375 11.422 15 1 52.03 198 ASN A CA 1
ATOM 1630 C C . ASN A 1 198 ? 24.906 11.641 14.656 1 52.03 198 ASN A C 1
ATOM 1632 O O . ASN A 1 198 ? 24.078 11.883 15.539 1 52.03 198 ASN A O 1
ATOM 1636 N N . ARG A 1 199 ? 24.719 11.43 13.484 1 50.62 199 ARG A N 1
ATOM 1637 C CA . ARG A 1 199 ? 23.344 11.648 13.031 1 50.62 199 ARG A CA 1
ATOM 1638 C C . ARG A 1 199 ? 22.422 10.539 13.523 1 50.62 199 ARG A C 1
ATOM 1640 O O . ARG A 1 199 ? 21.281 10.797 13.898 1 50.62 199 ARG A O 1
ATOM 1647 N N . ALA A 1 200 ? 22.984 9.43 13.523 1 51.88 200 ALA A N 1
ATOM 1648 C CA . ALA A 1 200 ? 22.219 8.305 14.055 1 51.88 200 ALA A CA 1
ATOM 1649 C C . ALA A 1 200 ? 21.844 8.547 15.516 1 51.88 200 ALA A C 1
ATOM 1651 O O . ALA A 1 200 ? 20.719 8.242 15.93 1 51.88 200 ALA A O 1
ATOM 1652 N N . GLU A 1 201 ? 22.797 9.023 16.125 1 51.03 201 GLU A N 1
ATOM 1653 C CA . GLU A 1 201 ? 22.547 9.297 17.547 1 51.03 201 GLU A CA 1
ATOM 1654 C C . GLU A 1 201 ? 21.438 10.336 17.703 1 51.03 201 GLU A C 1
ATOM 1656 O O . GLU A 1 201 ? 20.578 10.195 18.578 1 51.03 201 GLU A O 1
ATOM 1661 N N . ASP A 1 202 ? 21.531 11.242 16.891 1 53.25 202 ASP A N 1
ATOM 1662 C CA . ASP A 1 202 ? 20.516 12.289 16.953 1 53.25 202 ASP A CA 1
ATOM 1663 C C . ASP A 1 202 ? 19.125 11.734 16.641 1 53.25 202 ASP A C 1
ATOM 1665 O O . ASP A 1 202 ? 18.141 12.078 17.297 1 53.25 202 ASP A O 1
ATOM 1669 N N . ILE A 1 203 ? 19.172 10.906 15.695 1 52.62 203 ILE A N 1
ATOM 1670 C CA . ILE A 1 203 ? 17.922 10.289 15.266 1 52.62 203 ILE A CA 1
ATOM 1671 C C . ILE A 1 203 ? 17.375 9.398 16.375 1 52.62 203 ILE A C 1
ATOM 1673 O O . ILE A 1 203 ? 16.188 9.445 16.688 1 52.62 203 ILE A O 1
ATOM 1677 N N . LEU A 1 204 ? 18.297 8.688 16.906 1 52.44 204 LEU A N 1
ATOM 1678 C CA . LEU A 1 204 ? 17.891 7.766 17.969 1 52.44 204 LEU A CA 1
ATOM 1679 C C . LEU A 1 204 ? 17.359 8.531 19.172 1 52.44 204 LEU A C 1
ATOM 1681 O O . LEU A 1 204 ? 16.391 8.109 19.797 1 52.44 204 LEU A O 1
ATOM 1685 N N . GLU A 1 205 ? 18 9.562 19.391 1 53.03 205 GLU A N 1
ATOM 1686 C CA . GLU A 1 205 ? 17.562 10.406 20.5 1 53.03 205 GLU A CA 1
ATOM 1687 C C . GLU A 1 205 ? 16.156 10.953 20.25 1 53.03 205 GLU A C 1
ATOM 1689 O O . GLU A 1 205 ? 15.328 10.992 21.156 1 53.03 205 GLU A O 1
ATOM 1694 N N . LYS A 1 206 ? 16.016 11.266 19.094 1 52.28 206 LYS A N 1
ATOM 1695 C CA . LYS A 1 206 ? 14.703 11.812 18.75 1 52.28 206 LYS A CA 1
ATOM 1696 C C . LYS A 1 206 ? 13.625 10.734 18.781 1 52.28 206 LYS A C 1
ATOM 1698 O O . LYS A 1 206 ? 12.5 10.977 19.234 1 52.28 206 LYS A O 1
ATOM 1703 N N . MET A 1 207 ? 14.023 9.648 18.25 1 50.28 207 MET A N 1
ATOM 1704 C CA . MET A 1 207 ? 13.086 8.531 18.281 1 50.28 207 MET A CA 1
ATOM 1705 C C . MET A 1 207 ? 12.773 8.133 19.719 1 50.28 207 MET A C 1
ATOM 1707 O O . MET A 1 207 ? 11.625 7.816 20.047 1 50.28 207 MET A O 1
ATOM 1711 N N . ASP A 1 208 ? 13.836 8.047 20.516 1 49.03 208 ASP A N 1
ATOM 1712 C CA . ASP A 1 208 ? 13.656 7.73 21.922 1 49.03 208 ASP A CA 1
ATOM 1713 C C . ASP A 1 208 ? 12.742 8.742 22.609 1 49.03 208 ASP A C 1
ATOM 1715 O O . ASP A 1 208 ? 11.969 8.391 23.5 1 49.03 208 ASP A O 1
ATOM 1719 N N . THR A 1 209 ? 12.977 9.914 22.172 1 47.59 209 THR A N 1
ATOM 1720 C CA . THR A 1 209 ? 12.141 10.945 22.766 1 47.59 209 THR A CA 1
ATOM 1721 C C . THR A 1 209 ? 10.695 10.812 22.312 1 47.59 209 THR A C 1
ATOM 1723 O O . THR A 1 209 ? 9.766 11.117 23.062 1 47.59 209 THR A O 1
ATOM 1726 N N . LEU A 1 210 ? 10.641 10.398 21.125 1 46.44 210 LEU A N 1
ATOM 1727 C CA . LEU A 1 210 ? 9.297 10.352 20.562 1 46.44 210 LEU A CA 1
ATOM 1728 C C . LEU A 1 210 ? 8.562 9.094 21.016 1 46.44 210 LEU A C 1
ATOM 1730 O O . LEU A 1 210 ? 7.344 9.109 21.188 1 46.44 210 LEU A O 1
ATOM 1734 N N . TYR A 1 211 ? 9.312 7.949 21.094 1 43.56 211 TYR A N 1
ATOM 1735 C CA . TYR A 1 211 ? 8.594 6.707 21.344 1 43.56 211 TYR A CA 1
ATOM 1736 C C . TYR A 1 211 ? 8.977 6.105 22.688 1 43.56 211 TYR A C 1
ATOM 1738 O O . TYR A 1 211 ? 8.508 5.023 23.047 1 43.56 211 TYR A O 1
ATOM 1746 N N . VAL A 1 212 ? 10.031 6.387 23.359 1 38.44 212 VAL A N 1
ATOM 1747 C CA . VAL A 1 212 ? 10.359 5.707 24.609 1 38.44 212 VAL A CA 1
ATOM 1748 C C . VAL A 1 212 ? 9.461 6.219 25.734 1 38.44 212 VAL A C 1
ATOM 1750 O O . VAL A 1 212 ? 9.391 7.426 25.984 1 38.44 212 VAL A O 1
ATOM 1753 N N . PRO A 1 213 ? 8.531 5.324 26.188 1 39.38 213 PRO A N 1
ATOM 1754 C CA . PRO A 1 213 ? 7.809 5.652 27.422 1 39.38 213 PRO A CA 1
ATOM 1755 C C . PRO A 1 213 ? 8.727 6.141 28.531 1 39.38 213 PRO A C 1
ATOM 1757 O O . PRO A 1 213 ? 9.891 5.723 28.609 1 39.38 213 PRO A O 1
ATOM 1760 N N . ALA A 1 214 ? 8.508 7.371 29.141 1 33.41 214 ALA A N 1
ATOM 1761 C CA . ALA A 1 214 ? 9.188 7.812 30.344 1 33.41 214 ALA A CA 1
ATOM 1762 C C . ALA A 1 214 ? 9.375 6.656 31.328 1 33.41 214 ALA A C 1
ATOM 1764 O O . ALA A 1 214 ? 8.477 5.828 31.5 1 33.41 214 ALA A O 1
ATOM 1765 N N . GLU A 1 215 ? 10.578 6.195 31.547 1 30.84 215 GLU A N 1
ATOM 1766 C CA . GLU A 1 215 ? 10.867 5.297 32.656 1 30.84 215 GLU A CA 1
ATOM 1767 C C . GLU A 1 215 ? 9.984 5.598 33.844 1 30.84 215 GLU A C 1
ATOM 1769 O O . GLU A 1 215 ? 9.727 6.762 34.156 1 30.84 215 GLU A O 1
ATOM 1774 N N . LYS A 1 216 ? 9.289 4.582 34.375 1 35.38 216 LYS A N 1
ATOM 1775 C CA . LYS A 1 216 ? 8.797 4.637 35.75 1 35.38 216 LYS A CA 1
ATOM 1776 C C . LYS A 1 216 ? 9.859 5.18 36.688 1 35.38 216 LYS A C 1
ATOM 1778 O O . LYS A 1 216 ? 10.914 4.566 36.875 1 35.38 216 LYS A O 1
ATOM 1783 N N . LYS A 1 217 ? 9.938 6.531 36.625 1 24.8 217 LYS A N 1
ATOM 1784 C CA . LYS A 1 217 ? 10.539 6.953 37.875 1 24.8 217 LYS A CA 1
ATOM 1785 C C . LYS A 1 217 ? 9.617 6.66 39.062 1 24.8 217 LYS A C 1
ATOM 1787 O O . LYS A 1 217 ? 8.414 6.918 39 1 24.8 217 LYS A O 1
ATOM 1792 N N . MET B 1 1 ? -9.164 -8.289 -26.484 1 55.09 1 MET B N 1
ATOM 1793 C CA . MET B 1 1 ? -8.281 -7.586 -25.562 1 55.09 1 MET B CA 1
ATOM 1794 C C . MET B 1 1 ? -7.652 -8.555 -24.562 1 55.09 1 MET B C 1
ATOM 1796 O O . MET B 1 1 ? -8.289 -9.531 -24.156 1 55.09 1 MET B O 1
ATOM 1800 N N . ASN B 1 2 ? -6.316 -8.641 -24.453 1 81.31 2 ASN B N 1
ATOM 1801 C CA . ASN B 1 2 ? -5.668 -9.656 -23.625 1 81.31 2 ASN B CA 1
ATOM 1802 C C . ASN B 1 2 ? -6.117 -9.562 -22.172 1 81.31 2 ASN B C 1
ATOM 1804 O O . ASN B 1 2 ? -6.32 -8.469 -21.641 1 81.31 2 ASN B O 1
ATOM 1808 N N . LYS B 1 3 ? -6.656 -10.648 -21.609 1 94.19 3 LYS B N 1
ATOM 1809 C CA . LYS B 1 3 ? -7.141 -10.734 -20.234 1 94.19 3 LYS B CA 1
ATOM 1810 C C . LYS B 1 3 ? -5.992 -10.633 -19.25 1 94.19 3 LYS B C 1
ATOM 1812 O O . LYS B 1 3 ? -4.863 -11.031 -19.547 1 94.19 3 LYS B O 1
ATOM 1817 N N . PHE B 1 4 ? -6.285 -10.031 -18.078 1 95.31 4 PHE B N 1
ATOM 1818 C CA . PHE B 1 4 ? -5.312 -10.016 -17 1 95.31 4 PHE B CA 1
ATOM 1819 C C . PHE B 1 4 ? -5.176 -11.398 -16.375 1 95.31 4 PHE B C 1
ATOM 1821 O O . PHE B 1 4 ? -6.176 -12.055 -16.062 1 95.31 4 PHE B O 1
ATOM 1828 N N . ARG B 1 5 ? -4.008 -11.836 -16.234 1 95.56 5 ARG B N 1
ATOM 1829 C CA . ARG B 1 5 ? -3.771 -13.125 -15.594 1 95.56 5 ARG B CA 1
ATOM 1830 C C . ARG B 1 5 ? -3.787 -12.984 -14.078 1 95.56 5 ARG B C 1
ATOM 1832 O O . ARG B 1 5 ? -2.887 -12.383 -13.492 1 95.56 5 ARG B O 1
ATOM 1839 N N . MET B 1 6 ? -4.77 -13.602 -13.484 1 98.06 6 MET B N 1
ATOM 1840 C CA . MET B 1 6 ? -4.965 -13.5 -12.047 1 98.06 6 MET B CA 1
ATOM 1841 C C . MET B 1 6 ? -4.676 -14.828 -11.359 1 98.06 6 MET B C 1
ATOM 1843 O O . MET B 1 6 ? -5.312 -15.836 -11.664 1 98.06 6 MET B O 1
ATOM 1847 N N . GLY B 1 7 ? -3.689 -14.75 -10.469 1 98.38 7 GLY B N 1
ATOM 1848 C CA . GLY B 1 7 ? -3.443 -15.906 -9.617 1 98.38 7 GLY B CA 1
ATOM 1849 C C . GLY B 1 7 ? -4.23 -15.867 -8.32 1 98.38 7 GLY B C 1
ATOM 1850 O O . GLY B 1 7 ? -4.391 -14.805 -7.715 1 98.38 7 GLY B O 1
ATOM 1851 N N . TYR B 1 8 ? -4.688 -16.984 -7.875 1 98.62 8 TYR B N 1
ATOM 1852 C CA . TYR B 1 8 ? -5.379 -17.156 -6.602 1 98.62 8 TYR B CA 1
ATOM 1853 C C . TYR B 1 8 ? -4.777 -18.297 -5.801 1 98.62 8 TYR B C 1
ATOM 1855 O O . TYR B 1 8 ? -4.812 -19.453 -6.238 1 98.62 8 TYR B O 1
ATOM 1863 N N . LEU B 1 9 ? -4.203 -17.953 -4.645 1 98.38 9 LEU B N 1
ATOM 1864 C CA . LEU B 1 9 ? -3.6 -18.969 -3.775 1 98.38 9 LEU B CA 1
ATOM 1865 C C . LEU B 1 9 ? -4.523 -19.297 -2.607 1 98.38 9 LEU B C 1
ATOM 1867 O O . LEU B 1 9 ? -4.777 -18.438 -1.753 1 98.38 9 LEU B O 1
ATOM 1871 N N . ASP B 1 10 ? -4.992 -20.422 -2.537 1 96.88 10 ASP B N 1
ATOM 1872 C CA . ASP B 1 10 ? -5.91 -20.922 -1.517 1 96.88 10 ASP B CA 1
ATOM 1873 C C . ASP B 1 10 ? -5.918 -22.453 -1.483 1 96.88 10 ASP B C 1
ATOM 1875 O O . ASP B 1 10 ? -5.738 -23.109 -2.516 1 96.88 10 ASP B O 1
ATOM 1879 N N . GLU B 1 11 ? -6.035 -23.047 -0.375 1 93.81 11 GLU B N 1
ATOM 1880 C CA . GLU B 1 11 ? -6.055 -24.5 -0.29 1 93.81 11 GLU B CA 1
ATOM 1881 C C . GLU B 1 11 ? -7.48 -25.047 -0.315 1 93.81 11 GLU B C 1
ATOM 1883 O O . GLU B 1 11 ? -7.699 -26.234 -0.542 1 93.81 11 GLU B O 1
ATOM 1888 N N . ASP B 1 12 ? -8.492 -24.234 -0.053 1 94.31 12 ASP B N 1
ATOM 1889 C CA . ASP B 1 12 ? -9.891 -24.641 0.04 1 94.31 12 ASP B CA 1
ATOM 1890 C C . ASP B 1 12 ? -10.586 -24.531 -1.315 1 94.31 12 ASP B C 1
ATOM 1892 O O . ASP B 1 12 ? -10.82 -23.438 -1.812 1 94.31 12 ASP B O 1
ATOM 1896 N N . GLU B 1 13 ? -11.047 -25.641 -1.831 1 94.81 13 GLU B N 1
ATOM 1897 C CA . GLU B 1 13 ? -11.656 -25.703 -3.154 1 94.81 13 GLU B CA 1
ATOM 1898 C C . GLU B 1 13 ? -12.945 -24.875 -3.203 1 94.81 13 GLU B C 1
ATOM 1900 O O . GLU B 1 13 ? -13.281 -24.297 -4.238 1 94.81 13 GLU B O 1
ATOM 1905 N N . SER B 1 14 ? -13.656 -24.859 -2.145 1 96.19 14 SER B N 1
ATOM 1906 C CA . SER B 1 14 ? -14.891 -24.094 -2.092 1 96.19 14 SER B CA 1
ATOM 1907 C C . SER B 1 14 ? -14.617 -22.594 -2.223 1 96.19 14 SER B C 1
ATOM 1909 O O . SER B 1 14 ? -15.32 -21.891 -2.953 1 96.19 14 SER B O 1
ATOM 1911 N N . ASP B 1 15 ? -13.633 -22.125 -1.506 1 96.38 15 ASP B N 1
ATOM 1912 C CA . ASP B 1 15 ? -13.266 -20.703 -1.585 1 96.38 15 ASP B CA 1
ATOM 1913 C C . ASP B 1 15 ? -12.75 -20.344 -2.979 1 96.38 15 ASP B C 1
ATOM 1915 O O . ASP B 1 15 ? -13.055 -19.281 -3.5 1 96.38 15 ASP B O 1
ATOM 1919 N N . ILE B 1 16 ? -11.977 -21.281 -3.584 1 97.69 16 ILE B N 1
ATOM 1920 C CA . ILE B 1 16 ? -11.469 -21.078 -4.938 1 97.69 16 ILE B CA 1
ATOM 1921 C C . ILE B 1 16 ? -12.633 -20.922 -5.91 1 97.69 16 ILE B C 1
ATOM 1923 O O . ILE B 1 16 ? -12.672 -20 -6.715 1 97.69 16 ILE B O 1
ATOM 1927 N N . ALA B 1 17 ? -13.578 -21.781 -5.816 1 98 17 ALA B N 1
ATOM 1928 C CA . ALA B 1 17 ? -14.742 -21.766 -6.699 1 98 17 ALA B CA 1
ATOM 1929 C C . ALA B 1 17 ? -15.547 -20.484 -6.512 1 98 17 ALA B C 1
ATOM 1931 O O . ALA B 1 17 ? -16.016 -19.891 -7.488 1 98 17 ALA B O 1
ATOM 1932 N N . ARG B 1 18 ? -15.727 -20.078 -5.277 1 97.88 18 ARG B N 1
ATOM 1933 C CA . ARG B 1 18 ? -16.5 -18.875 -4.984 1 97.88 18 ARG B CA 1
ATOM 1934 C C . ARG B 1 18 ? -15.812 -17.641 -5.566 1 97.88 18 ARG B C 1
ATOM 1936 O O . ARG B 1 18 ? -16.484 -16.766 -6.129 1 97.88 18 ARG B O 1
ATOM 1943 N N . PHE B 1 19 ? -14.539 -17.594 -5.406 1 98.44 19 PHE B N 1
ATOM 1944 C CA . PHE B 1 19 ? -13.828 -16.438 -5.949 1 98.44 19 PHE B CA 1
ATOM 1945 C C . PHE B 1 19 ? -13.898 -16.438 -7.473 1 98.44 19 PHE B C 1
ATOM 1947 O O . PHE B 1 19 ? -14.07 -15.375 -8.086 1 98.44 19 PHE B O 1
ATOM 1954 N N . TYR B 1 20 ? -13.734 -17.594 -8.047 1 98.25 20 TYR B N 1
ATOM 1955 C CA . TYR B 1 20 ? -13.875 -17.703 -9.492 1 98.25 20 TYR B CA 1
ATOM 1956 C C . TYR B 1 20 ? -15.242 -17.203 -9.945 1 98.25 20 TYR B C 1
ATOM 1958 O O . TYR B 1 20 ? -15.352 -16.469 -10.93 1 98.25 20 TYR B O 1
ATOM 1966 N N . ASP B 1 21 ? -16.266 -17.578 -9.273 1 97.69 21 ASP B N 1
ATOM 1967 C CA . ASP B 1 21 ? -17.625 -17.156 -9.602 1 97.69 21 ASP B CA 1
ATOM 1968 C C . ASP B 1 21 ? -17.75 -15.633 -9.523 1 97.69 21 ASP B C 1
ATOM 1970 O O . ASP B 1 21 ? -18.516 -15.031 -10.281 1 97.69 21 ASP B O 1
ATOM 1974 N N . PHE B 1 22 ? -17.094 -15.062 -8.594 1 97.94 22 PHE B N 1
ATOM 1975 C CA . PHE B 1 22 ? -17.109 -13.617 -8.43 1 97.94 22 PHE B CA 1
ATOM 1976 C C . PHE B 1 22 ? -16.406 -12.93 -9.586 1 97.94 22 PHE B C 1
ATOM 1978 O O . PHE B 1 22 ? -16.953 -12.016 -10.211 1 97.94 22 PHE B O 1
ATOM 1985 N N . ILE B 1 23 ? -15.234 -13.453 -9.953 1 97.75 23 ILE B N 1
ATOM 1986 C CA . ILE B 1 23 ? -14.352 -12.695 -10.836 1 97.75 23 ILE B CA 1
ATOM 1987 C C . ILE B 1 23 ? -14.742 -12.953 -12.289 1 97.75 23 ILE B C 1
ATOM 1989 O O . ILE B 1 23 ? -14.539 -12.094 -13.156 1 97.75 23 ILE B O 1
ATOM 1993 N N . LYS B 1 24 ? -15.273 -14.086 -12.625 1 96.62 24 LYS B N 1
ATOM 1994 C CA . LYS B 1 24 ? -15.602 -14.461 -14 1 96.62 24 LYS B CA 1
ATOM 1995 C C . LYS B 1 24 ? -16.641 -13.516 -14.594 1 96.62 24 LYS B C 1
ATOM 1997 O O . LYS B 1 24 ? -16.734 -13.375 -15.812 1 96.62 24 LYS B O 1
ATOM 2002 N N . LYS B 1 25 ? -17.391 -12.852 -13.797 1 95.38 25 LYS B N 1
ATOM 2003 C CA . LYS B 1 25 ? -18.453 -11.953 -14.234 1 95.38 25 LYS B CA 1
ATOM 2004 C C . LYS B 1 25 ? -17.891 -10.742 -14.961 1 95.38 25 LYS B C 1
ATOM 2006 O O . LYS B 1 25 ? -18.594 -10.086 -15.734 1 95.38 25 LYS B O 1
ATOM 2011 N N . TYR B 1 26 ? -16.75 -10.383 -14.695 1 95.5 26 TYR B N 1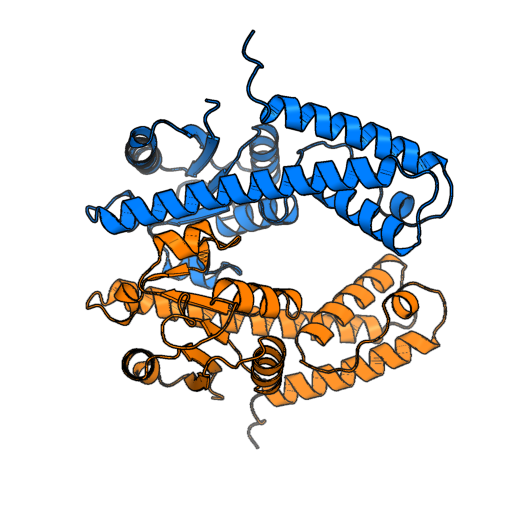
ATOM 2012 C CA . TYR B 1 26 ? -16.156 -9.188 -15.273 1 95.5 26 TYR B CA 1
ATOM 2013 C C . TYR B 1 26 ? -15.516 -9.492 -16.625 1 95.5 26 TYR B C 1
ATOM 2015 O O . TYR B 1 26 ? -15.273 -8.586 -17.422 1 95.5 26 TYR B O 1
ATOM 2023 N N . ASP B 1 27 ? -15.156 -10.672 -17.047 1 94 27 ASP B N 1
ATOM 2024 C CA . ASP B 1 27 ? -14.711 -11.211 -18.328 1 94 27 ASP B CA 1
ATOM 2025 C C . ASP B 1 27 ? -13.43 -10.523 -18.797 1 94 27 ASP B C 1
ATOM 2027 O O . ASP B 1 27 ? -13.266 -10.234 -19.984 1 94 27 ASP B O 1
ATOM 2031 N N . ILE B 1 28 ? -12.562 -10.078 -17.906 1 96.31 28 ILE B N 1
ATOM 2032 C CA . ILE B 1 28 ? -11.297 -9.453 -18.281 1 96.31 28 ILE B CA 1
ATOM 2033 C C . ILE B 1 28 ? -10.141 -10.156 -17.562 1 96.31 28 ILE B C 1
ATOM 2035 O O . ILE B 1 28 ? -9 -9.703 -17.641 1 96.31 28 ILE B O 1
ATOM 2039 N N . TYR B 1 29 ? -10.531 -11.266 -16.922 1 97.06 29 TYR B N 1
ATOM 2040 C CA . TYR B 1 29 ? -9.508 -11.977 -16.156 1 97.06 29 TYR B CA 1
ATOM 2041 C C . TYR B 1 29 ? -9.359 -13.414 -16.641 1 97.06 29 TYR B C 1
ATOM 2043 O O . TYR B 1 29 ? -10.352 -14.07 -16.953 1 97.06 29 TYR B O 1
ATOM 2051 N N . GLU B 1 30 ? -8.172 -13.805 -16.797 1 97.25 30 GLU B N 1
ATOM 2052 C CA . GLU B 1 30 ? -7.824 -15.219 -16.844 1 97.25 30 GLU B CA 1
ATOM 2053 C C . GLU B 1 30 ? -7.461 -15.734 -15.453 1 97.25 30 GLU B C 1
ATOM 2055 O O . GLU B 1 30 ? -6.535 -15.227 -14.812 1 97.25 30 GLU B O 1
ATOM 2060 N N . PHE B 1 31 ? -8.18 -16.734 -15.016 1 97.75 31 PHE B N 1
ATOM 2061 C CA . PHE B 1 31 ? -8.086 -17.188 -13.633 1 97.75 31 PHE B CA 1
ATOM 2062 C C . PHE B 1 31 ? -7.184 -18.406 -13.516 1 97.75 31 PHE B C 1
ATOM 2064 O O . PHE B 1 31 ? -7.383 -19.406 -14.211 1 97.75 31 PHE B O 1
ATOM 2071 N N . ILE B 1 32 ? -6.125 -18.312 -12.641 1 97.19 32 ILE B N 1
ATOM 2072 C CA . ILE B 1 32 ? -5.191 -19.391 -12.359 1 97.19 32 ILE B CA 1
ATOM 2073 C C . ILE B 1 32 ? -5.125 -19.641 -10.852 1 97.19 32 ILE B C 1
ATOM 2075 O O . ILE B 1 32 ? -4.809 -18.734 -10.086 1 97.19 32 ILE B O 1
ATOM 2079 N N . ASP B 1 33 ? -5.43 -20.812 -10.352 1 96.88 33 ASP B N 1
ATOM 2080 C CA . ASP B 1 33 ? -5.383 -21.078 -8.914 1 96.88 33 ASP B CA 1
ATOM 2081 C C . ASP B 1 33 ? -4.105 -21.812 -8.531 1 96.88 33 ASP B C 1
ATOM 2083 O O . ASP B 1 33 ? -3.566 -22.594 -9.328 1 96.88 33 ASP B O 1
ATOM 2087 N N . PHE B 1 34 ? -3.617 -21.547 -7.398 1 97 34 PHE B N 1
ATOM 2088 C CA . PHE B 1 34 ? -2.438 -22.172 -6.812 1 97 34 PHE B CA 1
ATOM 2089 C C . PHE B 1 34 ? -2.773 -22.812 -5.469 1 97 34 PHE B C 1
ATOM 2091 O O . PHE B 1 34 ? -3.648 -22.328 -4.75 1 97 34 PHE B O 1
ATOM 2098 N N . LYS B 1 35 ? -2.029 -23.844 -5.219 1 95.56 35 LYS B N 1
ATOM 2099 C CA . LYS B 1 35 ? -2.094 -24.5 -3.914 1 95.56 35 LYS B CA 1
ATOM 2100 C C . LYS B 1 35 ? -0.769 -24.359 -3.166 1 95.56 35 LYS B C 1
ATOM 2102 O O . LYS B 1 35 ? 0.294 -24.281 -3.787 1 95.56 35 LYS B O 1
ATOM 2107 N N . PRO B 1 36 ? -0.897 -24.266 -1.825 1 95.31 36 PRO B N 1
ATOM 2108 C CA . PRO B 1 36 ? 0.36 -24.219 -1.076 1 95.31 36 PRO B CA 1
ATOM 2109 C C . PRO B 1 36 ? 1.247 -25.438 -1.333 1 95.31 36 PRO B C 1
ATOM 2111 O O . PRO B 1 36 ? 0.743 -26.531 -1.636 1 95.31 36 PRO B O 1
ATOM 2114 N N . LYS B 1 37 ? 2.525 -25.234 -1.263 1 94.5 37 LYS B N 1
ATOM 2115 C CA . LYS B 1 37 ? 3.531 -26.281 -1.437 1 94.5 37 LYS B CA 1
ATOM 2116 C C . LYS B 1 37 ? 4.355 -26.469 -0.165 1 94.5 37 LYS B C 1
ATOM 2118 O O . LYS B 1 37 ? 4.41 -25.562 0.682 1 94.5 37 LYS B O 1
ATOM 2123 N N . PRO B 1 38 ? 4.949 -27.641 -0.039 1 92.31 38 PRO B N 1
ATOM 2124 C CA . PRO B 1 38 ? 5.758 -27.859 1.16 1 92.31 38 PRO B CA 1
ATOM 2125 C C . PRO B 1 38 ? 6.859 -26.812 1.331 1 92.31 38 PRO B C 1
ATOM 2127 O O . PRO B 1 38 ? 7.098 -26.344 2.443 1 92.31 38 PRO B O 1
ATOM 2130 N N . SER B 1 39 ? 7.43 -26.453 0.236 1 93.94 39 SER B N 1
ATOM 2131 C CA . SER B 1 39 ? 8.453 -25.422 0.254 1 93.94 39 SER B CA 1
ATOM 2132 C C . SER B 1 39 ? 7.918 -24.109 -0.306 1 93.94 39 SER B C 1
ATOM 2134 O O . SER B 1 39 ? 7.41 -24.062 -1.429 1 93.94 39 SER B O 1
ATOM 2136 N N . ILE B 1 40 ? 8.047 -23.062 0.476 1 95.56 40 ILE B N 1
ATOM 2137 C CA . ILE B 1 40 ? 7.582 -21.75 0.026 1 95.56 40 ILE B CA 1
ATOM 2138 C C . ILE B 1 40 ? 8.359 -21.328 -1.222 1 95.56 40 ILE B C 1
ATOM 2140 O O . ILE B 1 40 ? 7.809 -20.672 -2.104 1 95.56 40 ILE B O 1
ATOM 2144 N N . GLU B 1 41 ? 9.609 -21.734 -1.289 1 94.69 41 GLU B N 1
ATOM 2145 C CA . GLU B 1 41 ? 10.445 -21.391 -2.436 1 94.69 41 GLU B CA 1
ATOM 2146 C C . GLU B 1 41 ? 9.883 -21.984 -3.725 1 94.69 41 GLU B C 1
ATOM 2148 O O . GLU B 1 41 ? 9.852 -21.312 -4.758 1 94.69 41 GLU B O 1
ATOM 2153 N N . GLU B 1 42 ? 9.5 -23.203 -3.602 1 94.62 42 GLU B N 1
ATOM 2154 C CA . GLU B 1 42 ? 8.906 -23.875 -4.762 1 94.62 42 GLU B CA 1
ATOM 2155 C C . GLU B 1 42 ? 7.637 -23.156 -5.215 1 94.62 42 GLU B C 1
ATOM 2157 O O . GLU B 1 42 ? 7.402 -23 -6.418 1 94.62 42 GLU B O 1
ATOM 2162 N N . LEU B 1 43 ? 6.832 -22.766 -4.254 1 96.44 43 LEU B N 1
ATOM 2163 C CA . LEU B 1 43 ? 5.594 -22.062 -4.559 1 96.44 43 LEU B CA 1
ATOM 2164 C C . LEU B 1 43 ? 5.887 -20.734 -5.242 1 96.44 43 LEU B C 1
ATOM 2166 O O . LEU B 1 43 ? 5.277 -20.406 -6.266 1 96.44 43 LEU B O 1
ATOM 2170 N N . ILE B 1 44 ? 6.816 -19.984 -4.68 1 95.56 44 ILE B N 1
ATOM 2171 C CA . ILE B 1 44 ? 7.172 -18.672 -5.207 1 95.56 44 ILE B CA 1
ATOM 2172 C C . ILE B 1 44 ? 7.707 -18.812 -6.633 1 95.56 44 ILE B C 1
ATOM 2174 O O . ILE B 1 44 ? 7.367 -18.016 -7.512 1 95.56 44 ILE B O 1
ATOM 2178 N N . ASP B 1 45 ? 8.5 -19.844 -6.855 1 91.88 45 ASP B N 1
ATOM 2179 C CA . ASP B 1 45 ? 9.031 -20.094 -8.195 1 91.88 45 ASP B CA 1
ATOM 2180 C C . ASP B 1 45 ? 7.91 -20.375 -9.188 1 91.88 45 ASP B C 1
ATOM 2182 O O . ASP B 1 45 ? 7.93 -19.859 -10.312 1 91.88 45 ASP B O 1
ATOM 2186 N N . GLU B 1 46 ? 7 -21.172 -8.82 1 94.38 46 GLU B N 1
ATOM 2187 C CA . GLU B 1 46 ? 5.863 -21.484 -9.672 1 94.38 46 GLU B CA 1
ATOM 2188 C C . GLU B 1 46 ? 5.055 -20.234 -10.008 1 94.38 46 GLU B C 1
ATOM 2190 O O . GLU B 1 46 ? 4.695 -20 -11.164 1 94.38 46 GLU B O 1
ATOM 2195 N N . ILE B 1 47 ? 4.809 -19.406 -9.016 1 94.75 47 ILE B N 1
ATOM 2196 C CA . ILE B 1 47 ? 4.023 -18.188 -9.188 1 94.75 47 ILE B CA 1
ATOM 2197 C C . ILE B 1 47 ? 4.766 -17.219 -10.109 1 94.75 47 ILE B C 1
ATOM 2199 O O . ILE B 1 47 ? 4.18 -16.672 -11.047 1 94.75 47 ILE B O 1
ATOM 2203 N N . ASN B 1 48 ? 5.984 -17.062 -9.852 1 90 48 ASN B N 1
ATOM 2204 C CA . ASN B 1 48 ? 6.793 -16.125 -10.633 1 90 48 ASN B CA 1
ATOM 2205 C C . ASN B 1 48 ? 6.918 -16.578 -12.086 1 90 48 ASN B C 1
ATOM 2207 O O . ASN B 1 48 ? 7.078 -15.75 -12.984 1 90 48 ASN B O 1
ATOM 2211 N N . SER B 1 49 ? 6.809 -17.875 -12.328 1 86.88 49 SER B N 1
ATOM 2212 C CA . SER B 1 49 ? 6.934 -18.422 -13.68 1 86.88 49 SER B CA 1
ATOM 2213 C C . SER B 1 49 ? 5.602 -18.391 -14.414 1 86.88 49 SER B C 1
ATOM 2215 O O . SER B 1 49 ? 5.527 -18.766 -15.586 1 86.88 49 SER B O 1
ATOM 2217 N N . SER B 1 50 ? 4.57 -17.906 -13.828 1 90.56 50 SER B N 1
ATOM 2218 C CA . SER B 1 50 ? 3.236 -17.984 -14.414 1 90.56 50 SER B CA 1
ATOM 2219 C C . SER B 1 50 ? 2.824 -16.656 -15.039 1 90.56 50 SER B C 1
ATOM 2221 O O . SER B 1 50 ? 1.689 -16.5 -15.5 1 90.56 50 SER B O 1
ATOM 2223 N N . ASN B 1 51 ? 3.59 -15.641 -15.102 1 86.88 51 ASN B N 1
ATOM 2224 C CA . ASN B 1 51 ? 3.357 -14.352 -15.742 1 86.88 51 ASN B CA 1
ATOM 2225 C C . ASN B 1 51 ? 2.045 -13.719 -15.281 1 86.88 51 ASN B C 1
ATOM 2227 O O . ASN B 1 51 ? 1.216 -13.328 -16.109 1 86.88 51 ASN B O 1
ATOM 2231 N N . LEU B 1 52 ? 1.941 -13.578 -14.023 1 94.5 52 LEU B N 1
ATOM 2232 C CA . LEU B 1 52 ? 0.72 -13.039 -13.445 1 94.5 52 LEU B CA 1
ATOM 2233 C C . LEU B 1 52 ? 0.729 -11.516 -13.484 1 94.5 52 LEU B C 1
ATOM 2235 O O . LEU B 1 52 ? 1.794 -10.891 -13.438 1 94.5 52 LEU B O 1
ATOM 2239 N N . ASP B 1 53 ? -0.482 -11.039 -13.57 1 94.12 53 ASP B N 1
ATOM 2240 C CA . ASP B 1 53 ? -0.656 -9.602 -13.438 1 94.12 53 ASP B CA 1
ATOM 2241 C C . ASP B 1 53 ? -1.05 -9.227 -12.008 1 94.12 53 ASP B C 1
ATOM 2243 O O . ASP B 1 53 ? -0.906 -8.07 -11.602 1 94.12 53 ASP B O 1
ATOM 2247 N N . ILE B 1 54 ? -1.527 -10.18 -11.312 1 97.25 54 ILE B N 1
ATOM 2248 C CA . ILE B 1 54 ? -1.882 -9.977 -9.914 1 97.25 54 ILE B CA 1
ATOM 2249 C C . ILE B 1 54 ? -1.979 -11.328 -9.203 1 97.25 54 ILE B C 1
ATOM 2251 O O . ILE B 1 54 ? -2.266 -12.352 -9.836 1 97.25 54 ILE B O 1
ATOM 2255 N N . LEU B 1 55 ? -1.705 -11.289 -7.906 1 98.25 55 LEU B N 1
ATOM 2256 C CA . LEU B 1 55 ? -1.861 -12.469 -7.059 1 98.25 55 LEU B CA 1
ATOM 2257 C C . LEU B 1 55 ? -2.766 -12.164 -5.867 1 98.25 55 LEU B C 1
ATOM 2259 O O . LEU B 1 55 ? -2.566 -11.172 -5.172 1 98.25 55 LEU B O 1
ATOM 2263 N N . VAL B 1 56 ? -3.789 -12.961 -5.672 1 98.81 56 VAL B N 1
ATOM 2264 C CA . VAL B 1 56 ? -4.664 -12.914 -4.504 1 98.81 56 VAL B CA 1
ATOM 2265 C C . VAL B 1 56 ? -4.355 -14.094 -3.586 1 98.81 56 VAL B C 1
ATOM 2267 O O . VAL B 1 56 ? -4.383 -15.25 -4.016 1 98.81 56 VAL B O 1
ATOM 2270 N N . ILE B 1 57 ? -4.105 -13.781 -2.311 1 98.62 57 ILE B N 1
ATOM 2271 C CA . ILE B 1 57 ? -3.559 -14.805 -1.422 1 98.62 57 ILE B CA 1
ATOM 2272 C C . ILE B 1 57 ? -4.48 -14.984 -0.217 1 98.62 57 ILE B C 1
ATOM 2274 O O . ILE B 1 57 ? -4.852 -14.008 0.439 1 98.62 57 ILE B O 1
ATOM 2278 N N . ASP B 1 58 ? -4.848 -16.156 0.106 1 97.94 58 ASP B N 1
ATOM 2279 C CA . ASP B 1 58 ? -5.488 -16.438 1.387 1 97.94 58 ASP B CA 1
ATOM 2280 C C . ASP B 1 58 ? -4.477 -16.375 2.531 1 97.94 58 ASP B C 1
ATOM 2282 O O . ASP B 1 58 ? -3.32 -16.766 2.367 1 97.94 58 ASP B O 1
ATOM 2286 N N . PHE B 1 59 ? -4.891 -15.969 3.684 1 97.62 59 PHE B N 1
ATOM 2287 C CA . PHE B 1 59 ? -4.02 -15.773 4.84 1 97.62 59 PHE B CA 1
ATOM 2288 C C . PHE B 1 59 ? -3.701 -17.109 5.504 1 97.62 59 PHE B C 1
ATOM 2290 O O . PHE B 1 59 ? -2.533 -17.422 5.738 1 97.62 59 PHE B O 1
ATOM 2297 N N . GLN B 1 60 ? -4.738 -17.859 5.758 1 94 60 GLN B N 1
ATOM 2298 C CA . GLN B 1 60 ? -4.566 -19.141 6.441 1 94 60 GLN B CA 1
ATOM 2299 C C . GLN B 1 60 ? -4.461 -20.297 5.445 1 94 60 GLN B C 1
ATOM 2301 O O . GLN B 1 60 ? -5.359 -21.141 5.363 1 94 60 GLN B O 1
ATOM 2306 N N . ILE B 1 61 ? -3.434 -20.406 4.844 1 91.81 61 ILE B N 1
ATOM 2307 C CA . ILE B 1 61 ? -3.244 -21.469 3.854 1 91.81 61 ILE B CA 1
ATOM 2308 C C . ILE B 1 61 ? -2.605 -22.688 4.512 1 91.81 61 ILE B C 1
ATOM 2310 O O . ILE B 1 61 ? -2.355 -23.688 3.852 1 91.81 61 ILE B O 1
ATOM 2314 N N . ASN B 1 62 ? -2.295 -22.594 5.727 1 82.88 62 ASN B N 1
ATOM 2315 C CA . ASN B 1 62 ? -1.675 -23.688 6.473 1 82.88 62 ASN B CA 1
ATOM 2316 C C . ASN B 1 62 ? -2.686 -24.406 7.363 1 82.88 62 ASN B C 1
ATOM 2318 O O . ASN B 1 62 ? -2.305 -25.188 8.227 1 82.88 62 ASN B O 1
ATOM 2322 N N . GLU B 1 63 ? -3.883 -24.109 7.188 1 74.81 63 GLU B N 1
ATOM 2323 C CA . GLU B 1 63 ? -4.906 -24.703 8.047 1 74.81 63 GLU B CA 1
ATOM 2324 C C . GLU B 1 63 ? -5.059 -26.188 7.789 1 74.81 63 GLU B C 1
ATOM 2326 O O . GLU B 1 63 ? -5.172 -26.984 8.727 1 74.81 63 GLU B O 1
ATOM 2331 N N . TYR B 1 64 ? -5.043 -26.547 6.57 1 72.19 64 TYR B N 1
ATOM 2332 C CA . TYR B 1 64 ? -5.32 -27.938 6.242 1 72.19 64 TYR B CA 1
ATOM 2333 C C . TYR B 1 64 ? -4.09 -28.609 5.637 1 72.19 64 TYR B C 1
ATOM 2335 O O . TYR B 1 64 ? -4.172 -29.75 5.148 1 72.19 64 TYR B O 1
ATOM 2343 N N . VAL B 1 65 ? -3.01 -27.844 5.59 1 77.75 65 VAL B N 1
ATOM 2344 C CA . VAL B 1 65 ? -1.79 -28.375 4.992 1 77.75 65 VAL B CA 1
ATOM 2345 C C . VAL B 1 65 ? -0.622 -28.203 5.961 1 77.75 65 VAL B C 1
ATOM 2347 O O . VAL B 1 65 ? -0.535 -27.188 6.668 1 77.75 65 VAL B O 1
ATOM 2350 N N . ASN B 1 66 ? 0.207 -29.141 6.016 1 85.31 66 ASN B N 1
ATOM 2351 C CA . ASN B 1 66 ? 1.353 -29.109 6.918 1 85.31 66 ASN B CA 1
ATOM 2352 C C . ASN B 1 66 ? 2.479 -28.234 6.359 1 85.31 66 ASN B C 1
ATOM 2354 O O . ASN B 1 66 ? 3.49 -28.766 5.883 1 85.31 66 ASN B O 1
ATOM 2358 N N . ILE B 1 67 ? 2.299 -26.969 6.426 1 89.12 67 ILE B N 1
ATOM 2359 C CA . ILE B 1 67 ? 3.328 -26.031 5.984 1 89.12 67 ILE B CA 1
ATOM 2360 C C . ILE B 1 67 ? 3.629 -25.031 7.102 1 89.12 67 ILE B C 1
ATOM 2362 O O . ILE B 1 67 ? 2.809 -24.828 8 1 89.12 67 ILE B O 1
ATOM 2366 N N . ASN B 1 68 ? 4.785 -24.359 6.977 1 90.94 68 ASN B N 1
ATOM 2367 C CA . ASN B 1 68 ? 5.258 -23.516 8.062 1 90.94 68 ASN B CA 1
ATOM 2368 C C . ASN B 1 68 ? 5.168 -22.031 7.695 1 90.94 68 ASN B C 1
ATOM 2370 O O . ASN B 1 68 ? 5.871 -21.203 8.266 1 90.94 68 ASN B O 1
ATOM 2374 N N . TYR B 1 69 ? 4.453 -21.75 6.672 1 95.62 69 TYR B N 1
ATOM 2375 C CA . TYR B 1 69 ? 4.285 -20.359 6.289 1 95.62 69 TYR B CA 1
ATOM 2376 C C . TYR B 1 69 ? 2.814 -20.047 6.035 1 95.62 69 TYR B C 1
ATOM 2378 O O . TYR B 1 69 ? 2.006 -20.938 5.816 1 95.62 69 TYR B O 1
ATOM 2386 N N . ASN B 1 70 ? 2.463 -18.812 6.145 1 95.81 70 ASN B N 1
ATOM 2387 C CA . ASN B 1 70 ? 1.1 -18.359 5.879 1 95.81 70 ASN B CA 1
ATOM 2388 C C . ASN B 1 70 ? 1.048 -17.375 4.711 1 95.81 70 ASN B C 1
ATOM 2390 O O . ASN B 1 70 ? 2.051 -17.172 4.023 1 95.81 70 ASN B O 1
ATOM 2394 N N . GLY B 1 71 ? -0.07 -16.859 4.445 1 97.56 71 GLY B N 1
ATOM 2395 C CA . GLY B 1 71 ? -0.261 -15.992 3.293 1 97.56 71 GLY B CA 1
ATOM 2396 C C . GLY B 1 71 ? 0.574 -14.727 3.35 1 97.56 71 GLY B C 1
ATOM 2397 O O . GLY B 1 71 ? 0.992 -14.211 2.314 1 97.56 71 GLY B O 1
ATOM 2398 N N . VAL B 1 72 ? 0.784 -14.172 4.531 1 97.44 72 VAL B N 1
ATOM 2399 C CA . VAL B 1 72 ? 1.567 -12.953 4.691 1 97.44 72 VAL B CA 1
ATOM 2400 C C . VAL B 1 72 ? 3.014 -13.211 4.27 1 97.44 72 VAL B C 1
ATOM 2402 O O . VAL B 1 72 ? 3.631 -12.367 3.611 1 97.44 72 VAL B O 1
ATOM 2405 N N . ARG B 1 73 ? 3.523 -14.352 4.594 1 96.75 73 ARG B N 1
ATOM 2406 C CA . ARG B 1 73 ? 4.883 -14.711 4.207 1 96.75 73 ARG B CA 1
ATOM 2407 C C . ARG B 1 73 ? 5.008 -14.82 2.691 1 96.75 73 ARG B C 1
ATOM 2409 O O . ARG B 1 73 ? 6.023 -14.422 2.117 1 96.75 73 ARG B O 1
ATOM 2416 N N . VAL B 1 74 ? 4 -15.406 2.082 1 97.5 74 VAL B N 1
ATOM 2417 C CA . VAL B 1 74 ? 3.994 -15.492 0.625 1 97.5 74 VAL B CA 1
ATOM 2418 C C . VAL B 1 74 ? 3.994 -14.094 0.021 1 97.5 74 VAL B C 1
ATOM 2420 O O . VAL B 1 74 ? 4.785 -13.797 -0.878 1 97.5 74 VAL B O 1
ATOM 2423 N N . PHE B 1 75 ? 3.127 -13.227 0.52 1 97.75 75 PHE B N 1
ATOM 2424 C CA . PHE B 1 75 ? 3.049 -11.844 0.063 1 97.75 75 PHE B CA 1
ATOM 2425 C C . PHE B 1 75 ? 4.414 -11.164 0.139 1 97.75 75 PHE B C 1
ATOM 2427 O O . PHE B 1 75 ? 4.879 -10.578 -0.841 1 97.75 75 PHE B O 1
ATOM 2434 N N . ASP B 1 76 ? 4.977 -11.312 1.319 1 96.69 76 ASP B N 1
ATOM 2435 C CA . ASP B 1 76 ? 6.27 -10.672 1.542 1 96.69 76 ASP B CA 1
ATOM 2436 C C . ASP B 1 76 ? 7.32 -11.211 0.573 1 96.69 76 ASP B C 1
ATOM 2438 O O . ASP B 1 76 ? 8.133 -10.445 0.04 1 96.69 76 ASP B O 1
ATOM 2442 N N . SER B 1 77 ? 7.305 -12.5 0.351 1 95.44 77 SER B N 1
ATOM 2443 C CA . SER B 1 77 ? 8.281 -13.125 -0.537 1 95.44 77 SER B CA 1
ATOM 2444 C C . SER B 1 77 ? 8.125 -12.625 -1.969 1 95.44 77 SER B C 1
ATOM 2446 O O . SER B 1 77 ? 9.117 -12.32 -2.637 1 95.44 77 SER B O 1
ATOM 2448 N N . ILE B 1 78 ? 6.914 -12.492 -2.395 1 94.75 78 ILE B N 1
ATOM 2449 C CA . ILE B 1 78 ? 6.637 -12.039 -3.754 1 94.75 78 ILE B CA 1
ATOM 2450 C C . ILE B 1 78 ? 7.051 -10.578 -3.902 1 94.75 78 ILE B C 1
ATOM 2452 O O . ILE B 1 78 ? 7.742 -10.211 -4.855 1 94.75 78 ILE B O 1
ATOM 2456 N N . ARG B 1 79 ? 6.676 -9.742 -2.957 1 93.56 79 ARG B N 1
ATOM 2457 C CA . ARG B 1 79 ? 6.918 -8.305 -3.039 1 93.56 79 ARG B CA 1
ATOM 2458 C C . ARG B 1 79 ? 8.398 -7.984 -2.859 1 93.56 79 ARG B C 1
ATOM 2460 O O . ARG B 1 79 ? 8.891 -6.984 -3.385 1 93.56 79 ARG B O 1
ATOM 2467 N N . ASN B 1 80 ? 9.055 -8.812 -2.143 1 90.56 80 ASN B N 1
ATOM 2468 C CA . ASN B 1 80 ? 10.5 -8.648 -2.018 1 90.56 80 ASN B CA 1
ATOM 2469 C C . ASN B 1 80 ? 11.203 -8.844 -3.357 1 90.56 80 ASN B C 1
ATOM 2471 O O . ASN B 1 80 ? 12.227 -8.211 -3.623 1 90.56 80 ASN B O 1
ATOM 2475 N N . LYS B 1 81 ? 10.656 -9.672 -4.141 1 86.62 81 LYS B N 1
ATOM 2476 C CA . LYS B 1 81 ? 11.258 -9.961 -5.441 1 86.62 81 LYS B CA 1
ATOM 2477 C C . LYS B 1 81 ? 10.703 -9.039 -6.523 1 86.62 81 LYS B C 1
ATOM 2479 O O . LYS B 1 81 ? 11.43 -8.641 -7.434 1 86.62 81 LYS B O 1
ATOM 2484 N N . ARG B 1 82 ? 9.461 -8.766 -6.406 1 88.88 82 ARG B N 1
ATOM 2485 C CA . ARG B 1 82 ? 8.781 -7.922 -7.387 1 88.88 82 ARG B CA 1
ATOM 2486 C C . ARG B 1 82 ? 8.156 -6.703 -6.719 1 88.88 82 ARG B C 1
ATOM 2488 O O . ARG B 1 82 ? 7.004 -6.746 -6.285 1 88.88 82 ARG B O 1
ATOM 2495 N N . LYS B 1 83 ? 8.883 -5.617 -6.836 1 89.19 83 LYS B N 1
ATOM 2496 C CA . LYS B 1 83 ? 8.445 -4.395 -6.172 1 89.19 83 LYS B CA 1
ATOM 2497 C C . LYS B 1 83 ? 7.125 -3.895 -6.762 1 89.19 83 LYS B C 1
ATOM 2499 O O . LYS B 1 83 ? 6.949 -3.891 -7.98 1 89.19 83 LYS B O 1
ATOM 2504 N N . ASN B 1 84 ? 6.199 -3.516 -6.004 1 91.38 84 ASN B N 1
ATOM 2505 C CA . ASN B 1 84 ? 4.93 -2.879 -6.34 1 91.38 84 ASN B CA 1
ATOM 2506 C C . ASN B 1 84 ? 4.008 -3.83 -7.098 1 91.38 84 ASN B C 1
ATOM 2508 O O . ASN B 1 84 ? 2.936 -3.428 -7.559 1 91.38 84 ASN B O 1
ATOM 2512 N N . PHE B 1 85 ? 4.477 -5.133 -7.266 1 94.31 85 PHE B N 1
ATOM 2513 C CA . PHE B 1 85 ? 3.621 -6.094 -7.953 1 94.31 85 PHE B CA 1
ATOM 2514 C C . PHE B 1 85 ? 2.252 -6.172 -7.293 1 94.31 85 PHE B C 1
ATOM 2516 O O . PHE B 1 85 ? 2.152 -6.27 -6.066 1 94.31 85 PHE B O 1
ATOM 2523 N N . PRO B 1 86 ? 1.176 -6.09 -8.102 1 97.12 86 PRO B N 1
ATOM 2524 C CA . PRO B 1 86 ? -0.167 -6.172 -7.523 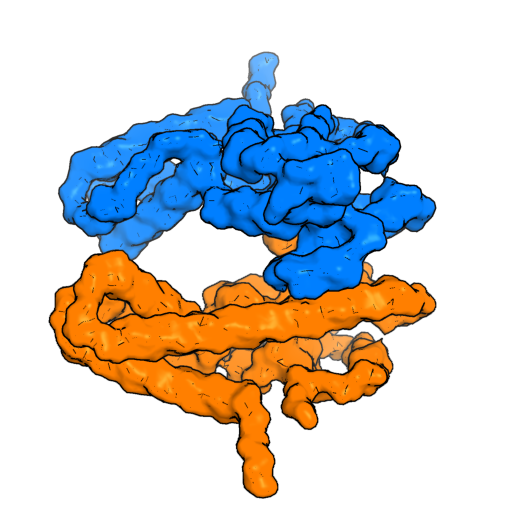1 97.12 86 PRO B CA 1
ATOM 2525 C C . PRO B 1 86 ? -0.411 -7.484 -6.785 1 97.12 86 PRO B C 1
ATOM 2527 O O . PRO B 1 86 ? -0.371 -8.555 -7.391 1 97.12 86 PRO B O 1
ATOM 2530 N N . CYS B 1 87 ? -0.596 -7.375 -5.535 1 97.94 87 CYS B N 1
ATOM 2531 C CA . CYS B 1 87 ? -0.783 -8.523 -4.652 1 97.94 87 CYS B CA 1
ATOM 2532 C C . CYS B 1 87 ? -1.629 -8.141 -3.443 1 97.94 87 CYS B C 1
ATOM 2534 O O . CYS B 1 87 ? -1.419 -7.09 -2.836 1 97.94 87 CYS B O 1
ATOM 2536 N N . ILE B 1 88 ? -2.627 -9.008 -3.143 1 98.69 88 ILE B N 1
ATOM 2537 C CA . ILE B 1 88 ? -3.467 -8.711 -1.985 1 98.69 88 ILE B CA 1
ATOM 2538 C C . ILE B 1 88 ? -3.691 -9.984 -1.173 1 98.69 88 ILE B C 1
ATOM 2540 O O . ILE B 1 88 ? -3.441 -11.094 -1.658 1 98.69 88 ILE B O 1
ATOM 2544 N N . ILE B 1 89 ? -4.098 -9.805 0.05 1 98.62 89 ILE B N 1
ATOM 2545 C CA . ILE B 1 89 ? -4.504 -10.898 0.931 1 98.62 89 ILE B CA 1
ATOM 2546 C C . ILE B 1 89 ? -6.02 -10.883 1.107 1 98.62 89 ILE B C 1
ATOM 2548 O O . ILE B 1 89 ? -6.605 -9.844 1.425 1 98.62 89 ILE B O 1
ATOM 2552 N N . LEU B 1 90 ? -6.676 -11.961 0.813 1 98.56 90 LEU B N 1
ATOM 2553 C CA . LEU B 1 90 ? -8.117 -12.148 0.965 1 98.56 90 LEU B CA 1
ATOM 2554 C C . LEU B 1 90 ? -8.406 -13.273 1.953 1 98.56 90 LEU B C 1
ATOM 2556 O O . LEU B 1 90 ? -8.062 -14.438 1.703 1 98.56 90 LEU B O 1
ATOM 2560 N N . THR B 1 91 ? -9.109 -12.953 3.062 1 97.62 91 THR B N 1
ATOM 2561 C CA . THR B 1 91 ? -9.188 -13.953 4.125 1 97.62 91 THR B CA 1
ATOM 2562 C C 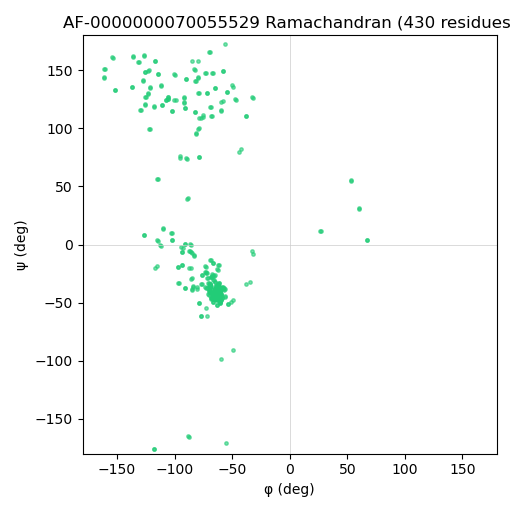. THR B 1 91 ? -10.453 -13.75 4.957 1 97.62 91 THR B C 1
ATOM 2564 O O . THR B 1 91 ? -11.055 -12.672 4.926 1 97.62 91 THR B O 1
ATOM 2567 N N . SER B 1 92 ? -10.836 -14.781 5.676 1 95.75 92 SER B N 1
ATOM 2568 C CA . SER B 1 92 ? -11.906 -14.688 6.664 1 95.75 92 SER B CA 1
ATOM 2569 C C . SER B 1 92 ? -11.359 -14.25 8.023 1 95.75 92 SER B C 1
ATOM 2571 O O . SER B 1 92 ? -12.133 -14.031 8.961 1 95.75 92 SER B O 1
ATOM 2573 N N . PHE B 1 93 ? -10.055 -14.133 8.148 1 95.69 93 PHE B N 1
ATOM 2574 C CA . PHE B 1 93 ? -9.367 -13.75 9.383 1 95.69 93 PHE B CA 1
ATOM 2575 C C . PHE B 1 93 ? -8.664 -12.406 9.219 1 95.69 93 PHE B C 1
ATOM 2577 O O . PHE B 1 93 ? -7.477 -12.273 9.516 1 95.69 93 PHE B O 1
ATOM 2584 N N . ALA B 1 94 ? -9.398 -11.438 8.859 1 95.75 94 ALA B N 1
ATOM 2585 C CA . ALA B 1 94 ? -8.859 -10.133 8.492 1 95.75 94 ALA B CA 1
ATOM 2586 C C . ALA B 1 94 ? -8.117 -9.492 9.664 1 95.75 94 ALA B C 1
ATOM 2588 O O . ALA B 1 94 ? -7.039 -8.922 9.484 1 95.75 94 ALA B O 1
ATOM 2589 N N . ASP B 1 95 ? -8.602 -9.617 10.898 1 96.38 95 ASP B N 1
ATOM 2590 C CA . ASP B 1 95 ? -7.961 -9.016 12.062 1 96.38 95 ASP B CA 1
ATOM 2591 C C . ASP B 1 95 ? -6.535 -9.539 12.234 1 96.38 95 ASP B C 1
ATOM 2593 O O . ASP B 1 95 ? -5.602 -8.758 12.422 1 96.38 95 ASP B O 1
ATOM 2597 N N . ASP B 1 96 ? -6.434 -10.836 12.156 1 96.69 96 ASP B N 1
ATOM 2598 C CA . ASP B 1 96 ? -5.125 -11.469 12.32 1 96.69 96 ASP B CA 1
ATOM 2599 C C . ASP B 1 96 ? -4.184 -11.094 11.188 1 96.69 96 ASP B C 1
ATOM 2601 O O . ASP B 1 96 ? -3.012 -10.789 11.414 1 96.69 96 ASP B O 1
ATOM 2605 N N . ALA B 1 97 ? -4.703 -11.117 9.984 1 97.56 97 ALA B N 1
ATOM 2606 C CA . ALA B 1 97 ? -3.885 -10.797 8.82 1 97.56 97 ALA B CA 1
ATOM 2607 C C . ALA B 1 97 ? -3.4 -9.352 8.867 1 97.56 97 ALA B C 1
ATOM 2609 O O . ALA B 1 97 ? -2.242 -9.07 8.555 1 97.56 97 ALA B O 1
ATOM 2610 N N . ILE B 1 98 ? -4.246 -8.43 9.266 1 97.94 98 ILE B N 1
ATOM 2611 C CA . ILE B 1 98 ? -3.91 -7.02 9.391 1 97.94 98 ILE B CA 1
ATOM 2612 C C . ILE B 1 98 ? -2.805 -6.84 10.43 1 97.94 98 ILE B C 1
ATOM 2614 O O . ILE B 1 98 ? -1.871 -6.062 10.219 1 97.94 98 ILE B O 1
ATOM 2618 N N . SER B 1 99 ? -2.855 -7.539 11.477 1 97.31 99 SER B N 1
ATOM 2619 C CA . SER B 1 99 ? -1.883 -7.438 12.555 1 97.31 99 SER B CA 1
ATOM 2620 C C . SER B 1 99 ? -0.516 -7.957 12.125 1 97.31 99 SER B C 1
ATOM 2622 O O . SER B 1 99 ? 0.516 -7.465 12.586 1 97.31 99 SER B O 1
ATOM 2624 N N . GLU B 1 100 ? -0.553 -8.828 11.242 1 96.5 100 GLU B N 1
ATOM 2625 C CA . GLU B 1 100 ? 0.7 -9.477 10.867 1 96.5 100 GLU B CA 1
ATOM 2626 C C . GLU B 1 100 ? 1.317 -8.828 9.633 1 96.5 100 GLU B C 1
ATOM 2628 O O . GLU B 1 100 ? 2.541 -8.789 9.492 1 96.5 100 GLU B O 1
ATOM 2633 N N . SER B 1 101 ? 0.501 -8.359 8.766 1 96.88 101 SER B N 1
ATOM 2634 C CA . SER B 1 101 ? 0.976 -7.797 7.508 1 96.88 101 SER B CA 1
ATOM 2635 C C . SER B 1 101 ? 1.489 -6.371 7.695 1 96.88 101 SER B C 1
ATOM 2637 O O . SER B 1 101 ? 0.794 -5.523 8.258 1 96.88 101 SER B O 1
ATOM 2639 N N . PHE B 1 102 ? 2.654 -6.09 7.199 1 95.38 102 PHE B N 1
ATOM 2640 C CA . PHE B 1 102 ? 3.148 -4.719 7.258 1 95.38 102 PHE B CA 1
ATOM 2641 C C . PHE B 1 102 ? 2.223 -3.777 6.496 1 95.38 102 PHE B C 1
ATOM 2643 O O . PHE B 1 102 ? 1.824 -2.732 7.016 1 95.38 102 PHE B O 1
ATOM 2650 N N . ASP B 1 103 ? 1.901 -4.152 5.273 1 95.12 103 ASP B N 1
ATOM 2651 C CA . ASP B 1 103 ? 0.93 -3.395 4.492 1 95.12 103 ASP B CA 1
ATOM 2652 C C . ASP B 1 103 ? -0.499 -3.777 4.871 1 95.12 103 ASP B C 1
ATOM 2654 O O . ASP B 1 103 ? -1.062 -4.723 4.312 1 95.12 103 ASP B O 1
ATOM 2658 N N . THR B 1 104 ? -1.051 -3.074 5.703 1 98 104 THR B N 1
ATOM 2659 C CA . THR B 1 104 ? -2.34 -3.441 6.281 1 98 104 THR B CA 1
ATOM 2660 C C . THR B 1 104 ? -3.463 -3.246 5.266 1 98 104 THR B C 1
ATOM 2662 O O . THR B 1 104 ? -4.496 -3.916 5.34 1 98 104 THR B O 1
ATOM 2665 N N . HIS B 1 105 ? -3.236 -2.391 4.32 1 97.94 105 HIS B N 1
ATOM 2666 C CA . HIS B 1 105 ? -4.328 -1.935 3.469 1 97.94 105 HIS B CA 1
ATOM 2667 C C . HIS B 1 105 ? -4.566 -2.898 2.311 1 97.94 105 HIS B C 1
ATOM 2669 O O . HIS B 1 105 ? -5.578 -2.799 1.611 1 97.94 105 HIS B O 1
ATOM 2675 N N . ILE B 1 106 ? -3.723 -3.883 2.141 1 98 106 ILE B N 1
ATOM 2676 C CA . ILE B 1 106 ? -3.891 -4.867 1.077 1 98 106 ILE B CA 1
ATOM 2677 C C . ILE B 1 106 ? -4.703 -6.051 1.594 1 98 106 ILE B C 1
ATOM 2679 O O . ILE B 1 106 ? -4.992 -6.988 0.846 1 98 106 ILE B O 1
ATOM 2683 N N . VAL B 1 107 ? -5.129 -6.039 2.838 1 98.56 107 VAL B N 1
ATOM 2684 C CA . VAL B 1 107 ? -5.883 -7.137 3.438 1 98.56 107 VAL B CA 1
ATOM 2685 C C . VAL B 1 107 ? -7.379 -6.895 3.258 1 98.56 107 VAL B C 1
ATOM 2687 O O . VAL B 1 107 ? -7.891 -5.84 3.633 1 98.56 107 VAL B O 1
ATOM 2690 N N . TYR B 1 108 ? -8.055 -7.871 2.705 1 98.12 108 TYR B N 1
ATOM 2691 C CA . TYR B 1 108 ? -9.492 -7.801 2.488 1 98.12 108 TYR B CA 1
ATOM 2692 C C . TYR B 1 108 ? -10.195 -9.008 3.105 1 98.12 108 TYR B C 1
ATOM 2694 O O . TYR B 1 108 ? -9.641 -10.109 3.139 1 98.12 108 TYR B O 1
ATOM 2702 N N . SER B 1 109 ? -11.406 -8.734 3.529 1 97.25 109 SER B N 1
ATOM 2703 C CA . SER B 1 109 ? -12.25 -9.828 4.012 1 97.25 109 SER B CA 1
ATOM 2704 C C . SER B 1 109 ? -12.93 -10.555 2.854 1 97.25 109 SER B C 1
ATOM 2706 O O . SER B 1 109 ? -13.398 -9.922 1.905 1 97.25 109 SER B O 1
ATOM 2708 N N . LYS B 1 110 ? -13.023 -11.836 2.938 1 97.62 110 LYS B N 1
ATOM 2709 C CA . LYS B 1 110 ? -13.734 -12.633 1.939 1 97.62 110 LYS B CA 1
ATOM 2710 C C . LYS B 1 110 ? -15.211 -12.25 1.884 1 97.62 110 LYS B C 1
ATOM 2712 O O . LYS B 1 110 ? -15.891 -12.508 0.885 1 97.62 110 LYS B O 1
ATOM 2717 N N . SER B 1 111 ? -15.68 -11.586 2.926 1 95.88 111 SER B N 1
ATOM 2718 C CA . SER B 1 111 ? -17.078 -11.172 2.961 1 95.88 111 SER B CA 1
ATOM 2719 C C . SER B 1 111 ? -17.375 -10.125 1.898 1 95.88 111 SER B C 1
ATOM 2721 O O . SER B 1 111 ? -18.531 -9.891 1.55 1 95.88 111 SER B O 1
ATOM 2723 N N . ILE B 1 112 ? -16.344 -9.531 1.354 1 96.12 112 ILE B N 1
ATOM 2724 C CA . ILE B 1 112 ? -16.547 -8.492 0.348 1 96.12 112 ILE B CA 1
ATOM 2725 C C . ILE B 1 112 ? -16.906 -9.141 -0.991 1 96.12 112 ILE B C 1
ATOM 2727 O O . ILE B 1 112 ? -18.047 -9.039 -1.449 1 96.12 112 ILE B O 1
ATOM 2731 N N . PRO B 1 113 ? -16.031 -9.953 -1.561 1 97.19 113 PRO B N 1
ATOM 2732 C CA . PRO B 1 113 ? -16.406 -10.57 -2.84 1 97.19 113 PRO B CA 1
ATOM 2733 C C . PRO B 1 113 ? -17.469 -11.656 -2.688 1 97.19 113 PRO B C 1
ATOM 2735 O O . PRO B 1 113 ? -18.172 -11.969 -3.646 1 97.19 113 PRO B O 1
ATOM 2738 N N . PHE B 1 114 ? -17.547 -12.25 -1.479 1 96.62 114 PHE B N 1
ATOM 2739 C CA . PHE B 1 114 ? -18.453 -13.367 -1.289 1 96.62 114 PHE B CA 1
ATOM 2740 C C . PHE B 1 114 ? -19.797 -12.891 -0.754 1 96.62 114 PHE B C 1
ATOM 2742 O O . PHE B 1 114 ? -20.75 -13.672 -0.659 1 96.62 114 PHE B O 1
ATOM 2749 N N . GLY B 1 115 ? -19.859 -11.625 -0.448 1 93.5 115 GLY B N 1
ATOM 2750 C CA . GLY B 1 115 ? -21.062 -11.086 0.145 1 93.5 115 GLY B CA 1
ATOM 2751 C C . GLY B 1 115 ? -22.078 -10.625 -0.886 1 93.5 115 GLY B C 1
ATOM 2752 O O . GLY B 1 115 ? -22 -11.008 -2.055 1 93.5 115 GLY B O 1
ATOM 2753 N N . CYS B 1 116 ? -23.094 -9.805 -0.353 1 91.62 116 CYS B N 1
ATOM 2754 C CA . CYS B 1 116 ? -24.203 -9.422 -1.215 1 91.62 116 CYS B CA 1
ATOM 2755 C C . CYS B 1 116 ? -24.172 -7.93 -1.511 1 91.62 116 CYS B C 1
ATOM 2757 O O . CYS B 1 116 ? -24.984 -7.422 -2.275 1 91.62 116 CYS B O 1
ATOM 2759 N N . ASP B 1 117 ? -23.188 -7.266 -0.945 1 92.56 117 ASP B N 1
ATOM 2760 C CA . ASP B 1 117 ? -23.109 -5.824 -1.168 1 92.56 117 ASP B CA 1
ATOM 2761 C C . ASP B 1 117 ? -22.516 -5.516 -2.539 1 92.56 117 ASP B C 1
ATOM 2763 O O . ASP B 1 117 ? -21.281 -5.543 -2.709 1 92.56 117 ASP B O 1
ATOM 2767 N N . THR B 1 118 ? -23.312 -5.043 -3.426 1 93.62 118 THR B N 1
ATOM 2768 C CA . THR B 1 118 ? -22.922 -4.832 -4.816 1 93.62 118 THR B CA 1
ATOM 2769 C C . THR B 1 118 ? -21.906 -3.695 -4.922 1 93.62 118 THR B C 1
ATOM 2771 O O . THR B 1 118 ? -20.969 -3.771 -5.715 1 93.62 118 THR B O 1
ATOM 2774 N N . GLU B 1 119 ? -22.031 -2.711 -4.168 1 92.25 119 GLU B N 1
ATOM 2775 C CA . GLU B 1 119 ? -21.125 -1.564 -4.227 1 92.25 119 GLU B CA 1
ATOM 2776 C C . GLU B 1 119 ? -19.719 -1.938 -3.746 1 92.25 119 GLU B C 1
ATOM 2778 O O . GLU B 1 119 ? -18.734 -1.584 -4.383 1 92.25 119 GLU B O 1
ATOM 2783 N N . SER B 1 120 ? -19.672 -2.639 -2.67 1 93.38 120 SER B N 1
ATOM 2784 C CA . SER B 1 120 ? -18.375 -3.078 -2.137 1 93.38 120 SER B CA 1
ATOM 2785 C C . SER B 1 120 ? -17.672 -4.02 -3.104 1 93.38 120 SER B C 1
ATOM 2787 O O . SER B 1 120 ? -16.453 -3.957 -3.262 1 93.38 120 SER B O 1
ATOM 2789 N N . LYS B 1 121 ? -18.453 -4.855 -3.791 1 96.25 121 LYS B N 1
ATOM 2790 C CA . LYS B 1 121 ? -17.891 -5.785 -4.77 1 96.25 121 LYS B CA 1
ATOM 2791 C C . LYS B 1 121 ? -17.297 -5.039 -5.957 1 96.25 121 LYS B C 1
ATOM 2793 O O . LYS B 1 121 ? -16.188 -5.355 -6.406 1 96.25 121 LYS B O 1
ATOM 2798 N N . LYS B 1 122 ? -18.016 -4.066 -6.363 1 96 122 LYS B N 1
ATOM 2799 C CA . LYS B 1 122 ? -17.578 -3.264 -7.5 1 96 122 LYS B CA 1
ATOM 2800 C C . LYS B 1 122 ? -16.297 -2.494 -7.168 1 96 122 LYS B C 1
ATOM 2802 O O . LYS B 1 122 ? -15.375 -2.449 -7.973 1 96 122 LYS B O 1
ATOM 2807 N N . LEU B 1 123 ? -16.297 -1.896 -6.016 1 96.44 123 LEU B N 1
ATOM 2808 C CA . LEU B 1 123 ? -15.133 -1.13 -5.602 1 96.44 123 LEU B CA 1
ATOM 2809 C C . LEU B 1 123 ? -13.922 -2.039 -5.434 1 96.44 123 LEU B C 1
ATOM 2811 O O . LEU B 1 123 ? -12.797 -1.656 -5.777 1 96.44 123 LEU B O 1
ATOM 2815 N N . PHE B 1 124 ? -14.188 -3.215 -4.902 1 97.62 124 PHE B N 1
ATOM 2816 C CA . PHE B 1 124 ? -13.117 -4.191 -4.719 1 97.62 124 PHE B CA 1
ATOM 2817 C C . PHE B 1 124 ? -12.484 -4.562 -6.055 1 97.62 124 PHE B C 1
ATOM 2819 O O . PHE B 1 124 ? -11.266 -4.512 -6.207 1 97.62 124 PHE B O 1
ATOM 2826 N N . GLU B 1 125 ? -13.273 -4.891 -7 1 98.19 125 GLU B N 1
ATOM 2827 C CA . GLU B 1 125 ? -12.773 -5.242 -8.328 1 98.19 125 GLU B CA 1
ATOM 2828 C C . GLU B 1 125 ? -12.094 -4.051 -9 1 98.19 125 GLU B C 1
ATOM 2830 O O . GLU B 1 125 ? -11.078 -4.211 -9.68 1 98.19 125 GLU B O 1
ATOM 2835 N N . LEU B 1 126 ? -12.656 -2.887 -8.805 1 98.12 126 LEU B N 1
ATOM 2836 C CA . LEU B 1 126 ? -12.055 -1.689 -9.375 1 98.12 126 LEU B CA 1
ATOM 2837 C C . LEU B 1 126 ? -10.641 -1.481 -8.836 1 98.12 126 LEU B C 1
ATOM 2839 O O . LEU B 1 126 ? -9.719 -1.167 -9.594 1 98.12 126 LEU B O 1
ATOM 2843 N N . LYS B 1 127 ? -10.461 -1.672 -7.543 1 98.38 127 LYS B N 1
ATOM 2844 C CA . LYS B 1 127 ? -9.133 -1.54 -6.941 1 98.38 127 LYS B CA 1
ATOM 2845 C C . LYS B 1 127 ? -8.148 -2.533 -7.551 1 98.38 127 LYS B C 1
ATOM 2847 O O . LYS B 1 127 ? -7 -2.182 -7.832 1 98.38 127 LYS B O 1
ATOM 2852 N N . ILE B 1 128 ? -8.617 -3.715 -7.746 1 98.12 128 ILE B N 1
ATOM 2853 C CA . ILE B 1 128 ? -7.793 -4.766 -8.336 1 98.12 128 ILE B CA 1
ATOM 2854 C C . ILE B 1 128 ? -7.402 -4.383 -9.758 1 98.12 128 ILE B C 1
ATOM 2856 O O . ILE B 1 128 ? -6.219 -4.367 -10.109 1 98.12 128 ILE B O 1
ATOM 2860 N N . ARG B 1 129 ? -8.375 -4.047 -10.508 1 97.81 129 ARG B N 1
ATOM 2861 C CA . ARG B 1 129 ? -8.172 -3.73 -11.922 1 97.81 129 ARG B CA 1
ATOM 2862 C C . ARG B 1 129 ? -7.23 -2.543 -12.086 1 97.81 129 ARG B C 1
ATOM 2864 O O . ARG B 1 129 ? -6.281 -2.598 -12.867 1 97.81 129 ARG B O 1
ATOM 2871 N N . LYS B 1 130 ? -7.457 -1.524 -11.336 1 98.06 130 LYS B N 1
ATOM 2872 C CA . LYS B 1 130 ? -6.633 -0.326 -11.461 1 98.06 130 LYS B CA 1
ATOM 2873 C C . LYS B 1 130 ? -5.215 -0.579 -10.953 1 98.06 130 LYS B C 1
ATOM 2875 O O . LYS B 1 130 ? -4.254 -0.016 -11.477 1 98.06 130 LYS B O 1
ATOM 2880 N N . SER B 1 131 ? -5.094 -1.414 -9.93 1 97.69 131 SER B N 1
ATOM 2881 C CA . SER B 1 131 ? -3.754 -1.758 -9.461 1 97.69 131 SER B CA 1
ATOM 2882 C C . SER B 1 131 ? -2.941 -2.434 -10.562 1 97.69 131 SER B C 1
ATOM 2884 O O . SER B 1 131 ? -1.748 -2.166 -10.711 1 97.69 131 SER B O 1
ATOM 2886 N N . ILE B 1 132 ? -3.564 -3.279 -11.359 1 95.56 132 ILE B N 1
ATOM 2887 C CA . ILE B 1 132 ? -2.918 -3.959 -12.477 1 95.56 132 ILE B CA 1
ATOM 2888 C C . ILE B 1 132 ? -2.539 -2.943 -13.555 1 95.56 132 ILE B C 1
ATOM 2890 O O . ILE B 1 132 ? -1.389 -2.9 -13.992 1 95.56 132 ILE B O 1
ATOM 2894 N N . GLU B 1 133 ? -3.508 -2.166 -13.875 1 95.06 133 GLU B N 1
ATOM 2895 C CA . GLU B 1 133 ? -3.303 -1.185 -14.938 1 95.06 133 GLU B CA 1
ATOM 2896 C C . GLU B 1 133 ? -2.178 -0.215 -14.586 1 95.06 133 GLU B C 1
ATOM 2898 O O . GLU B 1 133 ? -1.34 0.107 -15.43 1 95.06 133 GLU B O 1
ATOM 2903 N N . HIS B 1 134 ? -2.24 0.237 -13.367 1 95.88 134 HIS B N 1
ATOM 2904 C CA . HIS B 1 134 ? -1.203 1.161 -12.922 1 95.88 134 HIS B CA 1
ATOM 2905 C C . HIS B 1 134 ? 0.171 0.5 -12.938 1 95.88 134 HIS B C 1
ATOM 2907 O O . HIS B 1 134 ? 1.162 1.129 -13.312 1 95.88 134 HIS B O 1
ATOM 2913 N N . TYR B 1 135 ? 0.275 -0.701 -12.516 1 92.62 135 TYR B N 1
ATOM 2914 C CA . TYR B 1 135 ? 1.54 -1.428 -12.508 1 92.62 135 TYR B CA 1
ATOM 2915 C C . TYR B 1 135 ? 2.068 -1.618 -13.922 1 92.62 135 TYR B C 1
ATOM 2917 O O . TYR B 1 135 ? 3.252 -1.397 -14.188 1 92.62 135 TYR B O 1
ATOM 2925 N N . ILE B 1 136 ? 1.199 -1.979 -14.844 1 89.62 136 ILE B N 1
ATOM 2926 C CA . ILE B 1 136 ? 1.572 -2.156 -16.25 1 89.62 136 ILE B CA 1
ATOM 2927 C C . ILE B 1 136 ? 2.078 -0.835 -16.812 1 89.62 136 ILE B C 1
ATOM 2929 O O . ILE B 1 136 ? 3.1 -0.8 -17.5 1 89.62 136 ILE B O 1
ATOM 2933 N N . SER B 1 137 ? 1.367 0.192 -16.5 1 90.25 137 SER B N 1
ATOM 2934 C CA . SER B 1 137 ? 1.773 1.516 -16.953 1 90.25 137 SER B CA 1
ATOM 2935 C C . SER B 1 137 ? 3.148 1.891 -16.422 1 90.25 137 SER B C 1
ATOM 2937 O O . SER B 1 137 ? 3.971 2.465 -17.141 1 90.25 137 SER B O 1
ATOM 2939 N N . GLU B 1 138 ? 3.342 1.583 -15.141 1 90.5 138 GLU B N 1
ATOM 2940 C CA . GLU B 1 138 ? 4.637 1.857 -14.523 1 90.5 138 GLU B CA 1
ATOM 2941 C C . GLU B 1 138 ? 5.754 1.091 -15.227 1 90.5 138 GLU B C 1
ATOM 2943 O O . GLU B 1 138 ? 6.832 1.638 -15.469 1 90.5 138 GLU B O 1
ATOM 2948 N N . LEU B 1 139 ? 5.508 -0.11 -15.531 1 84.06 139 LEU B N 1
ATOM 2949 C CA . LEU B 1 139 ? 6.48 -0.939 -16.234 1 84.06 139 LEU B CA 1
ATOM 2950 C C . LEU B 1 139 ? 6.785 -0.372 -17.609 1 84.06 139 LEU B C 1
ATOM 2952 O O . LEU B 1 139 ? 7.945 -0.316 -18.031 1 84.06 139 LEU B O 1
ATOM 2956 N N . GLN B 1 140 ? 5.793 0.05 -18.281 1 83.19 140 GLN B N 1
ATOM 2957 C CA . GLN B 1 140 ? 5.961 0.622 -19.609 1 83.19 140 GLN B CA 1
ATOM 2958 C C . GLN B 1 140 ? 6.777 1.91 -19.562 1 83.19 140 GLN B C 1
ATOM 2960 O O . GLN B 1 140 ? 7.684 2.109 -20.359 1 83.19 140 GLN B O 1
ATOM 2965 N N . LYS B 1 141 ? 6.422 2.746 -18.641 1 88.12 141 LYS B N 1
ATOM 2966 C CA . LYS B 1 141 ? 7.164 3.994 -18.469 1 88.12 141 LYS B CA 1
ATOM 2967 C C . LYS B 1 141 ? 8.633 3.727 -18.156 1 88.12 141 LYS B C 1
ATOM 2969 O O . LYS B 1 141 ? 9.516 4.395 -18.703 1 88.12 141 LYS B O 1
ATOM 2974 N N . ALA B 1 142 ? 8.812 2.773 -17.281 1 84.06 142 ALA B N 1
ATOM 2975 C CA . ALA B 1 142 ? 10.18 2.4 -16.922 1 84.06 142 ALA B CA 1
ATOM 2976 C C . ALA B 1 142 ? 10.938 1.86 -18.141 1 84.06 142 ALA B C 1
ATOM 2978 O O . ALA B 1 142 ? 12.109 2.18 -18.328 1 84.06 142 ALA B O 1
ATOM 2979 N N . SER B 1 143 ? 10.281 1.108 -18.891 1 81.06 143 SER B N 1
ATOM 2980 C CA . SER B 1 143 ? 10.883 0.549 -20.094 1 81.06 143 SER B CA 1
ATOM 2981 C C . SER B 1 143 ? 11.227 1.644 -21.109 1 81.06 143 SER B C 1
ATOM 2983 O O . SER B 1 143 ? 12.32 1.646 -21.672 1 81.06 143 SER B O 1
ATOM 2985 N N . ASP B 1 144 ? 10.328 2.539 -21.281 1 80.94 144 ASP B N 1
ATOM 2986 C CA . ASP B 1 144 ? 10.547 3.65 -22.203 1 80.94 144 ASP B CA 1
ATOM 2987 C C . ASP B 1 144 ? 11.719 4.516 -21.75 1 80.94 144 ASP B C 1
ATOM 2989 O O . ASP B 1 144 ? 12.562 4.914 -22.562 1 80.94 144 ASP B O 1
ATOM 2993 N N . GLU B 1 145 ? 11.734 4.809 -20.469 1 87.62 145 GLU B N 1
ATOM 2994 C CA . GLU B 1 145 ? 12.828 5.602 -19.922 1 87.62 145 GLU B CA 1
ATOM 2995 C C . GLU B 1 145 ? 14.164 4.879 -20.062 1 87.62 145 GLU B C 1
ATOM 2997 O O . GLU B 1 145 ? 15.18 5.496 -20.375 1 87.62 145 GLU B O 1
ATOM 3002 N N . PHE B 1 146 ? 14.117 3.652 -19.812 1 80.81 146 PHE B N 1
ATOM 3003 C CA . PHE B 1 146 ? 15.305 2.822 -19.969 1 80.81 146 PHE B CA 1
ATOM 3004 C C . PHE B 1 146 ? 15.828 2.875 -21.391 1 80.81 146 PHE B C 1
ATOM 3006 O O . PHE B 1 146 ? 17.016 3.072 -21.625 1 80.81 146 PHE B O 1
ATOM 3013 N N . ALA B 1 147 ? 14.961 2.754 -22.312 1 76 147 ALA B N 1
ATOM 3014 C CA . ALA B 1 147 ? 15.312 2.803 -23.734 1 76 147 ALA B CA 1
ATOM 3015 C C . ALA B 1 147 ? 15.883 4.168 -24.109 1 76 147 ALA B C 1
ATOM 3017 O O . ALA B 1 147 ? 16.875 4.258 -24.828 1 76 147 ALA B O 1
ATOM 3018 N N . LYS B 1 148 ? 15.297 5.16 -23.578 1 83.44 148 LYS B N 1
ATOM 3019 C CA . LYS B 1 148 ? 15.75 6.52 -23.859 1 83.44 148 LYS B CA 1
ATOM 3020 C C . LYS B 1 148 ? 17.156 6.75 -23.312 1 83.44 148 LYS B C 1
ATOM 3022 O O . LYS B 1 148 ? 18.016 7.285 -24.016 1 83.44 148 LYS B O 1
ATOM 3027 N N . LEU B 1 149 ? 17.375 6.312 -22.141 1 80.44 149 LEU B N 1
ATOM 3028 C CA . LEU B 1 149 ? 18.672 6.52 -21.5 1 80.44 149 LEU B CA 1
ATOM 3029 C C . LEU B 1 149 ? 19.766 5.703 -22.203 1 80.44 149 LEU B C 1
ATOM 3031 O O . LEU B 1 149 ? 20.906 6.156 -22.328 1 80.44 149 LEU B O 1
ATOM 3035 N N . THR B 1 150 ? 19.375 4.57 -22.609 1 78.06 150 THR B N 1
ATOM 3036 C CA . THR B 1 150 ? 20.344 3.693 -23.266 1 78.06 150 THR B CA 1
ATOM 3037 C C . THR B 1 150 ? 20.688 4.203 -24.672 1 78.06 150 THR B C 1
ATOM 3039 O O . THR B 1 150 ? 21.719 3.846 -25.234 1 78.06 150 THR B O 1
ATOM 3042 N N . SER B 1 151 ? 19.859 5.035 -25.219 1 75.69 151 SER B N 1
ATOM 3043 C CA . SER B 1 151 ? 20.094 5.582 -26.562 1 75.69 151 SER B CA 1
ATOM 3044 C C . SER B 1 151 ? 21.031 6.777 -26.516 1 75.69 151 SER B C 1
ATOM 3046 O O . SER B 1 151 ? 21.562 7.203 -27.547 1 75.69 151 SER B O 1
ATOM 3048 N N . LEU B 1 152 ? 21.297 7.207 -25.297 1 73.25 152 LEU B N 1
ATOM 3049 C CA . LEU B 1 152 ? 22.188 8.352 -25.156 1 73.25 152 LEU B CA 1
ATOM 3050 C C . LEU B 1 152 ? 23.641 7.926 -25.297 1 73.25 152 LEU B C 1
ATOM 3052 O O . LEU B 1 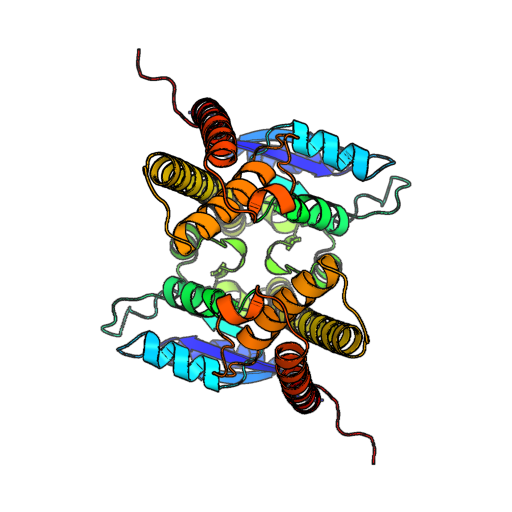152 ? 24.016 6.824 -24.875 1 73.25 152 LEU B O 1
ATOM 3056 N N . THR B 1 153 ? 24.469 8.742 -25.891 1 74.19 153 THR B N 1
ATOM 3057 C CA . THR B 1 153 ? 25.875 8.438 -26.141 1 74.19 153 THR B CA 1
ATOM 3058 C C . THR B 1 153 ? 26.688 8.594 -24.859 1 74.19 153 THR B C 1
ATOM 3060 O O . THR B 1 153 ? 27.688 7.906 -24.672 1 74.19 153 THR B O 1
ATOM 3063 N N . SER B 1 154 ? 26.312 9.539 -24.016 1 80.44 154 SER B N 1
ATOM 3064 C CA . SER B 1 154 ? 26.984 9.789 -22.734 1 80.44 154 SER B CA 1
ATOM 3065 C C . SER B 1 154 ? 25.969 10.031 -21.625 1 80.44 154 SER B C 1
ATOM 3067 O O . SER B 1 154 ? 24.953 10.703 -21.844 1 80.44 154 SER B O 1
ATOM 3069 N N . LEU B 1 155 ? 26.344 9.32 -20.469 1 76.62 155 LEU B N 1
ATOM 3070 C CA . LEU B 1 155 ? 25.422 9.469 -19.344 1 76.62 155 LEU B CA 1
ATOM 3071 C C . LEU B 1 155 ? 26.078 10.25 -18.203 1 76.62 155 LEU B C 1
ATOM 3073 O O . LEU B 1 155 ? 27.266 10.062 -17.938 1 76.62 155 LEU B O 1
ATOM 3077 N N . THR B 1 156 ? 25.25 11.141 -17.688 1 86 156 THR B N 1
ATOM 3078 C CA . THR B 1 156 ? 25.688 11.758 -16.438 1 86 156 THR B CA 1
ATOM 3079 C C . THR B 1 156 ? 25.656 10.75 -15.289 1 86 156 THR B C 1
ATOM 3081 O O . THR B 1 156 ? 25.078 9.664 -15.438 1 86 156 THR B O 1
ATOM 3084 N N . LEU B 1 157 ? 26.281 11.086 -14.219 1 79.25 157 LEU B N 1
ATOM 3085 C CA . LEU B 1 157 ? 26.266 10.203 -13.055 1 79.25 157 LEU B CA 1
ATOM 3086 C C . LEU B 1 157 ? 24.844 9.938 -12.586 1 79.25 157 LEU B C 1
ATOM 3088 O O . LEU B 1 157 ? 24.5 8.805 -12.25 1 79.25 157 LEU B O 1
ATOM 3092 N N . ASP B 1 158 ? 24.047 10.922 -12.68 1 83.75 158 ASP B N 1
ATOM 3093 C CA . ASP B 1 158 ? 22.656 10.789 -12.266 1 83.75 158 ASP B CA 1
ATOM 3094 C C . ASP B 1 158 ? 21.891 9.875 -13.219 1 83.75 158 ASP B C 1
ATOM 3096 O O . ASP B 1 158 ? 21.062 9.062 -12.781 1 83.75 158 ASP B O 1
ATOM 3100 N N . GLN B 1 159 ? 22.188 10.047 -14.414 1 81.56 159 GLN B N 1
ATOM 3101 C CA . GLN B 1 159 ? 21.516 9.234 -15.422 1 81.56 159 GLN B CA 1
ATOM 3102 C C . GLN B 1 159 ? 21.953 7.777 -15.336 1 81.56 159 GLN B C 1
ATOM 3104 O O . GLN B 1 159 ? 21.141 6.867 -15.531 1 81.56 159 GLN B O 1
ATOM 3109 N N . GLU B 1 160 ? 23.172 7.602 -15.008 1 77.88 160 GLU B N 1
ATOM 3110 C CA . GLU B 1 160 ? 23.672 6.246 -14.812 1 77.88 160 GLU B CA 1
ATOM 3111 C C . GLU B 1 160 ? 23 5.566 -13.625 1 77.88 160 GLU B C 1
ATOM 3113 O O . GLU B 1 160 ? 22.594 4.41 -13.711 1 77.88 160 GLU B O 1
ATOM 3118 N N . ASN B 1 161 ? 22.953 6.316 -12.594 1 81.38 161 ASN B N 1
ATOM 3119 C CA . ASN B 1 161 ? 22.297 5.789 -11.406 1 81.38 161 ASN B CA 1
ATOM 3120 C C . ASN B 1 161 ? 20.828 5.449 -11.68 1 81.38 161 ASN B C 1
ATOM 3122 O O . ASN B 1 161 ? 20.328 4.418 -11.227 1 81.38 161 ASN B O 1
ATOM 3126 N N . ARG B 1 162 ? 20.234 6.309 -12.43 1 86.19 162 ARG B N 1
ATOM 3127 C CA . ARG B 1 162 ? 18.844 6.078 -12.789 1 86.19 162 ARG B CA 1
ATOM 3128 C C . ARG B 1 162 ? 18.688 4.836 -13.656 1 86.19 162 ARG B C 1
ATOM 3130 O O . ARG B 1 162 ? 17.75 4.055 -13.484 1 86.19 162 ARG B O 1
ATOM 3137 N N . LEU B 1 163 ? 19.562 4.652 -14.523 1 80.69 163 LEU B N 1
ATOM 3138 C CA . LEU B 1 163 ? 19.562 3.494 -15.406 1 80.69 163 LEU B CA 1
ATOM 3139 C C . LEU B 1 163 ? 19.656 2.199 -14.609 1 80.69 163 LEU B C 1
ATOM 3141 O O . LEU B 1 163 ? 18.969 1.226 -14.898 1 80.69 163 LEU B O 1
ATOM 3145 N N . VAL B 1 164 ? 20.5 2.232 -13.578 1 78.75 164 VAL B N 1
ATOM 3146 C CA . VAL B 1 164 ? 20.688 1.069 -12.719 1 78.75 164 VAL B CA 1
ATOM 3147 C C . VAL B 1 164 ? 19.391 0.776 -11.969 1 78.75 164 VAL B C 1
ATOM 3149 O O . VAL B 1 164 ? 18.969 -0.379 -11.867 1 78.75 164 VAL B O 1
ATOM 3152 N N . GLU B 1 165 ? 18.766 1.796 -11.516 1 84.56 165 GLU B N 1
ATOM 3153 C CA . GLU B 1 165 ? 17.5 1.646 -10.805 1 84.56 165 GLU B CA 1
ATOM 3154 C C . GLU B 1 165 ? 16.438 1.039 -11.703 1 84.56 165 GLU B C 1
ATOM 3156 O O . GLU B 1 165 ? 15.695 0.145 -11.289 1 84.56 165 GLU B O 1
ATOM 3161 N N . LEU B 1 166 ? 16.391 1.549 -12.914 1 84.44 166 LEU B N 1
ATOM 3162 C CA . LEU B 1 166 ? 15.406 1.072 -13.875 1 84.44 166 LEU B CA 1
ATOM 3163 C C . LEU B 1 166 ? 15.672 -0.384 -14.242 1 84.44 166 LEU B C 1
ATOM 3165 O O . LEU B 1 166 ? 14.734 -1.179 -14.352 1 84.44 166 LEU B O 1
ATOM 3169 N N . ASP B 1 167 ? 16.891 -0.72 -14.359 1 78.44 167 ASP B N 1
ATOM 3170 C CA . ASP B 1 167 ? 17.266 -2.092 -14.688 1 78.44 167 ASP B CA 1
ATOM 3171 C C . ASP B 1 167 ? 16.844 -3.057 -13.586 1 78.44 167 ASP B C 1
ATOM 3173 O O . ASP B 1 167 ? 16.281 -4.117 -13.859 1 78.44 167 ASP B O 1
ATOM 3177 N N . GLU B 1 168 ? 17.094 -2.666 -12.391 1 79.81 168 GLU B N 1
ATOM 3178 C CA . GLU B 1 168 ? 16.734 -3.496 -11.25 1 79.81 168 GLU B CA 1
ATOM 3179 C C . GLU B 1 168 ? 15.219 -3.68 -11.156 1 79.81 168 GLU B C 1
ATOM 3181 O O . GLU B 1 168 ? 14.734 -4.785 -10.914 1 79.81 168 GLU B O 1
ATOM 3186 N N . PHE B 1 169 ? 14.555 -2.627 -11.422 1 85.06 169 PHE B N 1
ATOM 3187 C CA . PHE B 1 169 ? 13.102 -2.654 -11.359 1 85.06 169 PHE B CA 1
ATOM 3188 C C . PHE B 1 169 ? 12.531 -3.555 -12.453 1 85.06 169 PHE B C 1
ATOM 3190 O O . PHE B 1 169 ? 11.695 -4.418 -12.18 1 85.06 169 PHE B O 1
ATOM 3197 N N . LEU B 1 170 ? 12.984 -3.406 -13.609 1 80.81 170 LEU B N 1
ATOM 3198 C CA . LEU B 1 170 ? 12.469 -4.152 -14.75 1 80.81 170 LEU B CA 1
ATOM 3199 C C . LEU B 1 170 ? 12.852 -5.625 -14.656 1 80.81 170 LEU B C 1
ATOM 3201 O O . LEU B 1 170 ? 12.055 -6.504 -15 1 80.81 170 LEU B O 1
ATOM 3205 N N . GLU B 1 171 ? 13.977 -5.895 -14.117 1 75.31 171 GLU B N 1
ATOM 3206 C CA . GLU B 1 171 ? 14.43 -7.273 -13.953 1 75.31 171 GLU B CA 1
ATOM 3207 C C . GLU B 1 171 ? 13.602 -8.008 -12.898 1 75.31 171 GLU B C 1
ATOM 3209 O O . GLU B 1 171 ? 13.273 -9.18 -13.07 1 75.31 171 GLU B O 1
ATOM 3214 N N . SER B 1 172 ? 13.359 -7.293 -11.922 1 76.44 172 SER B N 1
ATOM 3215 C CA . SER B 1 172 ? 12.594 -7.887 -10.828 1 76.44 172 SER B CA 1
ATOM 3216 C C . SER B 1 172 ? 11.164 -8.18 -11.266 1 76.44 172 SER B C 1
ATOM 3218 O O . SER B 1 172 ? 10.523 -9.086 -10.727 1 76.44 172 SER B O 1
ATOM 3220 N N . SER B 1 173 ? 10.734 -7.422 -12.188 1 74.75 173 SER B N 1
ATOM 3221 C CA . SER B 1 173 ? 9.359 -7.578 -12.633 1 74.75 173 SER B CA 1
ATOM 3222 C C . SER B 1 173 ? 9.234 -8.695 -13.672 1 74.75 173 SER B C 1
ATOM 3224 O O . SER B 1 173 ? 8.18 -9.32 -13.797 1 74.75 173 SER B O 1
ATOM 3226 N N . LEU B 1 174 ? 10.266 -8.812 -14.516 1 60.44 174 LEU B N 1
ATOM 3227 C CA . LEU B 1 174 ? 10.203 -9.742 -15.633 1 60.44 174 LEU B CA 1
ATOM 3228 C C . LEU B 1 174 ? 10.711 -11.125 -15.227 1 60.44 174 LEU B C 1
ATOM 3230 O O . LEU B 1 174 ? 10.625 -12.078 -16 1 60.44 174 LEU B O 1
ATOM 3234 N N . ASN B 1 175 ? 10.406 -11.602 -14.016 1 50.75 175 ASN B N 1
ATOM 3235 C CA . ASN B 1 175 ? 10.867 -12.93 -13.625 1 50.75 175 ASN B CA 1
ATOM 3236 C C . ASN B 1 175 ? 12.141 -13.32 -14.367 1 50.75 175 ASN B C 1
ATOM 3238 O O . ASN B 1 175 ? 12.391 -14.508 -14.594 1 50.75 175 ASN B O 1
ATOM 3242 N N . ASN B 1 176 ? 12.773 -12.484 -15.023 1 42.66 176 ASN B N 1
ATOM 3243 C CA . ASN B 1 176 ? 13.914 -12.969 -15.797 1 42.66 176 ASN B CA 1
ATOM 3244 C C . ASN B 1 176 ? 15.133 -13.195 -14.914 1 42.66 176 ASN B C 1
ATOM 3246 O O . ASN B 1 176 ? 15.453 -12.367 -14.055 1 42.66 176 ASN B O 1
ATOM 3250 N N . ASP B 1 177 ? 15.406 -14.414 -14.531 1 39 177 ASP B N 1
ATOM 3251 C CA . ASP B 1 177 ? 16.594 -14.945 -13.875 1 39 177 ASP B CA 1
ATOM 3252 C C . ASP B 1 177 ? 17.844 -14.188 -14.305 1 39 177 ASP B C 1
ATOM 3254 O O . ASP B 1 177 ? 18.969 -14.617 -14.008 1 39 177 ASP B O 1
ATOM 3258 N N . VAL B 1 178 ? 17.812 -13.406 -15.156 1 37.31 178 VAL B N 1
ATOM 3259 C CA . VAL B 1 178 ? 19.125 -12.891 -15.531 1 37.31 178 VAL B CA 1
ATOM 3260 C C . VAL B 1 178 ? 19.453 -11.664 -14.688 1 37.31 178 VAL B C 1
ATOM 3262 O O . VAL B 1 178 ? 18.953 -10.57 -14.953 1 37.31 178 VAL B O 1
ATOM 3265 N N . LYS B 1 179 ? 19.797 -11.93 -13.414 1 42.25 179 LYS B N 1
ATOM 3266 C CA . LYS B 1 179 ? 20.219 -10.883 -12.492 1 42.25 179 LYS B CA 1
ATOM 3267 C C . LYS B 1 179 ? 21.562 -10.312 -12.891 1 42.25 179 LYS B C 1
ATOM 3269 O O . LYS B 1 179 ? 22.531 -11.055 -13.109 1 42.25 179 LYS B O 1
ATOM 3274 N N . ILE B 1 180 ? 21.703 -9.148 -13.336 1 40.94 180 ILE B N 1
ATOM 3275 C CA . ILE B 1 180 ? 23.016 -8.508 -13.414 1 40.94 180 ILE B CA 1
ATOM 3276 C C . ILE B 1 180 ? 23.531 -8.219 -12.008 1 40.94 180 ILE B C 1
ATOM 3278 O O . ILE B 1 180 ? 22.844 -7.57 -11.211 1 40.94 180 ILE B O 1
ATOM 3282 N N . PRO B 1 181 ? 24.625 -8.719 -11.492 1 36.47 181 PRO B N 1
ATOM 3283 C CA . PRO B 1 181 ? 25.188 -8.461 -10.172 1 36.47 181 PRO B CA 1
ATOM 3284 C C . PRO B 1 181 ? 25.297 -6.973 -9.852 1 36.47 181 PRO B C 1
ATOM 3286 O O . PRO B 1 181 ? 25.641 -6.176 -10.734 1 36.47 181 PRO B O 1
ATOM 3289 N N . LYS B 1 182 ? 24.953 -6.488 -8.641 1 40.78 182 LYS B N 1
ATOM 3290 C CA . LYS B 1 182 ? 24.906 -5.109 -8.164 1 40.78 182 LYS B CA 1
ATOM 3291 C C . LYS B 1 182 ? 26.219 -4.391 -8.461 1 40.78 182 LYS B C 1
ATOM 3293 O O . LYS B 1 182 ? 26.219 -3.215 -8.828 1 40.78 182 LYS B O 1
ATOM 3298 N N . HIS B 1 183 ? 27.266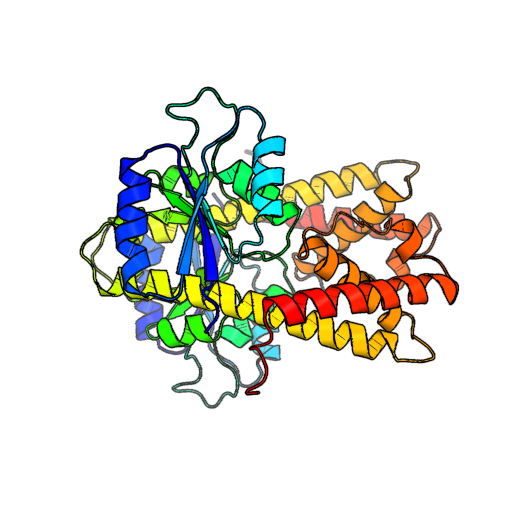 -5.082 -8.086 1 39.22 183 HIS B N 1
ATOM 3299 C CA . HIS B 1 183 ? 28.594 -4.496 -8.234 1 39.22 183 HIS B CA 1
ATOM 3300 C C . HIS B 1 183 ? 28.906 -4.191 -9.695 1 39.22 183 HIS B C 1
ATOM 3302 O O . HIS B 1 183 ? 29.797 -3.4 -9.992 1 39.22 183 HIS B O 1
ATOM 3308 N N . LEU B 1 184 ? 28.469 -4.977 -10.5 1 38.22 184 LEU B N 1
ATOM 3309 C CA . LEU B 1 184 ? 28.672 -4.723 -11.922 1 38.22 184 LEU B CA 1
ATOM 3310 C C . LEU B 1 184 ? 27.875 -3.508 -12.383 1 38.22 184 LEU B C 1
ATOM 3312 O O . LEU B 1 184 ? 28.062 -3.02 -13.5 1 38.22 184 LEU B O 1
ATOM 3316 N N . LYS B 1 185 ? 26.891 -3.049 -11.484 1 40.84 185 LYS B N 1
ATOM 3317 C CA . LYS B 1 185 ? 26.016 -1.907 -11.766 1 40.84 185 LYS B CA 1
ATOM 3318 C C . LYS B 1 185 ? 26.703 -0.595 -11.383 1 40.84 185 LYS B C 1
ATOM 3320 O O . LYS B 1 185 ? 26.25 0.482 -11.781 1 40.84 185 LYS B O 1
ATOM 3325 N N . THR B 1 186 ? 27.406 -0.495 -10.391 1 36.22 186 THR B N 1
ATOM 3326 C CA . THR B 1 186 ? 28.078 0.702 -9.891 1 36.22 186 THR B CA 1
ATOM 3327 C C . THR B 1 186 ? 29.25 1.081 -10.789 1 36.22 186 THR B C 1
ATOM 3329 O O . THR B 1 186 ? 29.828 2.162 -10.648 1 36.22 186 THR B O 1
ATOM 3332 N N . SER B 1 187 ? 30.281 0.17 -10.914 1 34.12 187 SER B N 1
ATOM 3333 C CA . SER B 1 187 ? 31.531 0.704 -11.453 1 34.12 187 SER B CA 1
ATOM 3334 C C . SER B 1 187 ? 31.312 1.384 -12.797 1 34.12 187 SER B C 1
ATOM 3336 O O . SER B 1 187 ? 30.312 1.123 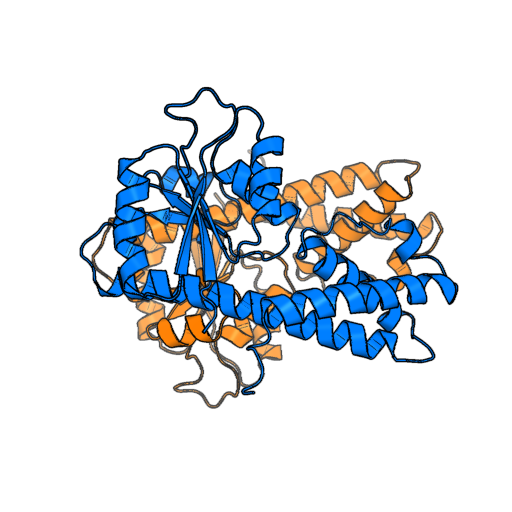-13.477 1 34.12 187 SER B O 1
ATOM 3338 N N . GLN B 1 188 ? 32.5 1.833 -13.633 1 34.5 188 GLN B N 1
ATOM 3339 C CA . GLN B 1 188 ? 33.031 2.725 -14.672 1 34.5 188 GLN B CA 1
ATOM 3340 C C . GLN B 1 188 ? 32.281 2.518 -15.992 1 34.5 188 GLN B C 1
ATOM 3342 O O . GLN B 1 188 ? 31.844 3.484 -16.625 1 34.5 188 GLN B O 1
ATOM 3347 N N . HIS B 1 189 ? 32.875 1.574 -17.203 1 34.53 189 HIS B N 1
ATOM 3348 C CA . HIS B 1 189 ? 33.094 1.59 -18.641 1 34.53 189 HIS B CA 1
ATOM 3349 C C . HIS B 1 189 ? 31.844 1.152 -19.406 1 34.53 189 HIS B C 1
ATOM 3351 O O . HIS B 1 189 ? 31 0.448 -18.859 1 34.53 189 HIS B O 1
ATOM 3357 N N . ILE B 1 190 ? 31.641 1.529 -20.797 1 36.91 190 ILE B N 1
ATOM 3358 C CA . ILE B 1 190 ? 30.875 1.444 -22.047 1 36.91 190 ILE B CA 1
ATOM 3359 C C . ILE B 1 190 ? 30.312 0.037 -22.203 1 36.91 190 ILE B C 1
ATOM 3361 O O . ILE B 1 190 ? 29.328 -0.164 -22.938 1 36.91 190 ILE B O 1
ATOM 3365 N N . GLY B 1 191 ? 31.078 -0.917 -21.688 1 38.97 191 GLY B N 1
ATOM 3366 C CA . GLY B 1 191 ? 30.688 -2.266 -22.078 1 38.97 191 GLY B CA 1
ATOM 3367 C C . GLY B 1 191 ? 29.391 -2.727 -21.406 1 38.97 191 GLY B C 1
ATOM 3368 O O . GLY B 1 191 ? 28.641 -3.514 -21.984 1 38.97 191 GLY B O 1
ATOM 3369 N N . ASN B 1 192 ? 29.188 -2.357 -20.172 1 45.41 192 ASN B N 1
ATOM 3370 C CA . ASN B 1 192 ? 28.094 -2.854 -19.359 1 45.41 192 ASN B CA 1
ATOM 3371 C C . ASN B 1 192 ? 26.766 -2.207 -19.75 1 45.41 192 ASN B C 1
ATOM 3373 O O . ASN B 1 192 ? 25.703 -2.754 -19.469 1 45.41 192 ASN B O 1
ATOM 3377 N N . ILE B 1 193 ? 26.891 -1.11 -20.25 1 47.44 193 ILE B N 1
ATOM 3378 C CA . ILE B 1 193 ? 25.703 -0.44 -20.766 1 47.44 193 ILE B CA 1
ATOM 3379 C C . ILE B 1 193 ? 25.094 -1.258 -21.906 1 47.44 193 ILE B C 1
ATOM 3381 O O . ILE B 1 193 ? 23.875 -1.385 -22.016 1 47.44 193 ILE B O 1
ATOM 3385 N N . LYS B 1 194 ? 26.062 -1.771 -22.656 1 46.47 194 LYS B N 1
ATOM 3386 C CA . LYS B 1 194 ? 25.547 -2.559 -23.781 1 46.47 194 LYS B CA 1
ATOM 3387 C C . LYS B 1 194 ? 24.703 -3.732 -23.281 1 46.47 194 LYS B C 1
ATOM 3389 O O . LYS B 1 194 ? 23.656 -4.039 -23.875 1 46.47 194 LYS B O 1
ATOM 3394 N N . GLU B 1 195 ? 25.266 -4.27 -22.281 1 50.84 195 GLU B N 1
ATOM 3395 C CA . GLU B 1 195 ? 24.516 -5.398 -21.75 1 50.84 195 GLU B CA 1
ATOM 3396 C C . GLU B 1 195 ? 23.188 -4.945 -21.156 1 50.84 195 GLU B C 1
ATOM 3398 O O . GLU B 1 195 ? 22.172 -5.641 -21.297 1 50.84 195 GLU B O 1
ATOM 3403 N N . LEU B 1 196 ? 23.281 -3.789 -20.703 1 51.47 196 LEU B N 1
ATOM 3404 C CA . LEU B 1 196 ? 22.047 -3.23 -20.172 1 51.47 196 LEU B CA 1
ATOM 3405 C C . LEU B 1 196 ? 21.062 -2.928 -21.297 1 51.47 196 LEU B C 1
ATOM 3407 O O . LEU B 1 196 ? 19.859 -3.168 -21.141 1 51.47 196 LEU B O 1
ATOM 3411 N N . ILE B 1 197 ? 21.688 -2.439 -22.328 1 50.16 197 ILE B N 1
ATOM 3412 C CA . ILE B 1 197 ? 20.859 -2.107 -23.484 1 50.16 197 ILE B CA 1
ATOM 3413 C C . ILE B 1 197 ? 20.234 -3.379 -24.062 1 50.16 197 ILE B C 1
ATOM 3415 O O . ILE B 1 197 ? 19.047 -3.404 -24.359 1 50.16 197 ILE B O 1
ATOM 3419 N N . ASN B 1 198 ? 21.078 -4.324 -24.203 1 51.94 198 ASN B N 1
ATOM 3420 C CA . ASN B 1 198 ? 20.562 -5.578 -24.734 1 51.94 198 ASN B CA 1
ATOM 3421 C C . ASN B 1 198 ? 19.438 -6.145 -23.859 1 51.94 198 ASN B C 1
ATOM 3423 O O . ASN B 1 198 ? 18.438 -6.645 -24.375 1 51.94 198 ASN B O 1
ATOM 3427 N N . ARG B 1 199 ? 19.672 -5.941 -22.703 1 51 199 ARG B N 1
ATOM 3428 C CA . ARG B 1 199 ? 18.672 -6.473 -21.766 1 51 199 ARG B CA 1
ATOM 3429 C C . ARG B 1 199 ? 17.391 -5.664 -21.812 1 51 199 ARG B C 1
ATOM 3431 O O . ARG B 1 199 ? 16.297 -6.223 -21.734 1 51 199 ARG B O 1
ATOM 3438 N N . ALA B 1 200 ? 17.609 -4.445 -21.969 1 52.19 200 ALA B N 1
ATOM 3439 C CA . ALA B 1 200 ? 16.438 -3.586 -22.109 1 52.19 200 ALA B CA 1
ATOM 3440 C C . ALA B 1 200 ? 15.602 -4 -23.328 1 52.19 200 ALA B C 1
ATOM 3442 O O . ALA B 1 200 ? 14.367 -4.016 -23.266 1 52.19 200 ALA B O 1
ATOM 3443 N N . GLU B 1 201 ? 16.328 -4.25 -24.297 1 50.81 201 GLU B N 1
ATOM 3444 C CA . GLU B 1 201 ? 15.633 -4.656 -25.516 1 50.81 201 GLU B CA 1
ATOM 3445 C C . GLU B 1 201 ? 14.859 -5.949 -25.297 1 50.81 201 GLU B C 1
ATOM 3447 O O . GLU B 1 201 ? 13.727 -6.082 -25.766 1 50.81 201 GLU B O 1
ATOM 3452 N N . ASP B 1 202 ? 15.484 -6.746 -24.609 1 53.12 202 ASP B N 1
ATOM 3453 C CA . ASP B 1 202 ? 14.828 -8.016 -24.328 1 53.12 202 ASP B CA 1
ATOM 3454 C C . ASP B 1 202 ? 13.578 -7.812 -23.484 1 53.12 202 ASP B C 1
ATOM 3456 O O . ASP B 1 202 ? 12.539 -8.438 -23.734 1 53.12 202 ASP B O 1
ATOM 3460 N N . ILE B 1 203 ? 13.766 -6.945 -22.578 1 52.66 203 ILE B N 1
ATOM 3461 C CA . ILE B 1 203 ? 12.656 -6.648 -21.672 1 52.66 203 ILE B CA 1
ATOM 3462 C C . ILE B 1 203 ? 11.516 -5.992 -22.453 1 52.66 203 ILE B C 1
ATOM 3464 O O . ILE B 1 203 ? 10.352 -6.363 -22.297 1 52.66 203 ILE B O 1
ATOM 3468 N N . LEU B 1 204 ? 11.953 -5.098 -23.25 1 52.41 204 LEU B N 1
ATOM 3469 C CA . LEU B 1 204 ? 10.953 -4.375 -24.047 1 52.41 204 LEU B CA 1
ATOM 3470 C C . LEU B 1 204 ? 10.219 -5.324 -24.984 1 52.41 204 LEU B C 1
ATOM 3472 O O . LEU B 1 204 ? 9.008 -5.203 -25.172 1 52.41 204 LEU B O 1
ATOM 3476 N N . GLU B 1 205 ? 10.977 -6.164 -25.484 1 53.12 205 GLU B N 1
ATOM 3477 C CA . GLU B 1 205 ? 10.383 -7.156 -26.375 1 53.12 205 GLU B CA 1
ATOM 3478 C C . GLU B 1 205 ? 9.375 -8.031 -25.641 1 53.12 205 GLU B C 1
ATOM 3480 O O . GLU B 1 205 ? 8.305 -8.336 -26.172 1 53.12 205 GLU B O 1
ATOM 3485 N N . LYS B 1 206 ? 9.766 -8.305 -24.531 1 52.53 206 LYS B N 1
ATOM 3486 C CA . LYS B 1 206 ? 8.875 -9.148 -23.734 1 52.53 206 LYS B CA 1
ATOM 3487 C C . LYS B 1 206 ? 7.629 -8.383 -23.312 1 52.53 206 LYS B C 1
ATOM 3489 O O . LYS B 1 206 ? 6.527 -8.938 -23.312 1 52.53 206 LYS B O 1
ATOM 3494 N N . MET B 1 207 ? 7.898 -7.211 -22.906 1 50.44 207 MET B N 1
ATOM 3495 C CA . MET B 1 207 ? 6.766 -6.371 -22.531 1 50.44 207 MET B CA 1
ATOM 3496 C C . MET B 1 207 ? 5.832 -6.148 -23.719 1 50.44 207 MET B C 1
ATOM 3498 O O . MET B 1 207 ? 4.609 -6.16 -23.562 1 50.44 207 MET B O 1
ATOM 3502 N N . ASP B 1 208 ? 6.445 -5.832 -24.859 1 49.22 208 ASP B N 1
ATOM 3503 C CA . ASP B 1 208 ? 5.672 -5.652 -26.078 1 49.22 208 ASP B CA 1
ATOM 3504 C C . ASP B 1 208 ? 4.863 -6.91 -26.406 1 49.22 208 ASP B C 1
ATOM 3506 O O . ASP B 1 208 ? 3.742 -6.82 -26.906 1 49.22 208 ASP B O 1
ATOM 3510 N N . THR B 1 209 ? 5.555 -7.945 -26.156 1 47.69 209 THR B N 1
ATOM 3511 C CA . THR B 1 209 ? 4.855 -9.195 -26.438 1 47.69 209 THR B CA 1
ATOM 3512 C C . THR B 1 209 ? 3.715 -9.406 -25.453 1 47.69 209 THR B C 1
ATOM 3514 O O . THR B 1 209 ? 2.684 -9.984 -25.797 1 47.69 209 THR B O 1
ATOM 3517 N N . LEU B 1 210 ? 4.016 -8.969 -24.328 1 46.47 210 LEU B N 1
ATOM 3518 C CA . LEU B 1 210 ? 3.029 -9.242 -23.281 1 46.47 210 LEU B CA 1
ATOM 3519 C C . LEU B 1 210 ? 1.881 -8.234 -23.344 1 46.47 210 LEU B C 1
ATOM 3521 O O . LEU B 1 210 ? 0.737 -8.578 -23.031 1 46.47 210 LEU B O 1
ATOM 3525 N N . TYR B 1 211 ? 2.199 -6.941 -23.672 1 43.75 211 TYR B N 1
ATOM 3526 C CA . TYR B 1 211 ? 1.146 -5.938 -23.547 1 43.75 211 TYR B CA 1
ATOM 3527 C C . TYR B 1 211 ? 0.82 -5.32 -24.906 1 43.75 211 TYR B C 1
ATOM 3529 O O . TYR B 1 211 ? -0.015 -4.418 -25 1 43.75 211 TYR B O 1
ATOM 3537 N N . VAL B 1 212 ? 1.587 -5.34 -25.938 1 38.81 212 VAL B N 1
ATOM 3538 C CA . VAL B 1 212 ? 1.231 -4.66 -27.188 1 38.81 212 VAL B CA 1
ATOM 3539 C C . VAL B 1 212 ? 0.171 -5.469 -27.922 1 38.81 212 VAL B C 1
ATOM 3541 O O . VAL B 1 212 ? 0.364 -6.652 -28.203 1 38.81 212 VAL B O 1
ATOM 3544 N N . PRO B 1 213 ? -1.062 -4.879 -27.984 1 39.41 213 PRO B N 1
ATOM 3545 C CA . PRO B 1 213 ? -2.061 -5.469 -28.875 1 39.41 213 PRO B CA 1
ATOM 3546 C C . PRO B 1 213 ? -1.505 -5.758 -30.266 1 39.41 213 PRO B C 1
ATOM 3548 O O . PRO B 1 213 ? -0.615 -5.043 -30.75 1 39.41 213 PRO B O 1
ATOM 3551 N N . ALA B 1 214 ? -1.583 -7.039 -30.828 1 33.53 214 ALA B N 1
ATOM 3552 C CA . ALA B 1 214 ? -1.295 -7.355 -32.219 1 33.53 214 ALA B CA 1
ATOM 3553 C C . ALA B 1 214 ? -1.789 -6.25 -33.156 1 33.53 214 ALA B C 1
ATOM 3555 O O . ALA B 1 214 ? -2.869 -5.691 -32.938 1 33.53 214 ALA B O 1
ATOM 3556 N N . GLU B 1 215 ? -0.933 -5.508 -33.781 1 31.06 215 GLU B N 1
ATOM 3557 C CA . GLU B 1 215 ? -1.312 -4.621 -34.875 1 31.06 215 GLU B CA 1
ATOM 3558 C C . GLU B 1 215 ? -2.484 -5.191 -35.688 1 31.06 215 GLU B C 1
ATOM 3560 O O . GLU B 1 215 ? -2.545 -6.398 -35.906 1 31.06 215 GLU B O 1
ATOM 3565 N N . LYS B 1 216 ? -3.557 -4.41 -35.844 1 35.62 216 LYS B N 1
ATOM 3566 C CA . LYS B 1 216 ? -4.484 -4.652 -36.938 1 35.62 216 LYS B CA 1
ATOM 3567 C C . LYS B 1 216 ? -3.734 -4.969 -38.25 1 35.62 216 LYS B C 1
ATOM 3569 O O . LYS B 1 216 ? -3.004 -4.121 -38.75 1 35.62 216 LYS B O 1
ATOM 3574 N N . LYS B 1 217 ? -3.354 -6.266 -38.312 1 25.22 217 LYS B N 1
ATOM 3575 C CA . LYS B 1 217 ? -3.154 -6.594 -39.719 1 25.22 217 LYS B CA 1
ATOM 3576 C C . LYS B 1 217 ? -4.473 -6.547 -40.469 1 25.22 217 LYS B C 1
ATOM 3578 O O . LYS B 1 217 ? -5.496 -7.043 -40 1 25.22 217 LYS B O 1
#